Protein 3R12 (pdb70)

InterPro domains:
  IPR002915 DeoC/FbaB/LacD aldolase [PF01791] (46-240)
  IPR002915 DeoC/FbaB/LacD aldolase [SM01133] (30-241)
  IPR011343 Deoxyribose-phosphate aldolase [PIRSF001357] (29-240)
  IPR011343 Deoxyribose-phosphate aldolase [PTHR10889] (12-244)
  IPR011343 Deoxyribose-phosphate aldolase [TIGR00126] (32-240)
  IPR011343 Deoxyribose-phosphate aldolase [cd00959] (33-233)
  IPR013785 Aldolase-type TIM barrel [G3DSA:3.20.20.70] (1-248)
  IPR028581 Deoxyribose-phosphate aldolase type I [MF_00114] (29-243)

Nearest PDB structures (foldseek):
  3r12-assembly1_B  TM=9.999E-01  e=9.087E-45  Thermotoga maritima
  8qps-assembly1_B  TM=9.658E-01  e=1.852E-25  Geobacillus sp.
  3ng3-assembly1_C  TM=9.647E-01  e=1.108E-21  Mycobacterium avium 104
  1mzh-assembly1_B  TM=9.488E-01  e=9.886E-21  Aquifex aeolicus
  1n7k-assembly1_A  TM=9.400E-01  e=1.869E-17  Aeropyrum pernix

GO terms:
  GO:0004139 deoxyribose-phosphate aldolase activity (F, EXP)

Foldseek 3Di:
DVLVVVLCLVVLLVVLVVCCVVPNDQDAPDDFDALVLLQAQEAAEDADPPQDLVNLLVSLVVCVVSVHQAYEYEQVCLLVSCVSQPPHNHAYEYEFCPDQQQDDLVRRLVSLLSSVVSPHQAYEEFNQVCVVSSLSRRLVSLLSNCVSPPVGAYEYADQQVSDDPSSLLSNLSSNVVSPHQEYEHRRLPDPFFFDLRSQLSCVNNPDSAYEGEHPQAELVSSRNVNGHRHYYDNNSPRRSVRSVVPPD/DVQVVVLCLVVLLVVLVVCCVPPDDQDAPDDWDALVLLQAQEAAEDAPPPQDLVNLLVSLVLCVVSVHQAYEYEQVCLLSSCVSQPPHNHFYEYEFCPDQQQDDLVRRLVSLLSSVVSPHQEYEEFNQVLVVSSLSRRLCSLLSNCVSPPPGAYEYEDAQVSDDPSSLLSNLSSNLVSPHQEYEHRRLPDDFFFDLRSQLSCVSNDDSAYEGEHPQAELVSSTNVNGHSHYYDNNVVRNSVRRVVPPD

B-factor: mean 22.07, std 10.89, range [4.71, 80.14]

Structure (mmCIF, N/CA/C/O backbone):
data_3R12
#
_entry.id   3R12
#
_cell.length_a   53.812
_cell.length_b   51.818
_cell.length_c   84.735
_cell.angle_alpha   90.000
_cell.angle_beta   95.230
_cell.angle_gamma   90.000
#
_symmetry.space_group_name_H-M   'P 1 21 1'
#
loop_
_entity.id
_entity.type
_entity.pdbx_description
1 polymer 'Deoxyribose-phosphate aldolase'
2 non-polymer 'CITRIC ACID'
3 non-polymer S-1,2-PROPANEDIOL
4 non-polymer GLYCEROL
5 water water
#
loop_
_atom_site.group_PDB
_atom_site.id
_atom_site.type_symbol
_atom_site.label_atom_id
_atom_site.label_alt_id
_atom_site.label_comp_id
_atom_site.label_asym_id
_atom_site.label_entity_id
_atom_site.label_seq_id
_atom_site.pdbx_PDB_ins_code
_atom_site.Cartn_x
_atom_site.Cartn_y
_atom_site.Cartn_z
_atom_site.occupancy
_atom_site.B_iso_or_equiv
_atom_site.auth_seq_id
_atom_site.auth_comp_id
_atom_site.auth_asym_id
_atom_site.auth_atom_id
_atom_site.pdbx_PDB_model_num
ATOM 1 N N . LYS A 1 5 ? -20.498 42.096 48.380 1.00 71.29 -7 LYS A N 1
ATOM 2 C CA . LYS A 1 5 ? -21.413 41.126 47.700 1.00 71.94 -7 LYS A CA 1
ATOM 3 C C . LYS A 1 5 ? -20.629 40.128 46.823 1.00 71.06 -7 LYS A C 1
ATOM 4 O O . LYS A 1 5 ? -21.020 38.964 46.702 1.00 70.07 -7 LYS A O 1
ATOM 6 N N . ILE A 1 6 ? -19.527 40.588 46.220 1.00 70.22 -6 ILE A N 1
ATOM 7 C CA . ILE A 1 6 ? -18.609 39.715 45.463 1.00 68.57 -6 ILE A CA 1
ATOM 8 C C . ILE A 1 6 ? -17.887 38.731 46.399 1.00 66.09 -6 ILE A C 1
ATOM 9 O O . ILE A 1 6 ? -17.707 37.547 46.056 1.00 63.33 -6 ILE A O 1
ATOM 14 N N . HIS A 1 7 ? -17.482 39.234 47.572 1.00 64.13 -5 HIS A N 1
ATOM 15 C CA . HIS A 1 7 ? -16.734 38.443 48.555 1.00 61.40 -5 HIS A CA 1
ATOM 16 C C . HIS A 1 7 ? -17.642 37.489 49.318 1.00 57.31 -5 HIS A C 1
ATOM 17 O O . HIS A 1 7 ? -17.220 36.392 49.662 1.00 54.41 -5 HIS A O 1
ATOM 24 N N . HIS A 1 8 ? -18.877 37.899 49.597 1.00 55.37 -4 HIS A N 1
ATOM 25 C CA . HIS A 1 8 ? -19.845 36.950 50.153 1.00 54.86 -4 HIS A CA 1
ATOM 26 C C . HIS A 1 8 ? -20.274 35.897 49.100 1.00 49.10 -4 HIS A C 1
ATOM 27 O O . HIS A 1 8 ? -20.523 34.740 49.455 1.00 45.33 -4 HIS A O 1
ATOM 34 N N . HIS A 1 9 ? -20.364 36.289 47.825 1.00 45.62 -3 HIS A N 1
ATOM 35 C CA . HIS A 1 9 ? -20.622 35.307 46.773 1.00 43.78 -3 HIS A CA 1
ATOM 36 C C . HIS A 1 9 ? -19.448 34.332 46.694 1.00 38.68 -3 HIS A C 1
ATOM 37 O O . HIS A 1 9 ? -19.654 33.128 46.616 1.00 34.39 -3 HIS A O 1
ATOM 44 N N . HIS A 1 10 ? -18.221 34.848 46.735 1.00 37.18 -2 HIS A N 1
ATOM 45 C CA . HIS A 1 10 ? -17.052 33.965 46.699 1.00 34.05 -2 HIS A CA 1
ATOM 46 C C . HIS A 1 10 ? -16.950 33.097 47.966 1.00 30.45 -2 HIS A C 1
ATOM 47 O O . HIS A 1 10 ? -16.575 31.922 47.880 1.00 29.36 -2 HIS A O 1
ATOM 54 N N . HIS A 1 11 ? -17.308 33.653 49.124 1.00 26.36 -1 HIS A N 1
ATOM 55 C CA . HIS A 1 11 ? -17.399 32.873 50.364 1.00 25.93 -1 HIS A CA 1
ATOM 56 C C . HIS A 1 11 ? -18.337 31.672 50.146 1.00 24.88 -1 HIS A C 1
ATOM 57 O O . HIS A 1 11 ? -18.012 30.535 50.484 1.00 21.36 -1 HIS A O 1
ATOM 64 N N . HIS A 1 12 ? -19.498 31.952 49.565 1.00 25.53 0 HIS A N 1
ATOM 65 C CA . HIS A 1 12 ? -20.489 30.905 49.253 1.00 26.69 0 HIS A CA 1
ATOM 66 C C . HIS A 1 12 ? -19.955 29.813 48.318 1.00 24.67 0 HIS A C 1
ATOM 67 O O . HIS A 1 12 ? -20.189 28.618 48.536 1.00 22.51 0 HIS A O 1
ATOM 82 N N . ILE A 1 14 ? -16.798 29.060 47.900 1.00 22.18 2 ILE A N 1
ATOM 83 C CA . ILE A 1 14 ? -15.807 28.309 48.666 1.00 21.66 2 ILE A CA 1
ATOM 84 C C . ILE A 1 14 ? -16.491 27.267 49.548 1.00 20.93 2 ILE A C 1
ATOM 85 O O . ILE A 1 14 ? -16.084 26.101 49.571 1.00 17.60 2 ILE A O 1
ATOM 90 N N . GLU A 1 15 ? -17.555 27.670 50.239 1.00 19.43 3 GLU A N 1
ATOM 91 C CA . GLU A 1 15 ? -18.287 26.750 51.096 1.00 20.74 3 GLU A CA 1
ATOM 92 C C . GLU A 1 15 ? -18.804 25.547 50.310 1.00 20.51 3 GLU A C 1
ATOM 93 O O . GLU A 1 15 ? -18.735 24.410 50.792 1.00 19.28 3 GLU A O 1
ATOM 99 N N . TYR A 1 16 ? -19.364 25.798 49.126 1.00 17.25 4 TYR A N 1
ATOM 100 C CA . TYR A 1 16 ? -19.804 24.706 48.275 1.00 19.26 4 TYR A CA 1
ATOM 101 C C . TYR A 1 16 ? -18.682 23.760 47.861 1.00 19.75 4 TYR A C 1
ATOM 102 O O . TYR A 1 16 ? -18.884 22.540 47.894 1.00 16.80 4 TYR A O 1
ATOM 111 N N . ARG A 1 17 ? -17.512 24.304 47.493 1.00 20.26 5 ARG A N 1
ATOM 112 C CA . ARG A 1 17 ? -16.357 23.467 47.138 1.00 19.39 5 ARG A CA 1
ATOM 113 C C . ARG A 1 17 ? -15.882 22.615 48.334 1.00 17.16 5 ARG A C 1
ATOM 114 O O . ARG A 1 17 ? -15.604 21.422 48.189 1.00 18.10 5 ARG A O 1
ATOM 118 N N . ILE A 1 18 ? -15.852 23.204 49.522 1.00 16.41 6 ILE A N 1
ATOM 119 C CA . ILE A 1 18 ? -15.544 22.448 50.749 1.00 16.57 6 ILE A CA 1
ATOM 120 C C . ILE A 1 18 ? -16.568 21.302 50.956 1.00 17.07 6 ILE A C 1
ATOM 121 O O . ILE A 1 18 ? -16.202 20.144 51.181 1.00 19.13 6 ILE A O 1
ATOM 126 N N . GLU A 1 19 ? -17.856 21.617 50.852 1.00 18.29 7 GLU A N 1
ATOM 127 C CA . GLU A 1 19 ? -18.924 20.610 51.014 1.00 18.36 7 GLU A CA 1
ATOM 128 C C . GLU A 1 19 ? -18.801 19.483 50.036 1.00 19.02 7 GLU A C 1
ATOM 129 O O . GLU A 1 19 ? -19.018 18.344 50.402 1.00 19.98 7 GLU A O 1
ATOM 135 N N . GLU A 1 20 ? -18.476 19.803 48.788 1.00 19.47 8 GLU A N 1
ATOM 136 C CA . GLU A 1 20 ? -18.286 18.770 47.773 1.00 20.77 8 GLU A CA 1
ATOM 137 C C . GLU A 1 20 ? -17.120 17.822 48.123 1.00 18.36 8 GLU A C 1
ATOM 138 O O . GLU A 1 20 ? -17.238 16.613 47.930 1.00 16.78 8 GLU A O 1
ATOM 144 N N . ALA A 1 21 ? -16.028 18.364 48.668 1.00 18.29 9 ALA A N 1
ATOM 145 C CA . ALA A 1 21 ? -14.856 17.570 49.081 1.00 18.70 9 ALA A CA 1
ATOM 146 C C . ALA A 1 21 ? -15.162 16.738 50.318 1.00 19.00 9 ALA A C 1
ATOM 147 O O . ALA A 1 21 ? -14.754 15.567 50.437 1.00 16.32 9 ALA A O 1
ATOM 149 N N . VAL A 1 22 ? -15.899 17.344 51.253 1.00 17.25 10 VAL A N 1
ATOM 150 C CA . VAL A 1 22 ? -16.354 16.607 52.430 1.00 20.18 10 VAL A CA 1
ATOM 151 C C . VAL A 1 22 ? -17.297 15.453 52.054 1.00 18.67 10 VAL A C 1
ATOM 152 O O . VAL A 1 22 ? -17.101 14.332 52.522 1.00 19.69 10 VAL A O 1
ATOM 156 N N . ALA A 1 23 ? -18.272 15.701 51.175 1.00 20.26 11 ALA A N 1
ATOM 157 C CA . ALA A 1 23 ? -19.150 14.640 50.659 1.00 21.25 11 ALA A CA 1
ATOM 158 C C . ALA A 1 23 ? -18.373 13.494 49.992 1.00 21.05 11 ALA A C 1
ATOM 159 O O . ALA A 1 23 ? -18.673 12.338 50.205 1.00 18.89 11 ALA A O 1
ATOM 161 N N . LYS A 1 24 ? -17.406 13.838 49.143 1.00 22.28 12 LYS A N 1
ATOM 162 C CA . LYS A 1 24 ? -16.594 12.827 48.443 1.00 23.34 12 LYS A CA 1
ATOM 163 C C . LYS A 1 24 ? -15.744 12.023 49.420 1.00 21.54 12 LYS A C 1
ATOM 164 O O . LYS A 1 24 ? -15.610 10.814 49.265 1.00 20.42 12 LYS A O 1
ATOM 170 N N . TYR A 1 25 ? -15.176 12.709 50.419 1.00 20.04 13 TYR A N 1
ATOM 171 C CA . TYR A 1 25 ? -14.380 12.072 51.465 1.00 19.96 13 TYR A CA 1
ATOM 172 C C . TYR A 1 25 ? -15.246 11.079 52.218 1.00 19.96 13 TYR A C 1
ATOM 173 O O . TYR A 1 25 ? -14.830 9.964 52.453 1.00 18.75 13 TYR A O 1
ATOM 182 N N . ARG A 1 26 ? -16.445 11.510 52.596 1.00 19.16 14 ARG A N 1
ATOM 183 C CA . ARG A 1 26 ? -17.378 10.652 53.337 1.00 23.12 14 ARG A CA 1
ATOM 184 C C . ARG A 1 26 ? -17.808 9.425 52.529 1.00 23.85 14 ARG A C 1
ATOM 185 O O . ARG A 1 26 ? -17.925 8.327 53.087 1.00 26.84 14 ARG A O 1
ATOM 193 N N A GLU A 1 27 ? -18.050 9.583 51.231 0.50 22.90 15 GLU A N 1
ATOM 194 N N B GLU A 1 27 ? -18.033 9.628 51.229 0.50 22.76 15 GLU A N 1
ATOM 195 C CA A GLU A 1 27 ? -18.532 8.447 50.446 0.50 23.75 15 GLU A CA 1
ATOM 196 C CA B GLU A 1 27 ? -18.549 8.583 50.344 0.50 23.48 15 GLU A CA 1
ATOM 197 C C A GLU A 1 27 ? -17.393 7.544 49.984 0.50 24.32 15 GLU A C 1
ATOM 198 C C B GLU A 1 27 ? -17.449 7.610 49.900 0.50 24.40 15 GLU A C 1
ATOM 199 O O A GLU A 1 27 ? -17.556 6.333 49.946 0.50 25.54 15 GLU A O 1
ATOM 200 O O B GLU A 1 27 ? -17.701 6.420 49.780 0.50 25.37 15 GLU A O 1
ATOM 211 N N . PHE A 1 28 ? -16.247 8.131 49.655 1.00 23.05 16 PHE A N 1
ATOM 212 C CA . PHE A 1 28 ? -15.193 7.401 48.924 1.00 24.73 16 PHE A CA 1
ATOM 213 C C . PHE A 1 28 ? -13.836 7.219 49.635 1.00 24.73 16 PHE A C 1
ATOM 214 O O . PHE A 1 28 ? -13.057 6.349 49.248 1.00 22.73 16 PHE A O 1
ATOM 222 N N . TYR A 1 29 ? -13.538 8.013 50.661 1.00 24.15 17 TYR A N 1
ATOM 223 C CA . TYR A 1 29 ? -12.192 8.002 51.216 1.00 23.33 17 TYR A CA 1
ATOM 224 C C . TYR A 1 29 ? -11.821 6.636 51.822 1.00 23.17 17 TYR A C 1
ATOM 225 O O . TYR A 1 29 ? -12.635 6.007 52.477 1.00 26.58 17 TYR A O 1
ATOM 234 N N . GLU A 1 30 ? -10.594 6.186 51.557 1.00 22.50 18 GLU A N 1
ATOM 235 C CA . GLU A 1 30 ? -9.990 5.031 52.213 1.00 23.07 18 GLU A CA 1
ATOM 236 C C . GLU A 1 30 ? -8.516 5.375 52.528 1.00 22.62 18 GLU A C 1
ATOM 237 O O . GLU A 1 30 ? -7.786 5.898 51.665 1.00 22.18 18 GLU A O 1
ATOM 239 N N . PHE A 1 31 ? -8.096 5.092 53.759 1.00 22.14 19 PHE A N 1
ATOM 240 C CA . PHE A 1 31 ? -6.722 5.276 54.211 1.00 24.28 19 PHE A CA 1
ATOM 241 C C . PHE A 1 31 ? -5.865 4.102 53.751 1.00 28.41 19 PHE A C 1
ATOM 242 O O . PHE A 1 31 ? -6.069 2.985 54.184 1.00 31.35 19 PHE A O 1
ATOM 250 N N . LYS A 1 32 ? -4.935 4.348 52.835 1.00 29.77 20 LYS A N 1
ATOM 251 C CA . LYS A 1 32 ? -4.027 3.305 52.371 1.00 30.89 20 LYS A CA 1
ATOM 252 C C . LYS A 1 32 ? -2.766 3.952 51.808 1.00 30.43 20 LYS A C 1
ATOM 253 O O . LYS A 1 32 ? -2.792 5.125 51.472 1.00 30.07 20 LYS A O 1
ATOM 259 N N . PRO A 1 33 ? -1.661 3.190 51.686 1.00 31.33 21 PRO A N 1
ATOM 260 C CA . PRO A 1 33 ? -0.458 3.823 51.190 1.00 31.74 21 PRO A CA 1
ATOM 261 C C . PRO A 1 33 ? -0.519 4.154 49.710 1.00 32.45 21 PRO A C 1
ATOM 262 O O . PRO A 1 33 ? -1.227 3.513 48.939 1.00 31.72 21 PRO A O 1
ATOM 266 N N . VAL A 1 34 ? 0.228 5.187 49.363 1.00 32.01 22 VAL A N 1
ATOM 267 C CA . VAL A 1 34 ? 0.315 5.732 48.028 1.00 32.84 22 VAL A CA 1
ATOM 268 C C . VAL A 1 34 ? 1.413 4.997 47.247 1.00 33.35 22 VAL A C 1
ATOM 269 O O . VAL A 1 34 ? 1.295 4.815 46.035 1.00 31.10 22 VAL A O 1
ATOM 273 N N A ARG A 1 35 ? 2.487 4.606 47.939 0.50 31.68 23 ARG A N 1
ATOM 274 N N B ARG A 1 35 ? 2.461 4.553 47.933 0.50 32.03 23 ARG A N 1
ATOM 275 C CA A ARG A 1 35 ? 3.585 3.871 47.315 0.50 33.14 23 ARG A CA 1
ATOM 276 C CA B ARG A 1 35 ? 3.475 3.744 47.280 0.50 33.82 23 ARG A CA 1
ATOM 277 C C A ARG A 1 35 ? 4.189 2.858 48.280 0.50 33.39 23 ARG A C 1
ATOM 278 C C B ARG A 1 35 ? 4.169 2.835 48.273 0.50 33.70 23 ARG A C 1
ATOM 279 O O A ARG A 1 35 ? 3.902 2.883 49.479 0.50 30.08 23 ARG A O 1
ATOM 280 O O B ARG A 1 35 ? 3.928 2.909 49.480 0.50 30.37 23 ARG A O 1
ATOM 295 N N . GLU A 1 36 ? 5.013 1.956 47.744 1.00 35.00 24 GLU A N 1
ATOM 296 C CA . GLU A 1 36 ? 5.807 1.047 48.573 1.00 38.55 24 GLU A CA 1
ATOM 297 C C . GLU A 1 36 ? 6.956 1.870 49.195 1.00 40.19 24 GLU A C 1
ATOM 298 O O . GLU A 1 36 ? 7.110 3.066 48.903 1.00 43.28 24 GLU A O 1
ATOM 301 N N . SER A 1 37 ? 7.737 1.252 50.069 1.00 40.12 25 SER A N 1
ATOM 302 C CA . SER A 1 37 ? 8.722 1.991 50.858 1.00 40.29 25 SER A CA 1
ATOM 303 C C . SER A 1 37 ? 9.717 2.718 49.969 1.00 39.24 25 SER A C 1
ATOM 304 O O . SER A 1 37 ? 10.050 2.234 48.900 1.00 46.13 25 SER A O 1
ATOM 307 N N . ALA A 1 38 ? 10.168 3.879 50.431 1.00 34.38 26 ALA A N 1
ATOM 308 C CA . ALA A 1 38 ? 11.122 4.728 49.724 1.00 31.34 26 ALA A CA 1
ATOM 309 C C . ALA A 1 38 ? 12.542 4.365 50.130 1.00 29.87 26 ALA A C 1
ATOM 310 O O . ALA A 1 38 ? 12.771 3.959 51.261 1.00 29.43 26 ALA A O 1
ATOM 312 N N . GLY A 1 39 ? 13.490 4.535 49.214 1.00 27.77 27 GLY A N 1
ATOM 313 C CA . GLY A 1 39 ? 14.906 4.324 49.512 1.00 26.96 27 GLY A CA 1
ATOM 314 C C . GLY A 1 39 ? 15.621 5.554 50.068 1.00 26.93 27 GLY A C 1
ATOM 315 O O . GLY A 1 39 ? 15.042 6.655 50.175 1.00 22.97 27 GLY A O 1
ATOM 316 N N . ILE A 1 40 ? 16.897 5.374 50.418 1.00 24.33 28 ILE A N 1
ATOM 317 C CA . ILE A 1 40 ? 17.702 6.473 50.963 1.00 26.00 28 ILE A CA 1
ATOM 318 C C . ILE A 1 40 ? 17.761 7.722 50.047 1.00 23.57 28 ILE A C 1
ATOM 319 O O . ILE A 1 40 ? 17.664 8.855 50.534 1.00 15.27 28 ILE A O 1
ATOM 324 N N . GLU A 1 41 ? 17.954 7.513 48.739 1.00 24.13 29 GLU A N 1
ATOM 325 C CA . GLU A 1 41 ? 18.059 8.632 47.810 1.00 25.60 29 GLU A CA 1
ATOM 326 C C . GLU A 1 41 ? 16.732 9.358 47.655 1.00 22.93 29 GLU A C 1
ATOM 327 O O . GLU A 1 41 ? 16.693 10.597 47.549 1.00 23.67 29 GLU A O 1
ATOM 333 N N . ASP A 1 42 ? 15.641 8.604 47.683 1.00 21.93 30 ASP A N 1
ATOM 334 C CA . ASP A 1 42 ? 14.302 9.201 47.677 1.00 21.84 30 ASP A CA 1
ATOM 335 C C . ASP A 1 42 ? 14.122 10.076 48.914 1.00 20.13 30 ASP A C 1
ATOM 336 O O . ASP A 1 42 ? 13.640 11.196 48.819 1.00 21.42 30 ASP A O 1
ATOM 341 N N . VAL A 1 43 ? 14.505 9.549 50.082 1.00 18.74 31 VAL A N 1
ATOM 342 C CA . VAL A 1 43 ? 14.398 10.309 51.322 1.00 18.92 31 VAL A CA 1
ATOM 343 C C . VAL A 1 43 ? 15.256 11.602 51.274 1.00 17.94 31 VAL A C 1
ATOM 344 O O . VAL A 1 43 ? 14.766 12.703 51.554 1.00 17.50 31 VAL A O 1
ATOM 348 N N . LYS A 1 44 ? 16.506 11.494 50.842 1.00 18.94 32 LYS A N 1
ATOM 349 C CA . LYS A 1 44 ? 17.346 12.677 50.730 1.00 19.47 32 LYS A CA 1
ATOM 350 C C . LYS A 1 44 ? 16.716 13.732 49.823 1.00 18.38 32 LYS A C 1
ATOM 351 O O . LYS A 1 44 ? 16.779 14.918 50.133 1.00 17.78 32 LYS A O 1
ATOM 357 N N . SER A 1 45 ? 16.167 13.299 48.682 1.00 19.04 33 SER A N 1
ATOM 358 C CA . SER A 1 45 ? 15.578 14.209 47.688 1.00 20.47 33 SER A CA 1
ATOM 359 C C . SER A 1 45 ? 14.350 14.901 48.218 1.00 17.74 33 SER A C 1
ATOM 360 O O . SER A 1 45 ? 13.973 15.949 47.711 1.00 17.97 33 SER A O 1
ATOM 363 N N . ALA A 1 46 ? 13.727 14.309 49.242 1.00 18.84 34 ALA A N 1
ATOM 364 C CA . ALA A 1 46 ? 12.508 14.852 49.847 1.00 17.70 34 ALA A CA 1
ATOM 365 C C . ALA A 1 46 ? 12.817 15.860 50.924 1.00 16.49 34 ALA A C 1
ATOM 366 O O . ALA A 1 46 ? 11.973 16.664 51.258 1.00 16.00 34 ALA A O 1
ATOM 368 N N . ILE A 1 47 ? 14.000 15.776 51.507 1.00 14.92 35 ILE A N 1
ATOM 369 C CA . ILE A 1 47 ? 14.283 16.498 52.739 1.00 15.67 35 ILE A CA 1
ATOM 370 C C . ILE A 1 47 ? 14.582 17.971 52.502 1.00 16.85 35 ILE A C 1
ATOM 371 O O . ILE A 1 47 ? 15.398 18.327 51.647 1.00 15.36 35 ILE A O 1
ATOM 376 N N . GLU A 1 48 ? 13.886 18.796 53.275 1.00 14.04 36 GLU A N 1
ATOM 377 C CA . GLU A 1 48 ? 14.172 20.210 53.400 1.00 15.31 36 GLU A CA 1
ATOM 378 C C . GLU A 1 48 ? 14.722 20.322 54.825 1.00 14.19 36 GLU A C 1
ATOM 379 O O . GLU A 1 48 ? 13.993 20.214 55.802 1.00 11.15 36 GLU A O 1
ATOM 385 N N . HIS A 1 49 ? 16.027 20.460 54.901 1.00 14.80 37 HIS A N 1
ATOM 386 C CA . HIS A 1 49 ? 16.809 20.338 56.142 1.00 13.99 37 HIS A CA 1
ATOM 387 C C . HIS A 1 49 ? 16.702 21.676 56.875 1.00 14.23 37 HIS A C 1
ATOM 388 O O . HIS A 1 49 ? 17.119 22.712 56.340 1.00 11.82 37 HIS A O 1
ATOM 395 N N . THR A 1 50 ? 16.139 21.636 58.092 1.00 11.98 38 THR A N 1
ATOM 396 C CA . THR A 1 50 ? 15.586 22.801 58.764 1.00 13.45 38 THR A CA 1
ATOM 397 C C . THR A 1 50 ? 16.242 23.192 60.085 1.00 12.75 38 THR A C 1
ATOM 398 O O . THR A 1 50 ? 16.641 22.357 60.901 1.00 11.89 38 THR A O 1
ATOM 402 N N . ASN A 1 51 ? 16.390 24.487 60.258 1.00 12.72 39 ASN A N 1
ATOM 403 C CA . ASN A 1 51 ? 16.618 25.066 61.584 1.00 12.74 39 ASN A CA 1
ATOM 404 C C . ASN A 1 51 ? 15.827 26.368 61.661 1.00 13.45 39 ASN A C 1
ATOM 405 O O . ASN A 1 51 ? 16.216 27.378 61.057 1.00 15.37 39 ASN A O 1
ATOM 410 N N . LEU A 1 52 ? 14.737 26.312 62.427 1.00 12.34 40 LEU A N 1
ATOM 411 C CA . LEU A 1 52 ? 13.807 27.427 62.655 1.00 12.75 40 LEU A CA 1
ATOM 412 C C . LEU A 1 52 ? 13.824 27.857 64.140 1.00 12.16 40 LEU A C 1
ATOM 413 O O . LEU A 1 52 ? 12.954 28.587 64.608 1.00 14.25 40 LEU A O 1
ATOM 418 N N . LYS A 1 53 ? 14.837 27.391 64.882 1.00 11.09 41 LYS A N 1
ATOM 419 C CA . LYS A 1 53 ? 14.929 27.698 66.325 1.00 13.93 41 LYS A CA 1
ATOM 420 C C . LYS A 1 53 ? 15.213 29.186 66.476 1.00 11.75 41 LYS A C 1
ATOM 421 O O . LYS A 1 53 ? 16.032 29.758 65.736 1.00 13.05 41 LYS A O 1
ATOM 427 N N . PRO A 1 54 ? 14.532 29.838 67.428 1.00 13.56 42 PRO A N 1
ATOM 428 C CA . PRO A 1 54 ? 14.734 31.273 67.598 1.00 14.01 42 PRO A CA 1
ATOM 429 C C . PRO A 1 54 ? 16.146 31.638 68.070 1.00 18.11 42 PRO A C 1
ATOM 430 O O . PRO A 1 54 ? 16.610 32.762 67.821 1.00 18.73 42 PRO A O 1
ATOM 434 N N . PHE A 1 55 ? 16.838 30.661 68.665 1.00 15.35 43 PHE A N 1
ATOM 435 C CA . PHE A 1 55 ? 18.209 30.836 69.161 1.00 12.65 43 PHE A CA 1
ATOM 436 C C . PHE A 1 55 ? 19.278 30.390 68.155 1.00 14.47 43 PHE A C 1
ATOM 437 O O . PHE A 1 55 ? 20.453 30.377 68.515 1.00 15.12 43 PHE A O 1
ATOM 445 N N . ALA A 1 56 ? 18.895 30.043 66.906 1.00 12.61 44 ALA A N 1
ATOM 446 C CA . ALA A 1 56 ? 19.869 29.668 65.889 1.00 13.57 44 ALA A CA 1
ATOM 447 C C . ALA A 1 56 ? 20.758 30.871 65.570 1.00 13.58 44 ALA A C 1
ATOM 448 O O . ALA A 1 56 ? 20.263 31.987 65.453 1.00 13.06 44 ALA A O 1
ATOM 450 N N . THR A 1 57 ? 22.059 30.601 65.456 1.00 14.25 45 THR A N 1
ATOM 451 C CA . THR A 1 57 ? 23.086 31.593 65.188 1.00 15.15 45 THR A CA 1
ATOM 452 C C . THR A 1 57 ? 23.517 31.507 63.729 1.00 13.35 45 THR A C 1
ATOM 453 O O . THR A 1 57 ? 23.181 30.537 63.044 1.00 14.28 45 THR A O 1
ATOM 457 N N . PRO A 1 58 ? 24.277 32.496 63.244 1.00 14.32 46 PRO A N 1
ATOM 458 C CA . PRO A 1 58 ? 24.819 32.337 61.904 1.00 15.64 46 PRO A CA 1
ATOM 459 C C . PRO A 1 58 ? 25.649 31.070 61.700 1.00 17.55 46 PRO A C 1
ATOM 460 O O . PRO A 1 58 ? 25.529 30.427 60.654 1.00 15.11 46 PRO A O 1
ATOM 464 N N . ASP A 1 59 ? 26.453 30.692 62.686 1.00 16.60 47 ASP A N 1
ATOM 465 C CA . ASP A 1 59 ? 27.265 29.471 62.589 1.00 16.92 47 ASP A CA 1
ATOM 466 C C . ASP A 1 59 ? 26.381 28.219 62.493 1.00 16.00 47 ASP A C 1
ATOM 467 O O . ASP A 1 59 ? 26.719 27.290 61.747 1.00 16.34 47 ASP A O 1
ATOM 472 N N . ASP A 1 60 ? 25.252 28.199 63.208 1.00 14.53 48 ASP A N 1
ATOM 473 C CA . ASP A 1 60 ? 24.252 27.117 63.054 1.00 13.71 48 ASP A CA 1
ATOM 474 C C . ASP A 1 60 ? 23.737 27.013 61.604 1.00 13.70 48 ASP A C 1
ATOM 475 O O . ASP A 1 60 ? 23.613 25.901 61.054 1.00 13.59 48 ASP A O 1
ATOM 480 N N . ILE A 1 61 ? 23.436 28.150 60.985 1.00 11.74 49 ILE A N 1
ATOM 481 C CA . ILE A 1 61 ? 22.962 28.138 59.599 1.00 12.18 49 ILE A CA 1
ATOM 482 C C . ILE A 1 61 ? 24.059 27.709 58.653 1.00 13.69 49 ILE A C 1
ATOM 483 O O . ILE A 1 61 ? 23.796 26.945 57.748 1.00 16.94 49 ILE A O 1
ATOM 488 N N . LYS A 1 62 ? 25.284 28.179 58.869 1.00 12.92 50 LYS A N 1
ATOM 489 C CA . LYS A 1 62 ? 26.430 27.651 58.091 1.00 12.58 50 LYS A CA 1
ATOM 490 C C . LYS A 1 62 ? 26.566 26.122 58.179 1.00 12.14 50 LYS A C 1
ATOM 491 O O . LYS A 1 62 ? 26.745 25.451 57.166 1.00 14.15 50 LYS A O 1
ATOM 497 N N . LYS A 1 63 ? 26.408 25.575 59.370 1.00 15.45 51 LYS A N 1
ATOM 498 C CA . LYS A 1 63 ? 26.449 24.118 59.615 1.00 16.19 51 LYS A CA 1
ATOM 499 C C . LYS A 1 63 ? 25.265 23.412 58.904 1.00 15.79 51 LYS A C 1
ATOM 500 O O . LYS A 1 63 ? 25.438 22.375 58.279 1.00 14.76 51 LYS A O 1
ATOM 503 N N . LEU A 1 64 ? 24.078 24.012 58.936 1.00 14.99 52 LEU A N 1
ATOM 504 C CA . LEU A 1 64 ? 22.895 23.435 58.283 1.00 12.33 52 LEU A CA 1
ATOM 505 C C . LEU A 1 64 ? 23.150 23.339 56.790 1.00 13.65 52 LEU A C 1
ATOM 506 O O . LEU A 1 64 ? 22.889 22.311 56.127 1.00 11.28 52 LEU A O 1
ATOM 511 N N . CYS A 1 65 ? 23.660 24.426 56.235 1.00 13.83 53 CYS A N 1
ATOM 512 C CA . CYS A 1 65 ? 23.905 24.452 54.769 1.00 12.97 53 CYS A CA 1
ATOM 513 C C . CYS A 1 65 ? 24.978 23.452 54.329 1.00 16.21 53 CYS A C 1
ATOM 514 O O . CYS A 1 65 ? 24.834 22.785 53.301 1.00 17.28 53 CYS A O 1
ATOM 517 N N . LEU A 1 66 ? 26.053 23.361 55.109 1.00 15.72 54 LEU A N 1
ATOM 518 C CA . LEU A 1 66 ? 27.102 22.362 54.891 1.00 17.08 54 LEU A CA 1
ATOM 519 C C . LEU A 1 66 ? 26.486 20.971 54.899 1.00 15.33 54 LEU A C 1
ATOM 520 O O . LEU A 1 66 ? 26.690 20.194 53.950 1.00 16.83 54 LEU A O 1
ATOM 525 N N . GLU A 1 67 ? 25.703 20.671 55.932 1.00 13.86 55 GLU A N 1
ATOM 526 C CA . GLU A 1 67 ? 25.011 19.370 56.007 1.00 17.78 55 GLU A CA 1
ATOM 527 C C . GLU A 1 67 ? 24.134 19.075 54.786 1.00 16.53 55 GLU A C 1
ATOM 528 O O . GLU A 1 67 ? 24.075 17.920 54.329 1.00 16.82 55 GLU A O 1
ATOM 534 N N . ALA A 1 68 ? 23.438 20.094 54.280 1.00 16.31 56 ALA A N 1
ATOM 535 C CA . ALA A 1 68 ? 22.582 19.925 53.095 1.00 15.73 56 ALA A CA 1
ATOM 536 C C . ALA A 1 68 ? 23.428 19.609 51.895 1.00 15.62 56 ALA A C 1
ATOM 537 O O . ALA A 1 68 ? 23.050 18.783 51.086 1.00 20.37 56 ALA A O 1
ATOM 539 N N . ARG A 1 69 ? 24.567 20.275 51.767 1.00 17.86 57 ARG A N 1
ATOM 540 C CA . ARG A 1 69 ? 25.511 19.989 50.669 1.00 19.35 57 ARG A CA 1
ATOM 541 C C . ARG A 1 69 ? 26.075 18.551 50.774 1.00 21.57 57 ARG A C 1
ATOM 542 O O . ARG A 1 69 ? 26.079 17.789 49.787 1.00 22.44 57 ARG A O 1
ATOM 550 N N . GLU A 1 70 ? 26.574 18.208 51.963 1.00 21.32 58 GLU A N 1
ATOM 551 C CA . GLU A 1 70 ? 27.170 16.895 52.224 1.00 23.94 58 GLU A CA 1
ATOM 552 C C . GLU A 1 70 ? 26.204 15.734 51.937 1.00 25.26 58 GLU A C 1
ATOM 553 O O . GLU A 1 70 ? 26.598 14.725 51.369 1.00 25.21 58 GLU A O 1
ATOM 559 N N . ASN A 1 71 ? 24.932 15.890 52.304 1.00 22.53 59 ASN A N 1
ATOM 560 C CA . ASN A 1 71 ? 23.939 14.816 52.204 1.00 22.88 59 ASN A CA 1
ATOM 561 C C . ASN A 1 71 ? 23.029 14.933 50.976 1.00 24.04 59 ASN A C 1
ATOM 562 O O . ASN A 1 71 ? 22.057 14.189 50.858 1.00 23.25 59 ASN A O 1
ATOM 567 N N . ARG A 1 72 ? 23.329 15.896 50.102 1.00 23.86 60 ARG A N 1
ATOM 568 C CA . ARG A 1 72 ? 22.505 16.239 48.932 1.00 24.21 60 ARG A CA 1
ATOM 569 C C . ARG A 1 72 ? 20.995 16.351 49.215 1.00 23.05 60 ARG A C 1
ATOM 570 O O . ARG A 1 72 ? 20.173 15.795 48.486 1.00 24.22 60 ARG A O 1
ATOM 578 N N . PHE A 1 73 ? 20.624 17.098 50.258 1.00 21.89 61 PHE A N 1
ATOM 579 C CA . PHE A 1 73 ? 19.204 17.351 50.529 1.00 17.50 61 PHE A CA 1
ATOM 580 C C . PHE A 1 73 ? 18.604 18.292 49.505 1.00 16.46 61 PHE A C 1
ATOM 581 O O . PHE A 1 73 ? 19.325 19.098 48.894 1.00 19.71 61 PHE A O 1
ATOM 589 N N . HIS A 1 74 ? 17.288 18.200 49.329 1.00 17.52 62 HIS A N 1
ATOM 590 C CA . HIS A 1 74 ? 16.577 19.074 48.379 1.00 19.19 62 HIS A CA 1
ATOM 591 C C . HIS A 1 74 ? 16.795 20.570 48.676 1.00 17.65 62 HIS A C 1
ATOM 592 O O . HIS A 1 74 ? 16.988 21.386 47.778 1.00 15.43 62 HIS A O 1
ATOM 599 N N . GLY A 1 75 ? 16.766 20.921 49.948 1.00 14.90 63 GLY A N 1
ATOM 600 C CA . GLY A 1 75 ? 16.842 22.301 50.325 1.00 15.21 63 GLY A CA 1
ATOM 601 C C . GLY A 1 75 ? 17.145 22.448 51.794 1.00 14.40 63 GLY A C 1
ATOM 602 O O . GLY A 1 75 ? 17.242 21.468 52.514 1.00 16.42 63 GLY A O 1
ATOM 603 N N . VAL A 1 76 ? 17.383 23.690 52.182 1.00 13.33 64 VAL A N 1
ATOM 604 C CA . VAL A 1 76 ? 17.343 24.107 53.578 1.00 12.81 64 VAL A CA 1
ATOM 605 C C . VAL A 1 76 ? 16.129 24.987 53.863 1.00 10.49 64 VAL A C 1
ATOM 606 O O . VAL A 1 76 ? 15.593 25.664 52.970 1.00 11.53 64 VAL A O 1
ATOM 610 N N . CYS A 1 77 ? 15.748 25.055 55.142 1.00 11.58 65 CYS A N 1
ATOM 611 C CA . CYS A 1 77 ? 14.637 25.888 55.566 1.00 12.38 65 CYS A CA 1
ATOM 612 C C . CYS A 1 77 ? 15.084 26.612 56.824 1.00 10.68 65 CYS A C 1
ATOM 613 O O . CYS A 1 77 ? 15.449 25.974 57.812 1.00 12.56 65 CYS A O 1
ATOM 616 N N . VAL A 1 78 ? 15.093 27.945 56.715 1.00 11.14 66 VAL A N 1
ATOM 617 C CA . VAL A 1 78 ? 15.581 28.864 57.725 1.00 11.48 66 VAL A CA 1
ATOM 618 C C . VAL A 1 78 ? 14.602 29.997 57.934 1.00 9.96 66 VAL A C 1
ATOM 619 O O . VAL A 1 78 ? 13.734 30.249 57.076 1.00 13.13 66 VAL A O 1
ATOM 623 N N . ASN A 1 79 ? 14.728 30.681 59.070 1.00 11.55 67 ASN A N 1
ATOM 624 C CA . ASN A 1 79 ? 13.933 31.862 59.324 1.00 11.11 67 ASN A CA 1
ATOM 625 C C . ASN A 1 79 ? 14.335 33.010 58.392 1.00 12.57 67 ASN A C 1
ATOM 626 O O . ASN A 1 79 ? 15.417 33.004 57.761 1.00 13.15 67 ASN A O 1
ATOM 631 N N . PRO A 1 80 ? 13.394 33.957 58.186 1.00 12.65 68 PRO A N 1
ATOM 632 C CA . PRO A 1 80 ? 13.695 34.959 57.153 1.00 13.88 68 PRO A CA 1
ATOM 633 C C . PRO A 1 80 ? 14.978 35.763 57.337 1.00 13.67 68 PRO A C 1
ATOM 634 O O . PRO A 1 80 ? 15.614 36.130 56.333 1.00 14.82 68 PRO A O 1
ATOM 638 N N . CYS A 1 81 ? 15.360 36.043 58.584 1.00 14.68 69 CYS A N 1
ATOM 639 C CA . CYS A 1 81 ? 16.564 36.832 58.814 1.00 14.96 69 CYS A CA 1
ATOM 640 C C . CYS A 1 81 ? 17.833 36.147 58.256 1.00 14.70 69 CYS A C 1
ATOM 641 O O . CYS A 1 81 ? 18.846 36.818 58.035 1.00 17.33 69 CYS A O 1
ATOM 644 N N . TYR A 1 82 ? 17.779 34.825 58.051 1.00 9.34 70 TYR A N 1
ATOM 645 C CA . TYR A 1 82 ? 18.919 34.080 57.585 1.00 11.07 70 TYR A CA 1
ATOM 646 C C . TYR A 1 82 ? 18.906 33.639 56.136 1.00 12.28 70 TYR A C 1
ATOM 647 O O . TYR A 1 82 ? 19.772 32.856 55.730 1.00 12.43 70 TYR A O 1
ATOM 656 N N . VAL A 1 83 ? 17.964 34.163 55.362 1.00 13.10 71 VAL A N 1
ATOM 657 C CA . VAL A 1 83 ? 17.800 33.805 53.964 1.00 14.50 71 VAL A CA 1
ATOM 658 C C . VAL A 1 83 ? 19.015 34.242 53.111 1.00 13.83 71 VAL A C 1
ATOM 659 O O . VAL A 1 83 ? 19.531 33.463 52.333 1.00 17.22 71 VAL A O 1
ATOM 663 N N A LYS A 1 84 ? 19.477 35.481 53.255 0.50 15.38 72 LYS A N 1
ATOM 664 N N B LYS A 1 84 ? 19.444 35.495 53.276 0.50 15.50 72 LYS A N 1
ATOM 665 C CA A LYS A 1 84 ? 20.634 35.939 52.458 0.50 15.65 72 LYS A CA 1
ATOM 666 C CA B LYS A 1 84 ? 20.630 36.032 52.575 0.50 15.94 72 LYS A CA 1
ATOM 667 C C A LYS A 1 84 ? 21.891 35.133 52.790 0.50 13.83 72 LYS A C 1
ATOM 668 C C B LYS A 1 84 ? 21.856 35.154 52.805 0.50 13.94 72 LYS A C 1
ATOM 669 O O A LYS A 1 84 ? 22.689 34.796 51.897 0.50 13.73 72 LYS A O 1
ATOM 670 O O B LYS A 1 84 ? 22.595 34.800 51.871 0.50 14.25 72 LYS A O 1
ATOM 675 N N . LEU A 1 85 ? 22.060 34.812 54.065 1.00 12.69 73 LEU A N 1
ATOM 676 C CA . LEU A 1 85 ? 23.187 33.991 54.522 1.00 13.91 73 LEU A CA 1
ATOM 677 C C . LEU A 1 85 ? 23.129 32.587 53.932 1.00 13.83 73 LEU A C 1
ATOM 678 O O . LEU A 1 85 ? 24.149 32.102 53.433 1.00 14.48 73 LEU A O 1
ATOM 683 N N . ALA A 1 86 ? 21.961 31.945 53.993 1.00 15.64 74 ALA A N 1
ATOM 684 C CA . ALA A 1 86 ? 21.825 30.592 53.385 1.00 17.20 74 ALA A CA 1
ATOM 685 C C . ALA A 1 86 ? 22.055 30.624 51.863 1.00 15.82 74 ALA A C 1
ATOM 686 O O . ALA A 1 86 ? 22.713 29.760 51.324 1.00 16.94 74 ALA A O 1
ATOM 688 N N . ARG A 1 87 ? 21.528 31.645 51.182 1.00 17.57 75 ARG A N 1
ATOM 689 C CA . ARG A 1 87 ? 21.800 31.854 49.763 1.00 19.96 75 ARG A CA 1
ATOM 690 C C . ARG A 1 87 ? 23.302 31.982 49.474 1.00 20.97 75 ARG A C 1
ATOM 691 O O . ARG A 1 87 ? 23.811 31.363 48.521 1.00 21.33 75 ARG A O 1
ATOM 699 N N . GLU A 1 88 ? 23.993 32.799 50.277 1.00 19.80 76 GLU A N 1
ATOM 700 C CA A GLU A 1 88 ? 25.451 32.958 50.154 0.50 18.76 76 GLU A CA 1
ATOM 701 C CA B GLU A 1 88 ? 25.443 32.978 50.182 0.50 19.39 76 GLU A CA 1
ATOM 702 C C . GLU A 1 88 ? 26.168 31.633 50.383 1.00 18.23 76 GLU A C 1
ATOM 703 O O . GLU A 1 88 ? 27.017 31.236 49.594 1.00 18.95 76 GLU A O 1
ATOM 714 N N . GLU A 1 89 ? 25.801 30.927 51.451 1.00 17.38 77 GLU A N 1
ATOM 715 C CA . GLU A 1 89 ? 26.437 29.657 51.805 1.00 16.86 77 GLU A CA 1
ATOM 716 C C . GLU A 1 89 ? 26.236 28.598 50.703 1.00 18.96 77 GLU A C 1
ATOM 717 O O . GLU A 1 89 ? 27.090 27.740 50.509 1.00 19.55 77 GLU A O 1
ATOM 723 N N . LEU A 1 90 ? 25.122 28.689 49.986 1.00 16.56 78 LEU A N 1
ATOM 724 C CA . LEU A 1 90 ? 24.684 27.665 49.014 1.00 18.27 78 LEU A CA 1
ATOM 725 C C . LEU A 1 90 ? 24.908 28.070 47.544 1.00 21.13 78 LEU A C 1
ATOM 726 O O . LEU A 1 90 ? 24.628 27.286 46.632 1.00 23.61 78 LEU A O 1
ATOM 731 N N . GLU A 1 91 ? 25.461 29.265 47.328 1.00 20.83 79 GLU A N 1
ATOM 732 C CA . GLU A 1 91 ? 25.738 29.803 45.983 1.00 24.68 79 GLU A CA 1
ATOM 733 C C . GLU A 1 91 ? 26.473 28.749 45.156 1.00 25.68 79 GLU A C 1
ATOM 734 O O . GLU A 1 91 ? 27.443 28.144 45.628 1.00 26.70 79 GLU A O 1
ATOM 738 N N . GLY A 1 92 ? 25.970 28.500 43.953 1.00 28.07 80 GLY A N 1
ATOM 739 C CA . GLY A 1 92 ? 26.576 27.538 43.045 1.00 29.73 80 GLY A CA 1
ATOM 740 C C . GLY A 1 92 ? 26.109 26.115 43.235 1.00 29.25 80 GLY A C 1
ATOM 741 O O . GLY A 1 92 ? 26.559 25.227 42.520 1.00 31.37 80 GLY A O 1
ATOM 742 N N . THR A 1 93 ? 25.231 25.868 44.209 1.00 28.08 81 THR A N 1
ATOM 743 C CA . THR A 1 93 ? 24.642 24.538 44.370 1.00 26.22 81 THR A CA 1
ATOM 744 C C . THR A 1 93 ? 23.179 24.599 43.923 1.00 25.01 81 THR A C 1
ATOM 745 O O . THR A 1 93 ? 22.625 25.674 43.740 1.00 24.72 81 THR A O 1
ATOM 749 N N . ASP A 1 94 ? 22.552 23.435 43.792 1.00 26.00 82 ASP A N 1
ATOM 750 C CA . ASP A 1 94 ? 21.110 23.363 43.485 1.00 26.52 82 ASP A CA 1
ATOM 751 C C . ASP A 1 94 ? 20.271 23.192 44.724 1.00 23.56 82 ASP A C 1
ATOM 752 O O . ASP A 1 94 ? 19.073 22.945 44.613 1.00 23.57 82 ASP A O 1
ATOM 757 N N . VAL A 1 95 ? 20.899 23.301 45.897 1.00 20.20 83 VAL A N 1
ATOM 758 C CA . VAL A 1 95 ? 20.173 23.253 47.169 1.00 18.43 83 VAL A CA 1
ATOM 759 C C . VAL A 1 95 ? 19.260 24.486 47.297 1.00 18.10 83 VAL A C 1
ATOM 760 O O . VAL A 1 95 ? 19.718 25.609 47.249 1.00 18.39 83 VAL A O 1
ATOM 764 N N . LYS A 1 96 ? 17.972 24.240 47.475 1.00 18.29 84 LYS A N 1
ATOM 765 C CA . LYS A 1 96 ? 16.980 25.308 47.549 1.00 18.58 84 LYS A CA 1
ATOM 766 C C . LYS A 1 96 ? 16.995 25.995 48.919 1.00 17.81 84 LYS A C 1
ATOM 767 O O . LYS A 1 96 ? 17.282 25.367 49.941 1.00 16.03 84 LYS A O 1
ATOM 773 N N . VAL A 1 97 ? 16.654 27.284 48.919 1.00 13.69 85 VAL A N 1
ATOM 774 C CA . VAL A 1 97 ? 16.506 28.032 50.138 1.00 14.85 85 VAL A CA 1
ATOM 775 C C . VAL A 1 97 ? 15.031 28.300 50.350 1.00 14.26 85 VAL A C 1
ATOM 776 O O . VAL A 1 97 ? 14.410 29.034 49.568 1.00 16.27 85 VAL A O 1
ATOM 780 N N . VAL A 1 98 ? 14.477 27.690 51.401 1.00 12.61 86 VAL A N 1
ATOM 781 C CA . VAL A 1 98 ? 13.089 27.817 51.780 1.00 14.81 86 VAL A CA 1
ATOM 782 C C . VAL A 1 98 ? 13.034 28.626 53.055 1.00 12.65 86 VAL A C 1
ATOM 783 O O . VAL A 1 98 ? 13.869 28.449 53.958 1.00 13.07 86 VAL A O 1
ATOM 787 N N . THR A 1 99 ? 12.091 29.555 53.129 1.00 11.70 87 THR A N 1
ATOM 788 C CA . THR A 1 99 ? 11.841 30.243 54.397 1.00 12.82 87 THR A CA 1
ATOM 789 C C . THR A 1 99 ? 10.375 30.206 54.730 1.00 12.86 87 THR A C 1
ATOM 790 O O . THR A 1 99 ? 9.573 29.611 54.005 1.00 12.29 87 THR A O 1
ATOM 794 N N . VAL A 1 100 ? 10.060 30.773 55.900 1.00 12.60 88 VAL A N 1
ATOM 795 C CA . VAL A 1 100 ? 8.730 30.706 56.458 1.00 11.70 88 VAL A CA 1
ATOM 796 C C . VAL A 1 100 ? 8.119 32.110 56.546 1.00 12.63 88 VAL A C 1
ATOM 797 O O . VAL A 1 100 ? 8.822 33.116 56.785 1.00 13.55 88 VAL A O 1
ATOM 801 N N . VAL A 1 101 ? 6.806 32.184 56.353 1.00 12.64 89 VAL A N 1
ATOM 802 C CA . VAL A 1 101 ? 6.072 33.462 56.282 1.00 13.29 89 VAL A CA 1
ATOM 803 C C . VAL A 1 101 ? 4.916 33.374 57.246 1.00 13.99 89 VAL A C 1
ATOM 804 O O . VAL A 1 101 ? 4.137 32.393 57.239 1.00 13.54 89 VAL A O 1
ATOM 808 N N . GLY A 1 102 ? 4.802 34.394 58.084 1.00 13.91 90 GLY A N 1
ATOM 809 C CA . GLY A 1 102 ? 3.766 34.441 59.120 1.00 14.06 90 GLY A CA 1
ATOM 810 C C . GLY A 1 102 ? 3.799 33.268 60.100 1.00 13.82 90 GLY A C 1
ATOM 811 O O . GLY A 1 102 ? 2.746 32.767 60.568 1.00 13.99 90 GLY A O 1
ATOM 812 N N . PHE A 1 103 ? 5.015 32.890 60.469 1.00 14.41 91 PHE A N 1
ATOM 813 C CA . PHE A 1 103 ? 5.320 31.621 61.112 1.00 14.40 91 PHE A CA 1
ATOM 814 C C . PHE A 1 103 ? 5.821 31.857 62.539 1.00 13.01 91 PHE A C 1
ATOM 815 O O . PHE A 1 103 ? 6.636 32.783 62.775 1.00 12.05 91 PHE A O 1
ATOM 823 N N . PRO A 1 104 ? 5.440 30.981 63.478 1.00 14.41 92 PRO A N 1
ATOM 824 C CA . PRO A 1 104 ? 4.599 29.782 63.328 1.00 13.28 92 PRO A CA 1
ATOM 825 C C . PRO A 1 104 ? 3.116 29.997 63.600 1.00 13.14 92 PRO A C 1
ATOM 826 O O . PRO A 1 104 ? 2.352 29.038 63.478 1.00 14.17 92 PRO A O 1
ATOM 830 N N . LEU A 1 105 ? 2.680 31.206 63.975 1.00 13.02 93 LEU A N 1
ATOM 831 C CA . LEU A 1 105 ? 1.284 31.340 64.448 1.00 12.56 93 LEU A CA 1
ATOM 832 C C . LEU A 1 105 ? 0.244 31.648 63.367 1.00 15.26 93 LEU A C 1
ATOM 833 O O . LEU A 1 105 ? -0.971 31.415 63.591 1.00 12.38 93 LEU A O 1
ATOM 838 N N . GLY A 1 106 ? 0.678 32.175 62.212 1.00 10.81 94 GLY A N 1
ATOM 839 C CA . GLY A 1 106 ? -0.237 32.487 61.120 1.00 11.26 94 GLY A CA 1
ATOM 840 C C . GLY A 1 106 ? -1.225 33.609 61.326 1.00 10.97 94 GLY A C 1
ATOM 841 O O . GLY A 1 106 ? -2.164 33.748 60.526 1.00 13.09 94 GLY A O 1
ATOM 842 N N . ALA A 1 107 ? -1.008 34.409 62.387 1.00 11.55 95 ALA A N 1
ATOM 843 C CA . ALA A 1 107 ? -1.981 35.367 62.904 1.00 13.21 95 ALA A CA 1
ATOM 844 C C . ALA A 1 107 ? -1.611 36.822 62.631 1.00 13.25 95 ALA A C 1
ATOM 845 O O . ALA A 1 107 ? -2.149 37.720 63.255 1.00 13.68 95 ALA A O 1
ATOM 847 N N . ASN A 1 108 ? -0.695 37.048 61.687 1.00 13.10 96 ASN A N 1
ATOM 848 C CA . ASN A 1 108 ? -0.308 38.372 61.227 1.00 13.93 96 ASN A CA 1
ATOM 849 C C . ASN A 1 108 ? -1.372 38.947 60.285 1.00 15.64 96 ASN A C 1
ATOM 850 O O . ASN A 1 108 ? -2.194 38.213 59.729 1.00 13.12 96 ASN A O 1
ATOM 855 N N . GLU A 1 109 ? -1.324 40.258 60.080 1.00 13.98 97 GLU A N 1
ATOM 856 C CA . GLU A 1 109 ? -2.158 40.873 59.063 1.00 14.23 97 GLU A CA 1
ATOM 857 C C . GLU A 1 109 ? -1.722 40.253 57.734 1.00 14.84 97 GLU A C 1
ATOM 858 O O . GLU A 1 109 ? -0.539 39.956 57.55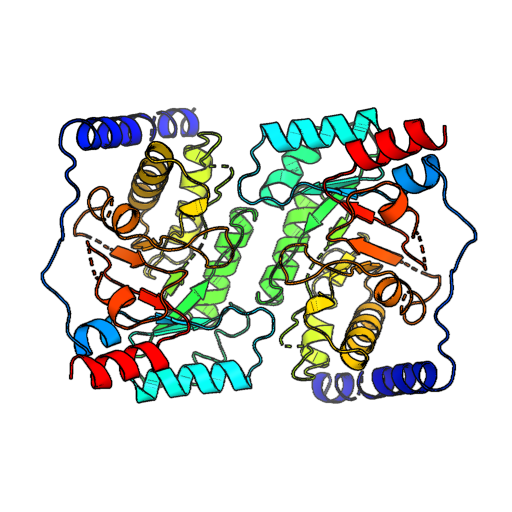6 1.00 13.95 97 GLU A O 1
ATOM 864 N N . THR A 1 110 ? -2.678 40.042 56.836 1.00 16.63 98 THR A N 1
ATOM 865 C CA . THR A 1 110 ? -2.379 39.527 55.497 1.00 16.00 98 THR A CA 1
ATOM 866 C C . THR A 1 110 ? -1.260 40.324 54.815 1.00 15.85 98 THR A C 1
ATOM 867 O O . THR A 1 110 ? -0.334 39.732 54.198 1.00 18.69 98 THR A O 1
ATOM 871 N N . ARG A 1 111 ? -1.344 41.650 54.888 1.00 16.85 99 ARG A N 1
ATOM 872 C CA . ARG A 1 111 ? -0.343 42.495 54.188 1.00 18.06 99 ARG A CA 1
ATOM 873 C C . ARG A 1 111 ? 1.083 42.303 54.738 1.00 15.57 99 ARG A C 1
ATOM 874 O O . ARG A 1 111 ? 2.057 42.399 53.977 1.00 13.83 99 ARG A O 1
ATOM 882 N N . THR A 1 112 ? 1.194 41.981 56.028 1.00 13.50 100 THR A N 1
ATOM 883 C CA . THR A 1 112 ? 2.467 41.595 56.614 1.00 14.28 100 THR A CA 1
ATOM 884 C C . THR A 1 112 ? 2.984 40.317 56.014 1.00 14.54 100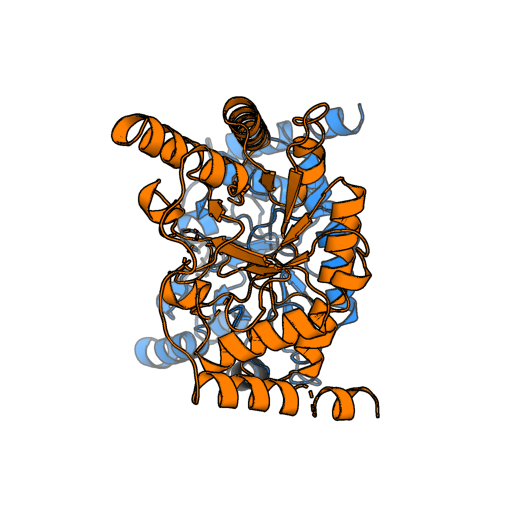 THR A C 1
ATOM 885 O O . THR A 1 112 ? 4.174 40.232 55.698 1.00 14.96 100 THR A O 1
ATOM 889 N N . LYS A 1 113 ? 2.120 39.308 55.872 1.00 13.29 101 LYS A N 1
ATOM 890 C CA . LYS A 1 113 ? 2.545 38.049 55.267 1.00 12.14 101 LYS A CA 1
ATOM 891 C C . LYS A 1 113 ? 3.020 38.295 53.820 1.00 14.48 101 LYS A C 1
ATOM 892 O O . LYS A 1 113 ? 4.058 37.771 53.373 1.00 14.36 101 LYS A O 1
ATOM 898 N N . ALA A 1 114 ? 2.268 39.096 53.079 1.00 15.22 102 ALA A N 1
ATOM 899 C CA . ALA A 1 114 ? 2.597 39.368 51.679 1.00 14.08 102 ALA A CA 1
ATOM 900 C C . ALA A 1 114 ? 3.941 40.112 51.547 1.00 16.99 102 ALA A C 1
ATOM 901 O O . ALA A 1 114 ? 4.806 39.727 50.720 1.00 15.16 102 ALA A O 1
ATOM 903 N N . HIS A 1 115 ? 4.117 41.145 52.368 1.00 15.89 103 HIS A N 1
ATOM 904 C CA . HIS A 1 115 ? 5.384 41.871 52.457 1.00 16.59 103 HIS A CA 1
ATOM 905 C C . HIS A 1 115 ? 6.534 40.949 52.837 1.00 15.92 103 HIS A C 1
ATOM 906 O O . HIS A 1 115 ? 7.587 41.016 52.218 1.00 14.12 103 HIS A O 1
ATOM 913 N N . GLU A 1 116 ? 6.335 40.094 53.855 1.00 16.38 104 GLU A N 1
ATOM 914 C CA . GLU A 1 116 ? 7.409 39.171 54.268 1.00 15.47 104 GLU A CA 1
ATOM 915 C C . GLU A 1 116 ? 7.850 38.236 53.125 1.00 14.24 104 GLU A C 1
ATOM 916 O O . GLU A 1 116 ? 9.054 37.990 52.938 1.00 15.34 104 GLU A O 1
ATOM 922 N N . ALA A 1 117 ? 6.873 37.731 52.364 1.00 15.90 105 ALA A N 1
ATOM 923 C CA . ALA A 1 117 ? 7.123 36.884 51.208 1.00 15.68 105 ALA A CA 1
ATOM 924 C C . ALA A 1 117 ? 7.927 37.613 50.148 1.00 16.99 105 ALA A C 1
ATOM 925 O O . ALA A 1 117 ? 8.888 37.064 49.630 1.00 15.65 105 ALA A O 1
ATOM 927 N N . ILE A 1 118 ? 7.534 38.852 49.834 1.00 15.99 106 ILE A N 1
ATOM 928 C CA . ILE A 1 118 ? 8.239 39.666 48.861 1.00 16.80 106 ILE A CA 1
ATOM 929 C C . ILE A 1 118 ? 9.679 39.910 49.326 1.00 15.80 106 ILE A C 1
ATOM 930 O O . ILE A 1 118 ? 10.619 39.732 48.584 1.00 16.85 106 ILE A O 1
ATOM 935 N N . PHE A 1 119 ? 9.831 40.338 50.563 1.00 14.78 107 PHE A N 1
ATOM 936 C CA . PHE A 1 119 ? 11.170 40.526 51.151 1.00 16.45 107 PHE A CA 1
ATOM 937 C C . PHE A 1 119 ? 12.016 39.238 51.086 1.00 16.89 107 PHE A C 1
ATOM 938 O O . PHE A 1 119 ? 13.201 39.297 50.777 1.00 16.06 107 PHE A O 1
ATOM 946 N N . ALA A 1 120 ? 11.396 38.088 51.347 1.00 15.70 108 ALA A N 1
ATOM 947 C CA . ALA A 1 120 ? 12.114 36.812 51.397 1.00 16.00 108 ALA A CA 1
ATOM 948 C C . ALA A 1 120 ? 12.687 36.501 50.011 1.00 15.41 108 ALA A C 1
ATOM 949 O O . ALA A 1 120 ? 13.846 36.114 49.879 1.00 15.87 108 ALA A O 1
ATOM 951 N N . VAL A 1 121 ? 11.866 36.697 48.986 1.00 15.54 109 VAL A N 1
ATOM 952 C CA . VAL A 1 121 ? 12.268 36.372 47.616 1.00 16.13 109 VAL A CA 1
ATOM 953 C C . VAL A 1 121 ? 13.334 37.377 47.187 1.00 16.44 109 VAL A C 1
ATOM 954 O O . VAL A 1 121 ? 14.318 37.003 46.560 1.00 18.30 109 VAL A O 1
ATOM 958 N N . GLU A 1 122 ? 13.176 38.646 47.553 1.00 16.87 110 GLU A N 1
ATOM 959 C CA . GLU A 1 122 ? 14.245 39.620 47.301 1.00 18.25 110 GLU A CA 1
ATOM 960 C C . GLU A 1 122 ? 15.569 39.214 47.946 1.00 18.48 110 GLU A C 1
ATOM 961 O O . GLU A 1 122 ? 16.644 39.474 47.392 1.00 19.64 110 GLU A O 1
ATOM 967 N N . SER A 1 123 ? 15.496 38.619 49.131 1.00 17.23 111 SER A N 1
ATOM 968 C CA . SER A 1 123 ? 16.692 38.206 49.859 1.00 19.69 111 SER A CA 1
ATOM 969 C C . SER A 1 123 ? 17.310 36.911 49.342 1.00 19.18 111 SER A C 1
ATOM 970 O O . SER A 1 123 ? 18.421 36.571 49.709 1.00 19.71 111 SER A O 1
ATOM 973 N N . GLY A 1 124 ? 16.591 36.208 48.479 1.00 19.92 112 GLY A N 1
ATOM 974 C CA . GLY A 1 124 ? 17.109 35.022 47.819 1.00 19.02 112 GLY A CA 1
ATOM 975 C C . GLY A 1 124 ? 16.353 33.736 48.120 1.00 18.80 112 GLY A C 1
ATOM 976 O O . GLY A 1 124 ? 16.832 32.666 47.760 1.00 20.98 112 GLY A O 1
ATOM 977 N N . ALA A 1 125 ? 15.185 33.819 48.762 1.00 15.55 113 ALA A N 1
ATOM 978 C CA . ALA A 1 125 ? 14.358 32.618 48.967 1.00 12.52 113 ALA A CA 1
ATOM 979 C C . ALA A 1 125 ? 13.845 32.056 47.630 1.00 13.99 113 ALA A C 1
ATOM 980 O O . ALA A 1 125 ? 13.400 32.804 46.756 1.00 16.07 113 ALA A O 1
ATOM 982 N N . ASP A 1 126 ? 13.915 30.732 47.489 1.00 16.58 114 ASP A N 1
ATOM 983 C CA . ASP A 1 126 ? 13.364 29.994 46.329 1.00 18.17 114 ASP A CA 1
ATOM 984 C C . ASP A 1 126 ? 11.917 29.616 46.597 1.00 17.14 114 ASP A C 1
ATOM 985 O O . ASP A 1 126 ? 11.098 29.616 45.683 1.00 16.35 114 ASP A O 1
ATOM 990 N N . GLU A 1 127 ? 11.605 29.263 47.845 1.00 16.56 115 GLU A N 1
ATOM 991 C CA . GLU A 1 127 ? 10.236 28.839 48.197 1.00 14.02 115 GLU A CA 1
ATOM 992 C C . GLU A 1 127 ? 9.831 29.418 49.525 1.00 15.18 115 GLU A C 1
ATOM 993 O O . GLU A 1 127 ? 10.684 29.683 50.374 1.00 14.29 115 GLU A O 1
ATOM 999 N N . ILE A 1 128 ? 8.516 29.563 49.693 1.00 13.96 116 ILE A N 1
ATOM 1000 C CA . ILE A 1 128 ? 7.890 30.115 50.901 1.00 14.61 116 ILE A CA 1
ATOM 1001 C C . ILE A 1 128 ? 6.965 29.085 51.529 1.00 11.00 116 ILE A C 1
ATOM 1002 O O . ILE A 1 128 ? 6.041 28.613 50.862 1.00 12.02 116 ILE A O 1
ATOM 1007 N N . ASP A 1 129 ? 7.130 28.800 52.817 1.00 14.12 117 ASP A N 1
ATOM 1008 C CA . ASP A 1 129 ? 6.181 27.991 53.575 1.00 11.77 117 ASP A CA 1
ATOM 1009 C C . ASP A 1 129 ? 5.432 28.944 54.506 1.00 13.50 117 ASP A C 1
ATOM 1010 O O . ASP A 1 129 ? 6.008 29.441 55.509 1.00 15.56 117 ASP A O 1
ATOM 1023 N N . VAL A 1 131 ? 2.091 30.117 57.036 1.00 12.61 119 VAL A N 1
ATOM 1024 C CA . VAL A 1 131 ? 1.100 29.539 57.944 1.00 9.75 119 VAL A CA 1
ATOM 1025 C C . VAL A 1 131 ? -0.276 30.133 57.681 1.00 11.67 119 VAL A C 1
ATOM 1026 O O . VAL A 1 131 ? -0.439 31.372 57.623 1.00 11.41 119 VAL A O 1
ATOM 1030 N N . ILE A 1 132 ? -1.274 29.248 57.558 1.00 13.20 120 ILE A N 1
ATOM 1031 C CA . ILE A 1 132 ? -2.664 29.632 57.502 1.00 13.43 120 ILE A CA 1
ATOM 1032 C C . ILE A 1 132 ? -3.118 30.367 58.796 1.00 12.48 120 ILE A C 1
ATOM 1033 O O . ILE A 1 132 ? -2.581 30.168 59.900 1.00 14.95 120 ILE A O 1
ATOM 1038 N N . ASN A 1 133 ? -4.137 31.191 58.656 1.00 14.34 121 ASN A N 1
ATOM 1039 C CA . ASN A 1 133 ? -4.787 31.764 59.810 1.00 15.86 121 ASN A CA 1
ATOM 1040 C C . ASN A 1 133 ? -5.750 30.734 60.360 1.00 13.32 121 ASN A C 1
ATOM 1041 O O . ASN A 1 133 ? -6.907 30.614 59.898 1.00 9.72 121 ASN A O 1
ATOM 1046 N N . VAL A 1 134 ? -5.261 29.987 61.350 1.00 14.44 122 VAL A N 1
ATOM 1047 C CA . VAL A 1 134 ? -5.988 28.851 61.901 1.00 16.57 122 VAL A CA 1
ATOM 1048 C C . VAL A 1 134 ? -7.313 29.268 62.567 1.00 15.88 122 VAL A C 1
ATOM 1049 O O . VAL A 1 134 ? -8.333 28.618 62.383 1.00 14.31 122 VAL A O 1
ATOM 1053 N N . GLY A 1 135 ? -7.263 30.332 63.364 1.00 15.00 123 GLY A N 1
ATOM 1054 C CA . GLY A 1 135 ? -8.428 30.867 64.051 1.00 13.74 123 GLY A CA 1
ATOM 1055 C C . GLY A 1 135 ? -9.553 31.271 63.109 1.00 16.67 123 GLY A C 1
ATOM 1056 O O . GLY A 1 135 ? -10.727 30.952 63.346 1.00 15.80 123 GLY A O 1
ATOM 1065 N N . LEU A 1 137 ? -9.895 30.147 59.953 1.00 16.92 125 LEU A N 1
ATOM 1066 C CA . LEU A 1 137 ? -10.371 28.890 59.367 1.00 17.42 125 LEU A CA 1
ATOM 1067 C C . LEU A 1 137 ? -11.400 28.179 60.275 1.00 16.96 125 LEU A C 1
ATOM 1068 O O . LEU A 1 137 ? -12.471 27.767 59.805 1.00 15.88 125 LEU A O 1
ATOM 1073 N N . LYS A 1 138 ? -11.076 28.065 61.565 1.00 17.82 126 LYS A N 1
ATOM 1074 C CA . LYS A 1 138 ? -11.975 27.484 62.558 1.00 19.44 126 LYS A CA 1
ATOM 1075 C C . LYS A 1 138 ? -13.282 28.263 62.724 1.00 19.07 126 LYS A C 1
ATOM 1076 O O . LYS A 1 138 ? -14.322 27.672 63.018 1.00 19.59 126 LYS A O 1
ATOM 1082 N N . ALA A 1 139 ? -13.222 29.578 62.520 1.00 19.13 127 ALA A N 1
ATOM 1083 C CA . ALA A 1 139 ? -14.409 30.450 62.500 1.00 16.29 127 ALA A CA 1
ATOM 1084 C C . ALA A 1 139 ? -15.202 30.375 61.169 1.00 17.20 127 ALA A C 1
ATOM 1085 O O . ALA A 1 139 ? -16.198 31.060 61.010 1.00 16.24 127 ALA A O 1
ATOM 1087 N N . LYS A 1 140 ? -14.748 29.555 60.228 1.00 17.53 128 LYS A N 1
ATOM 1088 C CA . LYS A 1 140 ? -15.365 29.376 58.897 1.00 16.44 128 LYS A CA 1
ATOM 1089 C C . LYS A 1 140 ? -15.374 30.652 58.070 1.00 18.73 128 LYS A C 1
ATOM 1090 O O . LYS A 1 140 ? -16.286 30.885 57.282 1.00 18.71 128 LYS A O 1
ATOM 1096 N N . GLU A 1 141 ? -14.350 31.470 58.250 1.00 17.98 129 GLU A N 1
ATOM 1097 C CA . GLU A 1 141 ? -14.183 32.718 57.512 1.00 19.48 129 GLU A CA 1
ATOM 1098 C C . GLU A 1 141 ? -13.368 32.432 56.248 1.00 18.30 129 GLU A C 1
ATOM 1099 O O . GLU A 1 141 ? -12.198 32.876 56.077 1.00 17.30 129 GLU A O 1
ATOM 1105 N N . TRP A 1 142 ? -14.017 31.670 55.359 1.00 18.46 130 TRP A N 1
ATOM 1106 C CA . TRP A 1 142 ? -13.364 31.081 54.223 1.00 17.56 130 TRP A CA 1
ATOM 1107 C C . TRP A 1 142 ? -12.750 32.160 53.325 1.00 17.36 130 TRP A C 1
ATOM 1108 O O . TRP A 1 142 ? -11.662 31.970 52.795 1.00 19.98 130 TRP A O 1
ATOM 1119 N N . GLU A 1 143 ? -13.448 33.279 53.148 1.00 17.70 131 GLU A N 1
ATOM 1120 C CA . GLU A 1 143 ? -12.963 34.318 52.227 1.00 19.08 131 GLU A CA 1
ATOM 1121 C C . GLU A 1 143 ? -11.722 35.005 52.800 1.00 17.98 131 GLU A C 1
ATOM 1122 O O . GLU A 1 143 ? -10.753 35.221 52.094 1.00 19.30 131 GLU A O 1
ATOM 1128 N N . TYR A 1 144 ? -11.737 35.330 54.069 1.00 17.19 132 TYR A N 1
ATOM 1129 C CA . TYR A 1 144 ? -10.529 35.821 54.732 1.00 16.15 132 TYR A CA 1
ATOM 1130 C C . TYR A 1 144 ? -9.349 34.862 54.547 1.00 16.10 132 TYR A C 1
ATOM 1131 O O . TYR A 1 144 ? -8.260 35.297 54.200 1.00 14.41 132 TYR A O 1
ATOM 1140 N N . VAL A 1 145 ? -9.573 33.576 54.809 1.00 16.08 133 VAL A N 1
ATOM 1141 C CA . VAL A 1 145 ? -8.493 32.587 54.756 1.00 15.11 133 VAL A CA 1
ATOM 1142 C C . VAL A 1 145 ? -7.979 32.475 53.318 1.00 15.63 133 VAL A C 1
ATOM 1143 O O . VAL A 1 145 ? -6.766 32.486 53.068 1.00 15.61 133 VAL A O 1
ATOM 1147 N N . TYR A 1 146 ? -8.908 32.450 52.367 1.00 15.11 134 TYR A N 1
ATOM 1148 C CA . TYR A 1 146 ? -8.560 32.458 50.940 1.00 16.78 134 TYR A CA 1
ATOM 1149 C C . TYR A 1 146 ? -7.724 33.689 50.495 1.00 15.34 134 TYR A C 1
ATOM 1150 O O . TYR A 1 146 ? -6.695 33.543 49.821 1.00 15.25 134 TYR A O 1
ATOM 1159 N N . GLU A 1 147 ? -8.184 34.884 50.844 1.00 17.59 135 GLU A N 1
ATOM 1160 C CA . GLU A 1 147 ? -7.479 36.108 50.457 1.00 15.92 135 GLU A CA 1
ATOM 1161 C C . GLU A 1 147 ? -6.101 36.186 51.147 1.00 15.90 135 GLU A C 1
ATOM 1162 O O . GLU A 1 147 ? -5.147 36.690 50.594 1.00 14.35 135 GLU A O 1
ATOM 1168 N N . ASP A 1 148 ? -6.013 35.667 52.362 1.00 16.77 136 ASP A N 1
ATOM 1169 C CA . ASP A 1 148 ? -4.754 35.654 53.119 1.00 15.51 136 ASP A CA 1
ATOM 1170 C C . ASP A 1 148 ? -3.683 34.798 52.382 1.00 19.22 136 ASP A C 1
ATOM 1171 O O . ASP A 1 148 ? -2.526 35.227 52.212 1.00 16.28 136 ASP A O 1
ATOM 1176 N N . ILE A 1 149 ? -4.091 33.618 51.900 1.00 17.89 137 ILE A N 1
ATOM 1177 C CA . ILE A 1 149 ? -3.197 32.748 51.131 1.00 16.83 137 ILE A CA 1
ATOM 1178 C C . ILE A 1 149 ? -2.962 33.376 49.777 1.00 16.51 137 ILE A C 1
ATOM 1179 O O . ILE A 1 149 ? -1.837 33.514 49.335 1.00 15.60 137 ILE A O 1
ATOM 1184 N N . ARG A 1 150 ? -4.047 33.790 49.134 1.00 16.74 138 ARG A N 1
ATOM 1185 C CA . ARG A 1 150 ? -3.982 34.376 47.817 1.00 15.71 138 ARG A CA 1
ATOM 1186 C C . ARG A 1 150 ? -3.004 35.565 47.727 1.00 16.42 138 ARG A C 1
ATOM 1187 O O . ARG A 1 150 ? -2.243 35.668 46.784 1.00 16.23 138 ARG A O 1
ATOM 1195 N N . SER A 1 151 ? -3.025 36.444 48.711 1.00 16.98 139 SER A N 1
ATOM 1196 C CA . SER A 1 151 ? -2.144 37.602 48.713 1.00 18.00 139 SER A CA 1
ATOM 1197 C C . SER A 1 151 ? -0.664 37.202 48.690 1.00 17.31 139 SER A C 1
ATOM 1198 O O . SER A 1 151 ? 0.144 37.819 48.005 1.00 15.97 139 SER A O 1
ATOM 1201 N N . VAL A 1 152 ? -0.301 36.175 49.452 1.00 16.19 140 VAL A N 1
ATOM 1202 C CA . VAL A 1 152 ? 1.099 35.684 49.459 1.00 14.95 140 VAL A CA 1
ATOM 1203 C C . VAL A 1 152 ? 1.443 35.074 48.100 1.00 14.62 140 VAL A C 1
ATOM 1204 O O . VAL A 1 152 ? 2.465 35.418 47.490 1.00 15.83 140 VAL A O 1
ATOM 1208 N N . VAL A 1 153 ? 0.583 34.155 47.645 1.00 16.05 141 VAL A N 1
ATOM 1209 C CA . VAL A 1 153 ? 0.778 33.436 46.399 1.00 16.07 141 VAL A CA 1
ATOM 1210 C C . VAL A 1 153 ? 1.001 34.422 45.232 1.00 17.20 141 VAL A C 1
ATOM 1211 O O . VAL A 1 153 ? 1.934 34.268 44.435 1.00 19.95 141 VAL A O 1
ATOM 1215 N N . GLU A 1 154 ? 0.135 35.437 45.158 1.00 17.74 142 GLU A N 1
ATOM 1216 C CA . GLU A 1 154 ? 0.194 36.475 44.149 1.00 20.38 142 GLU A CA 1
ATOM 1217 C C . GLU A 1 154 ? 1.452 37.309 44.278 1.00 19.30 142 GLU A C 1
ATOM 1218 O O . GLU A 1 154 ? 2.002 37.742 43.282 1.00 21.95 142 GLU A O 1
ATOM 1224 N N . SER A 1 155 ? 1.833 37.612 45.513 1.00 19.70 143 SER A N 1
ATOM 1225 C CA . SER A 1 155 ? 2.970 38.506 45.763 1.00 21.04 143 SER A CA 1
ATOM 1226 C C . SER A 1 155 ? 4.315 37.933 45.309 1.00 19.03 143 SER A C 1
ATOM 1227 O O . SER A 1 155 ? 5.260 38.692 45.070 1.00 18.92 143 SER A O 1
ATOM 1230 N N . VAL A 1 156 ? 4.410 36.602 45.248 1.00 17.97 144 VAL A N 1
ATOM 1231 C CA . VAL A 1 156 ? 5.611 35.902 44.804 1.00 18.37 144 VAL A CA 1
ATOM 1232 C C . VAL A 1 156 ? 5.244 34.950 43.664 1.00 18.69 144 VAL A C 1
ATOM 1233 O O . VAL A 1 156 ? 5.728 33.831 43.606 1.00 19.00 144 VAL A O 1
ATOM 1237 N N A LYS A 1 157 ? 4.376 35.419 42.762 0.50 20.22 145 LYS A N 1
ATOM 1238 N N B LYS A 1 157 ? 4.350 35.389 42.778 0.50 19.84 145 LYS A N 1
ATOM 1239 C CA A LYS A 1 157 ? 3.901 34.604 41.636 0.50 21.80 145 LYS A CA 1
ATOM 1240 C CA B LYS A 1 157 ? 3.831 34.501 41.736 0.50 20.99 145 LYS A CA 1
ATOM 1241 C C A LYS A 1 157 ? 5.112 34.055 40.898 0.50 22.03 145 LYS A C 1
ATOM 1242 C C B LYS A 1 157 ? 5.019 34.061 40.872 0.50 21.73 145 LYS A C 1
ATOM 1243 O O A LYS A 1 157 ? 6.082 34.779 40.643 0.50 22.32 145 LYS A O 1
ATOM 1244 O O B LYS A 1 157 ? 5.883 34.870 40.520 0.50 22.19 145 LYS A O 1
ATOM 1255 N N . GLY A 1 158 ? 5.084 32.753 40.617 1.00 21.24 146 GLY A N 1
ATOM 1256 C CA . GLY A 1 158 ? 6.209 32.112 39.969 1.00 20.20 146 GLY A CA 1
ATOM 1257 C C . GLY A 1 158 ? 7.098 31.344 40.944 1.00 20.14 146 GLY A C 1
ATOM 1258 O O . GLY A 1 158 ? 7.867 30.479 40.514 1.00 20.56 146 GLY A O 1
ATOM 1259 N N . LYS A 1 159 ? 7.010 31.673 42.232 1.00 20.03 147 LYS A N 1
ATOM 1260 C CA . LYS A 1 159 ? 7.693 30.937 43.305 1.00 18.93 147 LYS A CA 1
ATOM 1261 C C . LYS A 1 159 ? 6.748 29.989 44.072 1.00 17.93 147 LYS A C 1
ATOM 1262 O O . LYS A 1 159 ? 5.576 30.297 44.300 1.00 16.07 147 LYS A O 1
ATOM 1268 N N . VAL A 1 160 ? 7.298 28.865 44.521 1.00 14.29 148 VAL A N 1
ATOM 1269 C CA . VAL A 1 160 ? 6.558 27.855 45.270 1.00 18.08 148 VAL A CA 1
ATOM 1270 C C . VAL A 1 160 ? 6.112 28.406 46.610 1.00 14.45 148 VAL A C 1
ATOM 1271 O O . VAL A 1 160 ? 6.943 28.867 47.382 1.00 16.62 148 VAL A O 1
ATOM 1275 N N . VAL A 1 161 ? 4.791 28.396 46.845 1.00 12.61 149 VAL A N 1
ATOM 1276 C CA . VAL A 1 161 ? 4.211 28.643 48.167 1.00 12.98 149 VAL A CA 1
ATOM 1277 C C . VAL A 1 161 ? 3.647 27.331 48.711 1.00 14.91 149 VAL A C 1
ATOM 1278 O O . VAL A 1 161 ? 2.882 26.619 48.019 1.00 14.66 149 VAL A O 1
ATOM 1282 N N . LYS A 1 162 ? 4.026 27.027 49.947 1.00 12.51 150 LYS A N 1
ATOM 1283 C CA . LYS A 1 162 ? 3.462 25.919 50.714 1.00 11.58 150 LYS A CA 1
ATOM 1284 C C . LYS A 1 162 ? 2.601 26.506 51.844 1.00 10.02 150 LYS A C 1
ATOM 1285 O O . LYS A 1 162 ? 3.015 27.438 52.512 1.00 11.16 150 LYS A O 1
ATOM 1291 N N . VAL A 1 163 ? 1.394 25.988 52.022 1.00 12.78 151 VAL A N 1
ATOM 1292 C CA . VAL A 1 163 ? 0.512 26.396 53.117 1.00 13.49 151 VAL A CA 1
ATOM 1293 C C . VAL A 1 163 ? 0.507 25.387 54.295 1.00 14.05 151 VAL A C 1
ATOM 1294 O O . VAL A 1 163 ? 0.027 24.256 54.181 1.00 14.18 151 VAL A O 1
ATOM 1298 N N . ILE A 1 164 ? 1.066 25.815 55.426 1.00 11.43 152 ILE A N 1
ATOM 1299 C CA . ILE A 1 164 ? 1.057 25.036 56.650 1.00 12.47 152 ILE A CA 1
ATOM 1300 C C . ILE A 1 164 ? -0.336 25.216 57.230 1.00 12.48 152 ILE A C 1
ATOM 1301 O O . ILE A 1 164 ? -0.727 26.321 57.561 1.00 13.00 152 ILE A O 1
ATOM 1306 N N . ILE A 1 165 ? -1.068 24.107 57.342 1.00 11.40 153 ILE A N 1
ATOM 1307 C CA . ILE A 1 165 ? -2.438 24.127 57.854 1.00 11.56 153 ILE A CA 1
ATOM 1308 C C . ILE A 1 165 ? -2.510 23.912 59.366 1.00 12.41 153 ILE A C 1
ATOM 1309 O O . ILE A 1 165 ? -3.537 24.209 59.989 1.00 13.64 153 ILE A O 1
ATOM 1314 N N . GLU A 1 166 ? -1.407 23.425 59.941 1.00 14.06 154 GLU A N 1
ATOM 1315 C CA . GLU A 1 166 ? -1.261 23.173 61.380 1.00 12.80 154 GLU A CA 1
ATOM 1316 C C . GLU A 1 166 ? -2.334 22.181 61.862 1.00 15.03 154 GLU A C 1
ATOM 1317 O O . GLU A 1 166 ? -3.255 22.509 62.615 1.00 12.04 154 GLU A O 1
ATOM 1323 N N . THR A 1 167 ? -2.186 20.944 61.400 1.00 13.55 155 THR A N 1
ATOM 1324 C CA . THR A 1 167 ? -3.151 19.887 61.623 1.00 13.78 155 THR A CA 1
ATOM 1325 C C . THR A 1 167 ? -3.501 19.644 63.118 1.00 12.48 155 THR A C 1
ATOM 1326 O O . THR A 1 167 ? -4.614 19.208 63.424 1.00 15.08 155 THR A O 1
ATOM 1330 N N . CYS A 1 168 ? -2.557 19.916 64.030 1.00 12.48 156 CYS A N 1
ATOM 1331 C CA . CYS A 1 168 ? -2.747 19.609 65.424 1.00 13.16 156 CYS A CA 1
ATOM 1332 C C . CYS A 1 168 ? -3.927 20.378 66.035 1.00 14.85 156 CYS A C 1
ATOM 1333 O O . CYS A 1 168 ? -4.438 19.979 67.084 1.00 17.05 156 CYS A O 1
ATOM 1336 N N . TYR A 1 169 ? -4.312 21.495 65.412 1.00 14.90 157 TYR A N 1
ATOM 1337 C CA . TYR A 1 169 ? -5.423 22.322 65.936 1.00 17.14 157 TYR A CA 1
ATOM 1338 C C . TYR A 1 169 ? -6.720 22.127 65.133 1.00 18.33 157 TYR A C 1
ATOM 1339 O O . TYR A 1 169 ? -7.730 22.787 65.416 1.00 20.36 157 TYR A O 1
ATOM 1348 N N . LEU A 1 170 ? -6.696 21.232 64.143 1.00 16.72 158 LEU A N 1
ATOM 1349 C CA . LEU A 1 170 ? -7.826 21.089 63.214 1.00 16.06 158 LEU A CA 1
ATOM 1350 C C . LEU A 1 170 ? -8.589 19.768 63.368 1.00 16.53 158 LEU A C 1
ATOM 1351 O O . LEU A 1 170 ? -7.984 18.724 63.629 1.00 14.33 158 LEU A O 1
ATOM 1356 N N . ASP A 1 171 ? -9.916 19.814 63.195 1.00 16.37 159 ASP A N 1
ATOM 1357 C CA . ASP A 1 171 ? -10.673 18.580 62.990 1.00 19.22 159 ASP A CA 1
ATOM 1358 C C . ASP A 1 171 ? -10.654 18.198 61.507 1.00 16.60 159 ASP A C 1
ATOM 1359 O O . ASP A 1 171 ? -10.049 18.878 60.681 1.00 18.45 159 ASP A O 1
ATOM 1364 N N . THR A 1 172 ? -11.278 17.078 61.177 1.00 17.36 160 THR A N 1
ATOM 1365 C CA . THR A 1 172 ? -11.188 16.542 59.816 1.00 18.73 160 THR A CA 1
ATOM 1366 C C . THR A 1 172 ? -11.752 17.489 58.748 1.00 16.31 160 THR A C 1
ATOM 1367 O O . THR A 1 172 ? -11.110 17.737 57.718 1.00 16.54 160 THR A O 1
ATOM 1371 N N . GLU A 1 173 ? -12.961 17.979 58.976 1.00 17.54 161 GLU A N 1
ATOM 1372 C CA . GLU A 1 173 ? -13.579 18.936 58.059 1.00 20.01 161 GLU A CA 1
ATOM 1373 C C . GLU A 1 173 ? -12.692 20.164 57.854 1.00 17.24 161 GLU A C 1
ATOM 1374 O O . GLU A 1 173 ? -12.588 20.682 56.745 1.00 17.23 161 GLU A O 1
ATOM 1380 N N . GLU A 1 174 ? -12.083 20.652 58.923 1.00 17.13 162 GLU A N 1
ATOM 1381 C CA . GLU A 1 174 ? -11.214 21.825 58.801 1.00 17.58 162 GLU A CA 1
ATOM 1382 C C . GLU A 1 174 ? -9.938 21.514 58.061 1.00 15.03 162 GLU A C 1
ATOM 1383 O O . GLU A 1 174 ? -9.446 22.344 57.309 1.00 14.21 162 GLU A O 1
ATOM 1389 N N . LYS A 1 175 ? -9.375 20.328 58.284 1.00 12.52 163 LYS A N 1
ATOM 1390 C CA . LYS A 1 175 ? -8.265 19.898 57.444 1.00 12.98 163 LYS A CA 1
ATOM 1391 C C . LYS A 1 175 ? -8.606 19.931 55.946 1.00 13.22 163 LYS A C 1
ATOM 1392 O O . LYS A 1 175 ? -7.819 20.421 55.098 1.00 13.25 163 LYS A O 1
ATOM 1398 N N . ILE A 1 176 ? -9.772 19.397 55.614 1.00 14.74 164 ILE A N 1
ATOM 1399 C CA . ILE A 1 176 ? -10.250 19.334 54.236 1.00 15.62 164 ILE A CA 1
ATOM 1400 C C . ILE A 1 176 ? -10.467 20.762 53.736 1.00 15.29 164 ILE A C 1
ATOM 1401 O O . ILE A 1 176 ? -10.014 21.120 52.661 1.00 16.59 164 ILE A O 1
ATOM 1406 N N . ALA A 1 177 ? -11.124 21.586 54.549 1.00 12.45 165 ALA A N 1
ATOM 1407 C CA . ALA A 1 177 ? -11.376 23.003 54.201 1.00 13.93 165 ALA A CA 1
ATOM 1408 C C . ALA A 1 177 ? -10.050 23.748 53.892 1.00 13.91 165 ALA A C 1
ATOM 1409 O O . ALA A 1 177 ? -9.917 24.406 52.838 1.00 14.47 165 ALA A O 1
ATOM 1411 N N . ALA A 1 178 ? -9.054 23.583 54.769 1.00 13.83 166 ALA A N 1
ATOM 1412 C CA . ALA A 1 178 ? -7.733 24.229 54.564 1.00 14.46 166 ALA A CA 1
ATOM 1413 C C . ALA A 1 178 ? -7.100 23.803 53.241 1.00 13.36 166 ALA A C 1
ATOM 1414 O O . ALA A 1 178 ? -6.483 24.607 52.562 1.00 13.46 166 ALA A O 1
ATOM 1416 N N . CYS A 1 179 ? -7.244 22.529 52.887 1.00 14.29 167 CYS A N 1
ATOM 1417 C CA . CYS A 1 179 ? -6.620 22.006 51.670 1.00 12.61 167 CYS A CA 1
ATOM 1418 C C . CYS A 1 179 ? -7.304 22.540 50.401 1.00 13.27 167 CYS A C 1
ATOM 1419 O O . CYS A 1 179 ? -6.633 22.916 49.454 1.00 13.93 167 CYS A O 1
ATOM 1422 N N . VAL A 1 180 ? -8.636 22.543 50.415 1.00 13.71 168 VAL A N 1
ATOM 1423 C CA . VAL A 1 180 ? -9.463 23.025 49.317 1.00 13.94 168 VAL A CA 1
ATOM 1424 C C . VAL A 1 180 ? -9.155 24.530 49.091 1.00 13.74 168 VAL A C 1
ATOM 1425 O O . VAL A 1 180 ? -8.930 24.940 47.980 1.00 15.30 168 VAL A O 1
ATOM 1429 N N . ILE A 1 181 ? -9.120 25.317 50.162 1.00 15.51 169 ILE A N 1
ATOM 1430 C CA . ILE A 1 181 ? -8.904 26.771 50.065 1.00 13.94 169 ILE A CA 1
ATOM 1431 C C . ILE A 1 181 ? -7.488 27.007 49.545 1.00 13.44 169 ILE A C 1
ATOM 1432 O O . ILE A 1 181 ? -7.282 27.810 48.639 1.00 12.93 169 ILE A O 1
ATOM 1437 N N . SER A 1 182 ? -6.509 26.279 50.103 1.00 14.64 170 SER A N 1
ATOM 1438 C CA . SER A 1 182 ? -5.099 26.417 49.645 1.00 13.10 170 SER A CA 1
ATOM 1439 C C . SER A 1 182 ? -4.996 26.129 48.153 1.00 15.73 170 SER A C 1
ATOM 1440 O O . SER A 1 182 ? -4.324 26.859 47.387 1.00 13.00 170 SER A O 1
ATOM 1443 N N . LYS A 1 183 ? -5.694 25.087 47.716 1.00 13.38 171 LYS A N 1
ATOM 1444 C CA . LYS A 1 183 ? -5.659 24.755 46.282 1.00 13.47 171 LYS A CA 1
ATOM 1445 C C . LYS A 1 183 ? -6.314 25.820 45.426 1.00 17.51 171 LYS A C 1
ATOM 1446 O O . LYS A 1 183 ? -5.807 26.168 44.342 1.00 18.00 171 LYS A O 1
ATOM 1452 N N . LEU A 1 184 ? -7.458 26.321 45.883 1.00 17.50 172 LEU A N 1
ATOM 1453 C CA . LEU A 1 184 ? -8.145 27.363 45.161 1.00 17.49 172 LEU A CA 1
ATOM 1454 C C . LEU A 1 184 ? -7.340 28.679 45.082 1.00 14.95 172 LEU A C 1
ATOM 1455 O O . LEU A 1 184 ? -7.485 29.417 44.132 1.00 15.10 172 LEU A O 1
ATOM 1460 N N . ALA A 1 185 ? -6.539 28.984 46.099 1.00 16.31 173 ALA A N 1
ATOM 1461 C CA . ALA A 1 185 ? -5.745 30.218 46.107 1.00 16.27 173 ALA A CA 1
ATOM 1462 C C . ALA A 1 185 ? -4.481 30.118 45.216 1.00 17.85 173 ALA A C 1
ATOM 1463 O O . ALA A 1 185 ? -3.772 31.094 45.034 1.00 17.86 173 ALA A O 1
ATOM 1465 N N . GLY A 1 186 ? -4.190 28.933 44.700 1.00 16.76 174 GLY A N 1
ATOM 1466 C CA . GLY A 1 186 ? -3.066 28.766 43.790 1.00 17.38 174 GLY A CA 1
ATOM 1467 C C . GLY A 1 186 ? -1.743 28.437 44.454 1.00 14.97 174 GLY A C 1
ATOM 1468 O O . GLY A 1 186 ? -0.680 28.526 43.814 1.00 15.91 174 GLY A O 1
ATOM 1469 N N . ALA A 1 187 ? -1.766 28.085 45.739 1.00 14.59 175 ALA A N 1
ATOM 1470 C CA . ALA A 1 187 ? -0.618 27.466 46.391 1.00 15.62 175 ALA A CA 1
ATOM 1471 C C . ALA A 1 187 ? -0.209 26.152 45.696 1.00 16.45 175 ALA A C 1
ATOM 1472 O O . ALA A 1 187 ? -1.043 25.473 45.089 1.00 18.69 175 ALA A O 1
ATOM 1474 N N A HIS A 1 188 ? 1.077 25.837 45.802 0.50 16.72 176 HIS A N 1
ATOM 1475 N N B HIS A 1 188 ? 1.080 25.814 45.726 0.50 16.39 176 HIS A N 1
ATOM 1476 C CA A HIS A 1 188 ? 1.678 24.683 45.148 0.50 17.34 176 HIS A CA 1
ATOM 1477 C CA B HIS A 1 188 ? 1.552 24.566 45.096 0.50 16.73 176 HIS A CA 1
ATOM 1478 C C A HIS A 1 188 ? 1.769 23.454 46.072 0.50 15.01 176 HIS A C 1
ATOM 1479 C C B HIS A 1 188 ? 1.717 23.403 46.082 0.50 14.72 176 HIS A C 1
ATOM 1480 O O A HIS A 1 188 ? 1.858 22.322 45.592 0.50 13.69 176 HIS A O 1
ATOM 1481 O O B HIS A 1 188 ? 1.823 22.253 45.650 0.50 13.67 176 HIS A O 1
ATOM 1494 N N . PHE A 1 189 ? 1.742 23.689 47.392 1.00 13.68 177 PHE A N 1
ATOM 1495 C CA . PHE A 1 189 ? 1.839 22.648 48.413 1.00 12.46 177 PHE A CA 1
ATOM 1496 C C . PHE A 1 189 ? 0.945 22.980 49.598 1.00 11.51 177 PHE A C 1
ATOM 1497 O O . PHE A 1 189 ? 0.671 24.145 49.895 1.00 14.82 177 PHE A O 1
ATOM 1505 N N . VAL A 1 190 ? 0.531 21.942 50.296 1.00 12.73 178 VAL A N 1
ATOM 1506 C CA . VAL A 1 190 ? 0.072 22.059 51.672 1.00 11.07 178 VAL A CA 1
ATOM 1507 C C . VAL A 1 190 ? 1.107 21.361 52.584 1.00 11.08 178 VAL A C 1
ATOM 1508 O O . VAL A 1 190 ? 1.838 20.476 52.140 1.00 11.79 178 VAL A O 1
ATOM 1512 N N . LYS A 1 191 ? 1.152 21.776 53.852 1.00 13.96 179 LYS A N 1
ATOM 1513 C CA . LYS A 1 191 ? 2.149 21.277 54.799 1.00 12.63 179 LYS A CA 1
ATOM 1514 C C . LYS A 1 191 ? 1.446 21.016 56.106 1.00 13.74 179 LYS A C 1
ATOM 1515 O O . LYS A 1 191 ? 0.546 21.759 56.477 1.00 11.66 179 LYS A O 1
ATOM 1521 N N . THR A 1 192 ? 1.813 19.927 56.770 1.00 11.29 180 THR A N 1
ATOM 1522 C CA . THR A 1 192 ? 1.097 19.524 57.976 1.00 13.58 180 THR A CA 1
ATOM 1523 C C . THR A 1 192 ? 1.214 20.538 59.141 1.00 11.08 180 THR A C 1
ATOM 1524 O O . THR A 1 192 ? 0.203 20.896 59.807 1.00 15.35 180 THR A O 1
ATOM 1528 N N . SER A 1 193 ? 2.441 20.964 59.436 1.00 11.81 181 SER A N 1
ATOM 1529 C CA . SER A 1 193 ? 2.746 21.453 60.770 1.00 15.15 181 SER A CA 1
ATOM 1530 C C . SER A 1 193 ? 3.898 22.474 60.825 1.00 11.99 181 SER A C 1
ATOM 1531 O O . SER A 1 193 ? 4.720 22.567 59.901 1.00 16.25 181 SER A O 1
ATOM 1534 N N . THR A 1 194 ? 3.929 23.258 61.895 1.00 11.30 182 THR A N 1
ATOM 1535 C CA . THR A 1 194 ? 5.041 24.169 62.125 1.00 11.64 182 THR A CA 1
ATOM 1536 C C . THR A 1 194 ? 6.183 23.535 62.945 1.00 14.06 182 THR A C 1
ATOM 1537 O O . THR A 1 194 ? 7.342 23.978 62.819 1.00 16.26 182 THR A O 1
ATOM 1541 N N . GLY A 1 195 ? 5.853 22.515 63.753 1.00 15.43 183 GLY A N 1
ATOM 1542 C CA . GLY A 1 195 ? 6.734 22.037 64.846 1.00 15.94 183 GLY A CA 1
ATOM 1543 C C . GLY A 1 195 ? 6.697 22.856 66.120 1.00 17.74 183 GLY A C 1
ATOM 1544 O O . GLY A 1 195 ? 7.399 22.553 67.090 1.00 17.48 183 GLY A O 1
ATOM 1545 N N . PHE A 1 196 ? 5.895 23.913 66.131 1.00 15.48 184 PHE A N 1
ATOM 1546 C CA . PHE A 1 196 ? 5.714 24.751 67.292 1.00 17.29 184 PHE A CA 1
ATOM 1547 C C . PHE A 1 196 ? 4.279 24.648 67.840 1.00 18.32 184 PHE A C 1
ATOM 1548 O O . PHE A 1 196 ? 3.836 25.460 68.669 1.00 18.69 184 PHE A O 1
ATOM 1556 N N . GLY A 1 197 ? 3.531 23.654 67.374 1.00 17.44 185 GLY A N 1
ATOM 1557 C CA . GLY A 1 197 ? 2.216 23.392 67.911 1.00 17.75 185 GLY A CA 1
ATOM 1558 C C . GLY A 1 197 ? 2.194 22.235 68.887 1.00 20.36 185 GLY A C 1
ATOM 1559 O O . GLY A 1 197 ? 3.214 21.880 69.462 1.00 24.13 185 GLY A O 1
ATOM 1560 N N . THR A 1 198 ? 1.014 21.663 69.086 1.00 18.54 186 THR A N 1
ATOM 1561 C CA . THR A 1 198 ? 0.828 20.544 70.019 1.00 18.71 186 THR A CA 1
ATOM 1562 C C . THR A 1 198 ? 1.025 19.178 69.366 1.00 19.26 186 THR A C 1
ATOM 1563 O O . THR A 1 198 ? 0.994 18.170 70.053 1.00 23.34 186 THR A O 1
ATOM 1567 N N . GLY A 1 199 ? 1.262 19.142 68.064 1.00 16.55 187 GLY A N 1
ATOM 1568 C CA . GLY A 1 199 ? 1.419 17.878 67.335 1.00 17.58 187 GLY A CA 1
ATOM 1569 C C . GLY A 1 199 ? 2.036 18.115 65.963 1.00 17.43 187 GLY A C 1
ATOM 1570 O O . GLY A 1 199 ? 1.991 19.243 65.423 1.00 17.27 187 GLY A O 1
ATOM 1571 N N . GLY A 1 200 ? 2.558 17.035 65.376 1.00 13.87 188 GLY A N 1
ATOM 1572 C CA . GLY A 1 200 ? 3.219 17.091 64.062 1.00 16.27 188 GLY A CA 1
ATOM 1573 C C . GLY A 1 200 ? 2.548 16.207 63.034 1.00 15.58 188 GLY A C 1
ATOM 1574 O O . GLY A 1 200 ? 1.347 15.902 63.133 1.00 14.65 188 GLY A O 1
ATOM 1575 N N . ALA A 1 201 ? 3.330 15.779 62.049 1.00 14.24 189 ALA A N 1
ATOM 1576 C CA . ALA A 1 201 ? 2.835 14.950 60.947 1.00 13.41 189 ALA A CA 1
ATOM 1577 C C . ALA A 1 201 ? 2.329 13.585 61.407 1.00 12.49 189 ALA A C 1
ATOM 1578 O O . ALA A 1 201 ? 2.965 12.921 62.229 1.00 14.53 189 ALA A O 1
ATOM 1580 N N . THR A 1 202 ? 1.184 13.176 60.860 1.00 12.53 190 THR A N 1
ATOM 1581 C CA . THR A 1 202 ? 0.732 11.792 60.969 1.00 14.74 190 THR A CA 1
ATOM 1582 C C . THR A 1 202 ? 0.472 11.231 59.576 1.00 17.24 190 THR A C 1
ATOM 1583 O O . THR A 1 202 ? 0.114 11.969 58.630 1.00 17.18 190 THR A O 1
ATOM 1587 N N . ALA A 1 203 ? 0.623 9.918 59.454 1.00 18.24 191 ALA A N 1
ATOM 1588 C CA . ALA A 1 203 ? 0.360 9.255 58.188 1.00 18.28 191 ALA A CA 1
ATOM 1589 C C . ALA A 1 203 ? -1.065 9.558 57.717 1.00 17.95 191 ALA A C 1
ATOM 1590 O O . ALA A 1 203 ? -1.292 9.789 56.535 1.00 16.90 191 ALA A O 1
ATOM 1592 N N . GLU A 1 204 ? -1.997 9.566 58.659 1.00 17.14 192 GLU A N 1
ATOM 1593 C CA . GLU A 1 204 ? -3.423 9.772 58.380 1.00 18.15 192 GLU A CA 1
ATOM 1594 C C . GLU A 1 204 ? -3.658 11.155 57.782 1.00 17.53 192 GLU A C 1
ATOM 1595 O O . GLU A 1 204 ? -4.382 11.289 56.786 1.00 14.96 192 GLU A O 1
ATOM 1601 N N . ASP A 1 205 ? -3.043 12.180 58.382 1.00 14.19 193 ASP A N 1
ATOM 1602 C CA . ASP A 1 205 ? -3.274 13.544 57.961 1.00 14.65 193 ASP A CA 1
ATOM 1603 C C . ASP A 1 205 ? -2.625 13.737 56.569 1.00 16.44 193 ASP A C 1
ATOM 1604 O O . ASP A 1 205 ? -3.233 14.342 55.684 1.00 14.40 193 ASP A O 1
ATOM 1609 N N . VAL A 1 206 ? -1.418 13.201 56.384 1.00 14.90 194 VAL A N 1
ATOM 1610 C CA . VAL A 1 206 ? -0.676 13.303 55.103 1.00 16.03 194 VAL A CA 1
ATOM 1611 C C . VAL A 1 206 ? -1.465 12.669 53.960 1.00 15.14 194 VAL A C 1
ATOM 1612 O O . VAL A 1 206 ? -1.608 13.244 52.853 1.00 16.56 194 VAL A O 1
ATOM 1616 N N . HIS A 1 207 ? -2.010 11.492 54.238 1.00 16.14 195 HIS A N 1
ATOM 1617 C CA . HIS A 1 207 ? -2.773 10.797 53.233 1.00 14.93 195 HIS A CA 1
ATOM 1618 C C . HIS A 1 207 ? -4.069 11.518 52.890 1.00 17.02 195 HIS A C 1
ATOM 1619 O O . HIS A 1 207 ? -4.399 11.675 51.715 1.00 14.59 195 HIS A O 1
ATOM 1626 N N . LEU A 1 208 ? -4.809 11.954 53.906 1.00 13.42 196 LEU A N 1
ATOM 1627 C CA . LEU A 1 208 ? -6.022 12.722 53.649 1.00 14.77 196 LEU A CA 1
ATOM 1628 C C . LEU A 1 208 ? -5.706 13.940 52.801 1.00 14.16 196 LEU A C 1
ATOM 1629 O O . LEU A 1 208 ? -6.401 14.214 51.830 1.00 17.06 196 LEU A O 1
ATOM 1642 N N . LYS A 1 210 ? -3.208 14.535 50.810 1.00 13.97 198 LYS A N 1
ATOM 1643 C CA . LYS A 1 210 ? -2.816 14.176 49.415 1.00 12.46 198 LYS A CA 1
ATOM 1644 C C . LYS A 1 210 ? -4.034 13.741 48.585 1.00 16.04 198 LYS A C 1
ATOM 1645 O O . LYS A 1 210 ? -4.138 14.052 47.381 1.00 12.94 198 LYS A O 1
ATOM 1651 N N . TRP A 1 211 ? -4.958 13.043 49.240 1.00 16.87 199 TRP A N 1
ATOM 1652 C CA . TRP A 1 211 ? -6.193 12.553 48.602 1.00 17.22 199 TRP A CA 1
ATOM 1653 C C . TRP A 1 211 ? -7.097 13.705 48.176 1.00 16.92 199 TRP A C 1
ATOM 1654 O O . TRP A 1 211 ? -7.690 13.655 47.119 1.00 17.34 199 TRP A O 1
ATOM 1665 N N . ILE A 1 212 ? -7.237 14.712 49.033 1.00 18.61 200 ILE A N 1
ATOM 1666 C CA . ILE A 1 212 ? -7.991 15.927 48.712 1.00 17.46 200 ILE A CA 1
ATOM 1667 C C . ILE A 1 212 ? -7.324 16.762 47.591 1.00 19.67 200 ILE A C 1
ATOM 1668 O O . ILE A 1 212 ? -7.991 17.156 46.635 1.00 18.33 200 ILE A O 1
ATOM 1673 N N . VAL A 1 213 ? -6.029 17.042 47.707 1.00 17.84 201 VAL A N 1
ATOM 1674 C CA . VAL A 1 213 ? -5.374 17.980 46.794 1.00 18.50 201 VAL A CA 1
ATOM 1675 C C . VAL A 1 213 ? -4.933 17.374 45.458 1.00 20.16 201 VAL A C 1
ATOM 1676 O O . VAL A 1 213 ? -4.818 18.081 44.461 1.00 21.20 201 VAL A O 1
ATOM 1680 N N . GLY A 1 214 ? -4.680 16.069 45.440 1.00 19.17 202 GLY A N 1
ATOM 1681 C CA . GLY A 1 214 ? -4.362 15.376 44.196 1.00 18.01 202 GLY A CA 1
ATOM 1682 C C . GLY A 1 214 ? -2.884 15.373 43.837 1.00 19.74 202 GLY A C 1
ATOM 1683 O O . GLY A 1 214 ? -2.020 15.901 44.568 1.00 18.98 202 GLY A O 1
ATOM 1684 N N . ASP A 1 215 ? -2.599 14.799 42.675 1.00 22.15 203 ASP A N 1
ATOM 1685 C CA . ASP A 1 215 ? -1.241 14.543 42.230 1.00 23.21 203 ASP A CA 1
ATOM 1686 C C . ASP A 1 215 ? -0.537 15.819 41.829 1.00 22.46 203 ASP A C 1
ATOM 1687 O O . ASP A 1 215 ? 0.689 15.884 41.892 1.00 24.92 203 ASP A O 1
ATOM 1692 N N . GLU A 1 216 ? -1.301 16.838 41.463 1.00 21.91 204 GLU A N 1
ATOM 1693 C CA . GLU A 1 216 ? -0.730 18.066 40.911 1.00 27.53 204 GLU A CA 1
ATOM 1694 C C . GLU A 1 216 ? -0.205 18.990 42.008 1.00 26.28 204 GLU A C 1
ATOM 1695 O O . GLU A 1 216 ? 0.656 19.815 41.729 1.00 35.59 204 GLU A O 1
ATOM 1714 N N . GLY A 1 218 ? 1.591 19.407 45.920 1.00 17.46 206 GLY A N 1
ATOM 1715 C CA . GLY A 1 218 ? 2.433 18.679 46.855 1.00 14.70 206 GLY A CA 1
ATOM 1716 C C . GLY A 1 218 ? 1.922 18.720 48.277 1.00 16.39 206 GLY A C 1
ATOM 1717 O O . GLY A 1 218 ? 1.150 19.618 48.655 1.00 15.12 206 GLY A O 1
ATOM 1718 N N . VAL A 1 219 ? 2.362 17.713 49.049 1.00 14.20 207 VAL A N 1
ATOM 1719 C CA . VAL A 1 219 ? 2.183 17.642 50.480 1.00 11.10 207 VAL A CA 1
ATOM 1720 C C . VAL A 1 219 ? 3.543 17.540 51.136 1.00 13.83 207 VAL A C 1
ATOM 1721 O O . VAL A 1 219 ? 4.362 16.665 50.805 1.00 15.88 207 VAL A O 1
ATOM 1725 N N . LYS A 1 220 ? 3.781 18.436 52.079 1.00 15.10 208 LYS A N 1
ATOM 1726 C CA . LYS A 1 220 ? 5.010 18.421 52.882 1.00 14.93 208 LYS A CA 1
ATOM 1727 C C . LYS A 1 220 ? 4.687 17.988 54.307 1.00 11.80 208 LYS A C 1
ATOM 1728 O O . LYS A 1 220 ? 3.925 18.629 55.033 1.00 12.52 208 LYS A O 1
ATOM 1734 N N . ALA A 1 221 ? 5.271 16.874 54.710 1.00 13.06 209 ALA A N 1
ATOM 1735 C CA . ALA A 1 221 ? 5.076 16.356 56.068 1.00 11.74 209 ALA A CA 1
ATOM 1736 C C . ALA A 1 221 ? 6.182 16.926 56.941 1.00 13.02 209 ALA A C 1
ATOM 1737 O O . ALA A 1 221 ? 7.364 16.894 56.562 1.00 13.73 209 ALA A O 1
ATOM 1739 N N . SER A 1 222 ? 5.807 17.472 58.087 1.00 11.84 210 SER A N 1
ATOM 1740 C CA . SER A 1 222 ? 6.781 17.999 58.989 1.00 13.34 210 SER A CA 1
ATOM 1741 C C . SER A 1 222 ? 6.261 17.950 60.426 1.00 14.24 210 SER A C 1
ATOM 1742 O O . SER A 1 222 ? 5.053 17.840 60.655 1.00 13.13 210 SER A O 1
ATOM 1745 N N . GLY 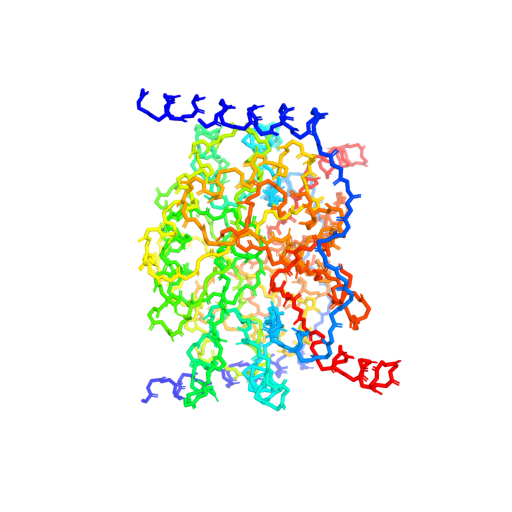A 1 223 ? 7.188 18.109 61.363 1.00 12.21 211 GLY A N 1
ATOM 1746 C CA . GLY A 1 223 ? 6.888 18.138 62.792 1.00 14.38 211 GLY A CA 1
ATOM 1747 C C . GLY A 1 223 ? 6.997 16.713 63.285 1.00 14.08 211 GLY A C 1
ATOM 1748 O O . GLY A 1 223 ? 6.223 15.845 62.863 1.00 15.40 211 GLY A O 1
ATOM 1749 N N . GLY A 1 224 ? 7.963 16.463 64.169 1.00 14.43 212 GLY A N 1
ATOM 1750 C CA . GLY A 1 224 ? 8.170 15.144 64.768 1.00 14.23 212 GLY A CA 1
ATOM 1751 C C . GLY A 1 224 ? 8.903 14.130 63.905 1.00 15.00 212 GLY A C 1
ATOM 1752 O O . GLY A 1 224 ? 8.982 12.964 64.267 1.00 14.83 212 GLY A O 1
ATOM 1753 N N . ILE A 1 225 ? 9.399 14.537 62.733 1.00 11.39 213 ILE A N 1
ATOM 1754 C CA . ILE A 1 225 ? 10.027 13.572 61.849 1.00 13.68 213 ILE A CA 1
ATOM 1755 C C . ILE A 1 225 ? 11.490 13.433 62.228 1.00 15.87 213 ILE A C 1
ATOM 1756 O O . ILE A 1 225 ? 12.324 14.252 61.848 1.00 15.86 213 ILE A O 1
ATOM 1761 N N . ARG A 1 226 ? 11.774 12.394 62.999 1.00 15.20 214 ARG A N 1
ATOM 1762 C CA . ARG A 1 226 ? 13.054 12.237 63.697 1.00 16.67 214 ARG A CA 1
ATOM 1763 C C . ARG A 1 226 ? 13.948 11.170 63.061 1.00 16.77 214 ARG A C 1
ATOM 1764 O O . ARG A 1 226 ? 15.197 11.273 63.104 1.00 20.25 214 ARG A O 1
ATOM 1772 N N . THR A 1 227 ? 13.318 10.156 62.454 1.00 15.57 215 THR A N 1
ATOM 1773 C CA . THR A 1 227 ? 14.031 8.993 61.954 1.00 17.34 215 THR A CA 1
ATOM 1774 C C . THR A 1 227 ? 13.749 8.642 60.504 1.00 14.66 215 THR A C 1
ATOM 1775 O O . THR A 1 227 ? 12.806 9.140 59.856 1.00 14.60 215 THR A O 1
ATOM 1779 N N . PHE A 1 228 ? 14.570 7.737 59.998 1.00 16.99 216 PHE A N 1
ATOM 1780 C CA . PHE A 1 228 ? 14.398 7.212 58.657 1.00 15.59 216 PHE A CA 1
ATOM 1781 C C . PHE A 1 228 ? 13.034 6.542 58.509 1.00 16.16 216 PHE A C 1
ATOM 1782 O O . PHE A 1 228 ? 12.364 6.731 57.483 1.00 14.70 216 PHE A O 1
ATOM 1790 N N . GLU A 1 229 ? 12.610 5.805 59.541 1.00 18.25 217 GLU A N 1
ATOM 1791 C CA . GLU A 1 229 ? 11.289 5.143 59.536 1.00 17.89 217 GLU A CA 1
ATOM 1792 C C . GLU A 1 229 ? 10.143 6.180 59.432 1.00 17.51 217 GLU A C 1
ATOM 1793 O O . GLU A 1 229 ? 9.176 5.963 58.724 1.00 18.97 217 GLU A O 1
ATOM 1799 N N . ASP A 1 230 ? 10.259 7.296 60.148 1.00 14.43 218 ASP A N 1
ATOM 1800 C CA . ASP A 1 230 ? 9.244 8.355 60.101 1.00 15.08 218 ASP A CA 1
ATOM 1801 C C . ASP A 1 230 ? 9.149 8.921 58.697 1.00 16.07 218 ASP A C 1
ATOM 1802 O O . ASP A 1 230 ? 8.057 9.105 58.161 1.00 17.93 218 ASP A O 1
ATOM 1807 N N . ALA A 1 231 ? 10.311 9.197 58.111 1.00 16.38 219 ALA A N 1
ATOM 1808 C CA . ALA A 1 231 ? 10.412 9.769 56.766 1.00 16.61 219 ALA A CA 1
ATOM 1809 C C . ALA A 1 231 ? 9.781 8.875 55.721 1.00 15.62 219 ALA A C 1
ATOM 1810 O O . ALA A 1 231 ? 8.956 9.334 54.920 1.00 17.65 219 ALA A O 1
ATOM 1812 N N . VAL A 1 232 ? 10.153 7.591 55.744 1.00 16.47 220 VAL A N 1
ATOM 1813 C CA . VAL A 1 232 ? 9.614 6.581 54.813 1.00 17.49 220 VAL A CA 1
ATOM 1814 C C . VAL A 1 232 ? 8.099 6.408 54.939 1.00 16.56 220 VAL A C 1
ATOM 1815 O O . VAL A 1 232 ? 7.381 6.346 53.925 1.00 18.39 220 VAL A O 1
ATOM 1819 N N . LYS A 1 233 ? 7.599 6.375 56.175 1.00 16.03 221 LYS A N 1
ATOM 1820 C CA . LYS A 1 233 ? 6.163 6.288 56.411 1.00 17.72 221 LYS A CA 1
ATOM 1821 C C . LYS A 1 233 ? 5.395 7.474 55.785 1.00 17.66 221 LYS A C 1
ATOM 1822 O O . LYS A 1 233 ? 4.358 7.272 55.128 1.00 16.00 221 LYS A O 1
ATOM 1836 N N . ILE A 1 235 ? 6.366 9.497 53.361 1.00 16.27 223 ILE A N 1
ATOM 1837 C CA . ILE A 1 235 ? 6.459 9.360 51.894 1.00 16.53 223 ILE A CA 1
ATOM 1838 C C . ILE A 1 235 ? 5.528 8.258 51.346 1.00 18.16 223 ILE A C 1
ATOM 1839 O O . ILE A 1 235 ? 4.880 8.451 50.305 1.00 16.81 223 ILE A O 1
ATOM 1860 N N . TYR A 1 237 ? 2.718 7.354 52.437 1.00 17.93 225 TYR A N 1
ATOM 1861 C CA . TYR A 1 237 ? 1.323 7.805 52.496 1.00 17.15 225 TYR A CA 1
ATOM 1862 C C . TYR A 1 237 ? 1.034 9.121 51.745 1.00 18.24 225 TYR A C 1
ATOM 1863 O O . TYR A 1 237 ? -0.050 9.695 51.873 1.00 18.82 225 TYR A O 1
ATOM 1872 N N . GLY A 1 238 ? 1.992 9.589 50.964 1.00 17.32 226 GLY A N 1
ATOM 1873 C CA . GLY A 1 238 ? 1.716 10.670 50.018 1.00 17.75 226 GLY A CA 1
ATOM 1874 C C . GLY A 1 238 ? 2.532 11.918 50.115 1.00 17.79 226 GLY A C 1
ATOM 1875 O O . GLY A 1 238 ? 2.306 12.846 49.327 1.00 18.44 226 GLY A O 1
ATOM 1876 N N . ALA A 1 239 ? 3.487 11.972 51.051 1.00 13.45 227 ALA A N 1
ATOM 1877 C CA . ALA A 1 239 ? 4.314 13.156 51.190 1.00 13.90 227 ALA A CA 1
ATOM 1878 C C . ALA A 1 239 ? 5.291 13.228 50.024 1.00 15.17 227 ALA A C 1
ATOM 1879 O O . ALA A 1 239 ? 5.883 12.216 49.665 1.00 16.64 227 ALA A O 1
ATOM 1881 N N . ASP A 1 240 ? 5.425 14.425 49.446 1.00 15.42 228 ASP A N 1
ATOM 1882 C CA . ASP A 1 240 ? 6.381 14.728 48.398 1.00 17.75 228 ASP A CA 1
ATOM 1883 C C . ASP A 1 240 ? 7.659 15.396 48.963 1.00 17.99 228 ASP A C 1
ATOM 1884 O O . ASP A 1 240 ? 8.710 15.366 48.331 1.00 17.03 228 ASP A O 1
ATOM 1889 N N A ARG A 1 241 ? 7.536 16.005 50.141 0.50 16.77 229 ARG A N 1
ATOM 1890 N N B ARG A 1 241 ? 7.545 16.000 50.141 0.50 17.02 229 ARG A N 1
ATOM 1891 C CA A ARG A 1 241 ? 8.642 16.663 50.832 0.50 16.15 229 ARG A CA 1
ATOM 1892 C CA B ARG A 1 241 ? 8.678 16.602 50.829 0.50 16.64 229 ARG A CA 1
ATOM 1893 C C A ARG A 1 241 ? 8.543 16.334 52.313 0.50 15.52 229 ARG A C 1
ATOM 1894 C C B ARG A 1 241 ? 8.548 16.327 52.311 0.50 15.82 229 ARG A C 1
ATOM 1895 O O A ARG A 1 241 ? 7.455 16.033 52.829 0.50 16.55 229 ARG A O 1
ATOM 1896 O O B ARG A 1 241 ? 7.451 16.059 52.825 0.50 16.89 229 ARG A O 1
ATOM 1911 N N . ILE A 1 242 ? 9.688 16.391 52.983 1.00 15.62 230 ILE A N 1
ATOM 1912 C CA . ILE A 1 242 ? 9.786 16.161 54.413 1.00 14.35 230 ILE A CA 1
ATOM 1913 C C . ILE A 1 242 ? 10.463 17.385 55.037 1.00 15.53 230 ILE A C 1
ATOM 1914 O O . ILE A 1 242 ? 11.566 17.745 54.640 1.00 19.54 230 ILE A O 1
ATOM 1919 N N . GLY A 1 243 ? 9.811 18.031 56.004 1.00 17.05 231 GLY A N 1
ATOM 1920 C CA . GLY A 1 243 ? 10.438 19.107 56.771 1.00 14.87 231 GLY A CA 1
ATOM 1921 C C . GLY A 1 243 ? 10.960 18.523 58.057 1.00 16.09 231 GLY A C 1
ATOM 1922 O O . GLY A 1 243 ? 10.205 17.918 58.811 1.00 11.24 231 GLY A O 1
ATOM 1923 N N . THR A 1 244 ? 12.261 18.675 58.297 1.00 14.05 232 THR A N 1
ATOM 1924 C CA . THR A 1 244 ? 12.866 18.137 59.494 1.00 14.50 232 THR A CA 1
ATOM 1925 C C . THR A 1 244 ? 14.208 18.801 59.767 1.00 13.80 232 THR A C 1
ATOM 1926 O O . THR A 1 244 ? 14.962 19.133 58.842 1.00 15.33 232 THR A O 1
ATOM 1930 N N . SER A 1 245 ? 14.528 18.893 61.043 1.00 13.95 233 SER A N 1
ATOM 1931 C CA . SER A 1 245 ? 15.845 19.321 61.470 1.00 16.28 233 SER A CA 1
ATOM 1932 C C . SER A 1 245 ? 16.771 18.127 61.719 1.00 14.29 233 SER A C 1
ATOM 1933 O O . SER A 1 245 ? 17.924 18.329 62.064 1.00 15.85 233 SER A O 1
ATOM 1936 N N . SER A 1 246 ? 16.259 16.900 61.532 1.00 12.84 234 SER A N 1
ATOM 1937 C CA . SER A 1 246 ? 16.982 15.636 61.836 1.00 14.13 234 SER A CA 1
ATOM 1938 C C . SER A 1 246 ? 17.508 14.913 60.585 1.00 16.27 234 SER A C 1
ATOM 1939 O O . SER A 1 246 ? 17.777 13.697 60.627 1.00 17.96 234 SER A O 1
ATOM 1942 N N . GLY A 1 247 ? 17.695 15.657 59.500 1.00 15.62 235 GLY A N 1
ATOM 1943 C CA . GLY A 1 247 ? 18.205 15.112 58.223 1.00 17.88 235 GLY A CA 1
ATOM 1944 C C . GLY A 1 247 ? 19.423 14.219 58.412 1.00 18.00 235 GLY A C 1
ATOM 1945 O O . GLY A 1 247 ? 19.520 13.151 57.809 1.00 18.35 235 GLY A O 1
ATOM 1946 N N . VAL A 1 248 ? 20.366 14.651 59.242 1.00 14.30 236 VAL A N 1
ATOM 1947 C CA . VAL A 1 248 ? 21.589 13.902 59.401 1.00 17.28 236 VAL A CA 1
ATOM 1948 C C . VAL A 1 248 ? 21.307 12.529 60.032 1.00 17.96 236 VAL A C 1
ATOM 1949 O O . VAL A 1 248 ? 21.751 11.510 59.489 1.00 20.34 236 VAL A O 1
ATOM 1953 N N . LYS A 1 249 ? 20.603 12.482 61.163 1.00 18.11 237 LYS A N 1
ATOM 1954 C CA . LYS A 1 249 ? 20.295 11.187 61.801 1.00 18.33 237 LYS A CA 1
ATOM 1955 C C . LYS A 1 249 ? 19.349 10.338 60.937 1.00 16.33 237 LYS A C 1
ATOM 1956 O O . LYS A 1 249 ? 19.403 9.110 60.994 1.00 17.72 237 LYS A O 1
ATOM 1959 N N . ILE A 1 250 ? 18.503 10.982 60.149 1.00 15.98 238 ILE A N 1
ATOM 1960 C CA . ILE A 1 250 ? 17.622 10.254 59.209 1.00 15.62 238 ILE A CA 1
ATOM 1961 C C . ILE A 1 250 ? 18.464 9.479 58.176 1.00 16.67 238 ILE A C 1
ATOM 1962 O O . ILE A 1 250 ? 18.273 8.249 57.970 1.00 15.23 238 ILE A O 1
ATOM 1967 N N . VAL A 1 251 ? 19.442 10.169 57.595 1.00 17.89 239 VAL A N 1
ATOM 1968 C CA . VAL A 1 251 ? 20.341 9.531 56.629 1.00 19.02 239 VAL A CA 1
ATOM 1969 C C . VAL A 1 251 ? 21.176 8.432 57.308 1.00 21.19 239 VAL A C 1
ATOM 1970 O O . VAL A 1 251 ? 21.368 7.346 56.740 1.00 22.02 239 VAL A O 1
ATOM 1974 N N . GLN A 1 252 ? 21.676 8.695 58.514 1.00 21.10 240 GLN A N 1
ATOM 1975 C CA . GLN A 1 252 ? 22.469 7.684 59.215 1.00 23.52 240 GLN A CA 1
ATOM 1976 C C . GLN A 1 252 ? 21.683 6.415 59.570 1.00 23.86 240 GLN A C 1
ATOM 1977 O O . GLN A 1 252 ? 22.195 5.291 59.400 1.00 22.56 240 GLN A O 1
ATOM 1983 N N . GLY A 1 253 ? 20.456 6.589 60.072 1.00 21.82 241 GLY A N 1
ATOM 1984 C CA . GLY A 1 253 ? 19.563 5.450 60.337 1.00 22.86 241 GLY A CA 1
ATOM 1985 C C . GLY A 1 253 ? 19.228 4.630 59.091 1.00 23.21 241 GLY A C 1
ATOM 1986 O O . GLY A 1 253 ? 19.224 3.389 59.113 1.00 23.48 241 GLY A O 1
ATOM 1987 N N . GLY A 1 254 ? 18.936 5.322 58.000 1.00 23.48 242 GLY A N 1
ATOM 1988 C CA . GLY A 1 254 ? 18.732 4.664 56.709 1.00 25.22 242 GLY A CA 1
ATOM 1989 C C . GLY A 1 254 ? 19.924 3.816 56.299 1.00 26.79 242 GLY A C 1
ATOM 1990 O O . GLY A 1 254 ? 19.759 2.657 55.905 1.00 26.30 242 GLY A O 1
ATOM 1991 N N . GLU A 1 255 ? 21.126 4.392 56.391 1.00 25.75 243 GLU A N 1
ATOM 1992 C CA . GLU A 1 255 ? 22.362 3.665 56.037 1.00 29.15 243 GLU A CA 1
ATOM 1993 C C . GLU A 1 255 ? 22.631 2.468 56.955 1.00 29.30 243 GLU A C 1
ATOM 1994 O O . GLU A 1 255 ? 23.038 1.408 56.497 1.00 29.13 243 GLU A O 1
ATOM 2000 N N . GLU A 1 256 ? 22.404 2.656 58.249 1.00 28.65 244 GLU A N 1
ATOM 2001 C CA . GLU A 1 256 ? 22.598 1.617 59.249 1.00 29.77 244 GLU A CA 1
ATOM 2002 C C . GLU A 1 256 ? 21.602 0.476 59.151 1.00 30.47 244 GLU A C 1
ATOM 2003 O O . GLU A 1 256 ? 21.979 -0.695 59.213 1.00 29.80 244 GLU A O 1
ATOM 2009 N N . ARG A 1 257 ? 20.321 0.807 59.097 1.00 27.52 245 ARG A N 1
ATOM 2010 C CA . ARG A 1 257 ? 19.282 -0.234 59.206 1.00 30.11 245 ARG A CA 1
ATOM 2011 C C . ARG A 1 257 ? 18.739 -0.717 57.874 1.00 31.60 245 ARG A C 1
ATOM 2012 O O . ARG A 1 257 ? 18.164 -1.811 57.806 1.00 32.00 245 ARG A O 1
ATOM 2020 N N . TYR A 1 258 ? 18.892 0.080 56.818 1.00 31.14 246 TYR A N 1
ATOM 2021 C CA . TYR A 1 258 ? 18.260 -0.257 55.536 1.00 35.10 246 TYR A CA 1
ATOM 2022 C C . TYR A 1 258 ? 19.212 -0.211 54.332 1.00 36.84 246 TYR A C 1
ATOM 2023 O O . TYR A 1 258 ? 18.767 -0.351 53.193 1.00 40.38 246 TYR A O 1
ATOM 2032 N N . GLY A 1 259 ? 20.511 -0.057 54.581 1.00 37.50 247 GLY A N 1
ATOM 2033 C CA . GLY A 1 259 ? 21.454 0.270 53.521 1.00 39.07 247 GLY A CA 1
ATOM 2034 C C . GLY A 1 259 ? 21.830 -0.941 52.706 1.00 42.29 247 GLY A C 1
ATOM 2035 O O . GLY A 1 259 ? 22.412 -1.878 53.238 1.00 45.90 247 GLY A O 1
ATOM 2036 N N . LYS B 1 5 ? 31.790 52.695 58.702 1.00 62.80 -7 LYS B N 1
ATOM 2037 C CA . LYS B 1 5 ? 32.251 53.293 59.995 1.00 62.38 -7 LYS B CA 1
ATOM 2038 C C . LYS B 1 5 ? 31.197 53.113 61.089 1.00 59.89 -7 LYS B C 1
ATOM 2039 O O . LYS B 1 5 ? 31.492 52.571 62.161 1.00 58.98 -7 LYS B O 1
ATOM 2041 N N . ILE B 1 6 ? 29.972 53.555 60.789 1.00 58.50 -6 ILE B N 1
ATOM 2042 C CA . ILE B 1 6 ? 28.858 53.594 61.749 1.00 56.87 -6 ILE B CA 1
ATOM 2043 C C . ILE B 1 6 ? 28.626 52.282 62.508 1.00 53.87 -6 ILE B C 1
ATOM 2044 O O . ILE B 1 6 ? 28.379 52.290 63.713 1.00 52.94 -6 ILE B O 1
ATOM 2046 N N . HIS B 1 7 ? 28.724 51.161 61.806 1.00 51.61 -5 HIS B N 1
ATOM 2047 C CA . HIS B 1 7 ? 28.288 49.880 62.364 1.00 49.54 -5 HIS B CA 1
ATOM 2048 C C . HIS B 1 7 ? 29.314 49.227 63.291 1.00 47.02 -5 HIS B C 1
ATOM 2049 O O . HIS B 1 7 ? 28.968 48.785 64.387 1.00 43.12 -5 HIS B O 1
ATOM 2056 N N . HIS B 1 8 ? 30.568 49.184 62.847 1.00 48.28 -4 HIS B N 1
ATOM 2057 C CA . HIS B 1 8 ? 31.661 48.640 63.650 1.00 48.21 -4 HIS B CA 1
ATOM 2058 C C . HIS B 1 8 ? 31.824 49.476 64.916 1.00 47.86 -4 HIS B C 1
ATOM 2059 O O . HIS B 1 8 ? 32.091 48.944 66.003 1.00 44.46 -4 HIS B O 1
ATOM 2061 N N . HIS B 1 9 ? 31.642 50.787 64.783 1.00 48.38 -3 HIS B N 1
ATOM 2062 C CA . HIS B 1 9 ? 31.789 51.655 65.932 1.00 48.97 -3 HIS B CA 1
ATOM 2063 C C . HIS B 1 9 ? 30.600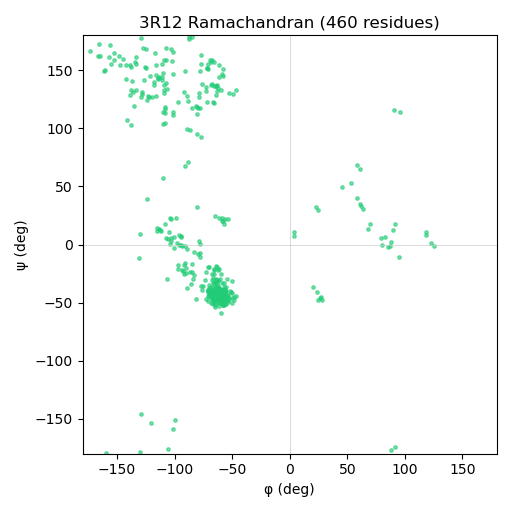 51.571 66.888 1.00 46.15 -3 HIS B C 1
ATOM 2064 O O . HIS B 1 9 ? 30.790 51.651 68.101 1.00 45.21 -3 HIS B O 1
ATOM 2071 N N . HIS B 1 10 ? 29.389 51.392 66.362 1.00 42.81 -2 HIS B N 1
ATOM 2072 C CA . HIS B 1 10 ? 28.246 51.175 67.242 1.00 41.18 -2 HIS B CA 1
ATOM 2073 C C . HIS B 1 10 ? 28.370 49.826 67.963 1.00 36.16 -2 HIS B C 1
ATOM 2074 O O . HIS B 1 10 ? 28.087 49.731 69.156 1.00 33.56 -2 HIS B O 1
ATOM 2081 N N . HIS B 1 11 ? 28.816 48.797 67.242 1.00 33.28 -1 HIS B N 1
ATOM 2082 C CA . HIS B 1 11 ? 29.084 47.490 67.847 1.00 32.00 -1 HIS B CA 1
ATOM 2083 C C . HIS B 1 11 ? 29.947 47.636 69.074 1.00 27.78 -1 HIS B C 1
ATOM 2084 O O . HIS B 1 11 ? 29.655 47.079 70.092 1.00 24.46 -1 HIS B O 1
ATOM 2091 N N . HIS B 1 12 ? 31.046 48.365 68.913 1.00 31.62 0 HIS B N 1
ATOM 2092 C CA . HIS B 1 12 ? 32.018 48.596 69.975 1.00 29.90 0 HIS B CA 1
ATOM 2093 C C . HIS B 1 12 ? 31.459 49.335 71.204 1.00 29.11 0 HIS B C 1
ATOM 2094 O O . HIS B 1 12 ? 31.672 48.905 72.357 1.00 24.92 0 HIS B O 1
ATOM 2109 N N . ILE B 1 14 ? 28.376 49.516 72.131 1.00 23.26 2 ILE B N 1
ATOM 2110 C CA . ILE B 1 14 ? 27.399 48.651 72.826 1.00 18.16 2 ILE B CA 1
ATOM 2111 C C . ILE B 1 14 ? 28.111 47.617 73.735 1.00 17.62 2 ILE B C 1
ATOM 2112 O O . ILE B 1 14 ? 27.767 47.441 74.900 1.00 16.20 2 ILE B O 1
ATOM 2117 N N . GLU B 1 15 ? 29.116 46.936 73.200 1.00 17.51 3 GLU B N 1
ATOM 2118 C CA . GLU B 1 15 ? 29.967 46.028 73.979 1.00 20.08 3 GLU B CA 1
ATOM 2119 C C . GLU B 1 15 ? 30.460 46.689 75.258 1.00 19.63 3 GLU B C 1
ATOM 2120 O O . GLU B 1 15 ? 30.396 46.087 76.321 1.00 17.71 3 GLU B O 1
ATOM 2126 N N . TYR B 1 16 ? 30.963 47.922 75.158 1.00 18.54 4 TYR B N 1
ATOM 2127 C CA . TYR B 1 16 ? 31.431 48.613 76.348 1.00 18.75 4 TYR B CA 1
ATOM 2128 C C . TYR B 1 16 ? 30.284 48.890 77.320 1.00 19.89 4 TYR B C 1
ATOM 2129 O O . TYR B 1 16 ? 30.442 48.688 78.501 1.00 19.73 4 TYR B O 1
ATOM 2138 N N . ARG B 1 17 ? 29.112 49.280 76.823 1.00 20.88 5 ARG B N 1
ATOM 2139 C CA . ARG B 1 17 ? 27.986 49.516 77.731 1.00 20.03 5 ARG B CA 1
ATOM 2140 C C . ARG B 1 17 ? 27.553 48.227 78.432 1.00 18.25 5 ARG B C 1
ATOM 2141 O O . ARG B 1 17 ? 27.192 48.239 79.629 1.00 16.29 5 ARG B O 1
ATOM 2149 N N . ILE B 1 18 ? 27.606 47.116 77.703 1.00 16.81 6 ILE B N 1
ATOM 2150 C CA . ILE B 1 18 ? 27.214 45.829 78.261 1.00 19.09 6 ILE B CA 1
ATOM 2151 C C . ILE B 1 18 ? 28.205 45.460 79.332 1.00 17.22 6 ILE B C 1
ATOM 2152 O O . ILE B 1 18 ? 27.829 45.022 80.424 1.00 17.49 6 ILE B O 1
ATOM 2157 N N . GLU B 1 19 ? 29.484 45.666 79.037 1.00 18.92 7 GLU B N 1
ATOM 2158 C CA . GLU B 1 19 ? 30.531 45.356 80.004 1.00 19.26 7 GLU B CA 1
ATOM 2159 C C . GLU B 1 19 ? 30.369 46.180 81.266 1.00 20.52 7 GLU B C 1
ATOM 2160 O O . GLU B 1 19 ? 30.614 45.686 82.356 1.00 18.95 7 GLU B O 1
ATOM 2166 N N . GLU B 1 20 ? 29.964 47.439 81.123 1.00 19.67 8 GLU B N 1
ATOM 2167 C CA . GLU B 1 20 ? 29.794 48.286 82.291 1.00 21.81 8 GLU B CA 1
ATOM 2168 C C . GLU B 1 20 ? 28.637 47.777 83.146 1.00 19.31 8 GLU B C 1
ATOM 2169 O O . GLU B 1 20 ? 28.736 47.791 84.362 1.00 21.29 8 GLU B O 1
ATOM 2175 N N . ALA B 1 21 ? 27.549 47.323 82.515 1.00 17.38 9 ALA B N 1
ATOM 2176 C CA . ALA B 1 21 ? 26.357 46.846 83.236 1.00 16.25 9 ALA B CA 1
ATOM 2177 C C . ALA B 1 21 ? 26.688 45.565 83.970 1.00 16.44 9 ALA B C 1
ATOM 2178 O O . ALA B 1 21 ? 26.342 45.392 85.140 1.00 16.65 9 ALA B O 1
ATOM 2180 N N . VAL B 1 22 ? 27.391 44.674 83.277 1.00 16.07 10 VAL B N 1
ATOM 2181 C CA . VAL B 1 22 ? 27.833 43.411 83.851 1.00 18.61 10 VAL B CA 1
ATOM 2182 C C . VAL B 1 22 ? 28.751 43.673 85.066 1.00 18.79 10 VAL B C 1
ATOM 2183 O O . VAL B 1 22 ? 28.588 43.025 86.113 1.00 19.45 10 VAL B O 1
ATOM 2187 N N . ALA B 1 23 ? 29.672 44.639 84.950 1.00 19.84 11 ALA B N 1
ATOM 2188 C CA . ALA B 1 23 ? 30.582 44.979 86.059 1.00 21.63 11 ALA B CA 1
ATOM 2189 C C . ALA B 1 23 ? 29.806 45.460 87.274 1.00 21.82 11 ALA B C 1
ATOM 2190 O O . ALA B 1 23 ? 30.080 45.051 88.410 1.00 19.10 11 ALA B O 1
ATOM 2192 N N . LYS B 1 24 ? 28.822 46.320 87.032 1.00 20.24 12 LYS B N 1
ATOM 2193 C CA . LYS B 1 24 ? 27.974 46.839 88.103 1.00 21.47 12 LYS B CA 1
ATOM 2194 C C . LYS B 1 24 ? 27.146 45.714 88.741 1.00 18.69 12 LYS B C 1
ATOM 2195 O O . LYS B 1 24 ? 27.014 45.668 89.966 1.00 18.32 12 LYS B O 1
ATOM 2201 N N . TYR B 1 25 ? 26.575 44.848 87.902 1.00 16.19 13 TYR B N 1
ATOM 2202 C CA . TYR B 1 25 ? 25.842 43.667 88.370 1.00 18.37 13 TYR B CA 1
ATOM 2203 C C . TYR B 1 25 ? 26.772 42.833 89.296 1.00 20.50 13 TYR B C 1
ATOM 2204 O O . TYR B 1 25 ? 26.407 42.539 90.431 1.00 17.41 13 TYR B O 1
ATOM 2213 N N . ARG B 1 26 ? 27.983 42.521 88.850 1.00 18.18 14 ARG B N 1
ATOM 2214 C CA . ARG B 1 26 ? 28.865 41.681 89.689 1.00 22.14 14 ARG B CA 1
ATOM 2215 C C . ARG B 1 26 ? 29.239 42.349 90.996 1.00 21.99 14 ARG B C 1
ATOM 2216 O O . ARG B 1 26 ? 29.351 41.678 92.036 1.00 24.63 14 ARG B O 1
ATOM 2224 N N A GLU B 1 27 ? 29.448 43.665 90.948 0.50 21.73 15 GLU B N 1
ATOM 2225 N N B GLU B 1 27 ? 29.438 43.667 90.967 0.50 20.64 15 GLU B N 1
ATOM 2226 C CA A GLU B 1 27 ? 29.861 44.422 92.117 0.50 22.03 15 GLU B CA 1
ATOM 2227 C CA B GLU B 1 27 ? 29.874 44.372 92.160 0.50 19.88 15 GLU B CA 1
ATOM 2228 C C A GLU B 1 27 ? 28.737 44.680 93.130 0.50 21.39 15 GLU B C 1
ATOM 2229 C C B GLU B 1 27 ? 28.769 44.793 93.130 0.50 20.37 15 GLU B C 1
ATOM 2230 O O A GLU B 1 27 ? 28.953 44.582 94.337 0.50 22.01 15 GLU B O 1
ATOM 2231 O O B GLU B 1 27 ? 29.053 44.974 94.316 0.50 19.94 15 GLU B O 1
ATOM 2242 N N . PHE B 1 28 ? 27.549 45.023 92.642 1.00 20.33 16 PHE B N 1
ATOM 2243 C CA . PHE B 1 28 ? 26.494 45.623 93.500 1.00 19.79 16 PHE B CA 1
ATOM 2244 C C . PHE B 1 28 ? 25.142 44.921 93.531 1.00 19.82 16 PHE B C 1
ATOM 2245 O O . PHE B 1 28 ? 24.307 45.276 94.367 1.00 20.73 16 PHE B O 1
ATOM 2253 N N . TYR B 1 29 ? 24.874 43.986 92.616 1.00 20.21 17 TYR B N 1
ATOM 2254 C CA . TYR B 1 29 ? 23.530 43.421 92.529 1.00 21.52 17 TYR B CA 1
ATOM 2255 C C . TYR B 1 29 ? 23.066 42.668 93.780 1.00 21.79 17 TYR B C 1
ATOM 2256 O O . TYR B 1 29 ? 23.810 41.887 94.331 1.00 22.26 17 TYR B O 1
ATOM 2265 N N . GLU B 1 30 ? 21.837 42.922 94.207 1.00 22.13 18 GLU B N 1
ATOM 2266 C CA . GLU B 1 30 ? 21.164 42.159 95.263 1.00 25.91 18 GLU B CA 1
ATOM 2267 C C . GLU B 1 30 ? 19.744 41.823 94.826 1.00 24.40 18 GLU B C 1
ATOM 2268 O O . GLU B 1 30 ? 18.993 42.704 94.368 1.00 23.57 18 GLU B O 1
ATOM 2274 N N . PHE B 1 31 ? 19.362 40.568 95.005 1.00 23.94 19 PHE B N 1
ATOM 2275 C CA . PHE B 1 31 ? 18.003 40.144 94.704 1.00 23.96 19 PHE B CA 1
ATOM 2276 C C . PHE B 1 31 ? 17.129 40.428 95.911 1.00 24.57 19 PHE B C 1
ATOM 2277 O O . PHE B 1 31 ? 17.348 39.884 96.994 1.00 27.12 19 PHE B O 1
ATOM 2285 N N . LYS B 1 32 ? 16.139 41.296 95.741 1.00 23.12 20 LYS B N 1
ATOM 2286 C CA . LYS B 1 32 ? 15.236 41.621 96.839 1.00 26.45 20 LYS B CA 1
ATOM 2287 C C . LYS B 1 32 ? 14.036 42.358 96.263 1.00 25.51 20 LYS B C 1
ATOM 2288 O O . LYS B 1 32 ? 14.130 42.858 95.159 1.00 27.64 20 LYS B O 1
ATOM 2294 N N . PRO B 1 33 ? 12.913 42.434 97.004 1.00 28.06 21 PRO B N 1
ATOM 2295 C CA . PRO B 1 33 ? 11.731 43.118 96.461 1.00 26.91 21 PRO B CA 1
ATOM 2296 C C . PRO B 1 33 ? 11.915 44.641 96.252 1.00 27.68 21 PRO B C 1
ATOM 2297 O O . PRO B 1 33 ? 12.762 45.270 96.884 1.00 27.31 21 PRO B O 1
ATOM 2301 N N . VAL B 1 34 ? 11.107 45.204 95.363 1.00 28.12 22 VAL B N 1
ATOM 2302 C CA . VAL B 1 34 ? 11.055 46.641 95.109 1.00 29.52 22 VAL B CA 1
ATOM 2303 C C . VAL B 1 34 ? 9.906 47.296 95.904 1.00 32.75 22 VAL B C 1
ATOM 2304 O O . VAL B 1 34 ? 9.885 48.514 96.083 1.00 33.68 22 VAL B O 1
ATOM 2308 N N . ARG B 1 35 ? 8.955 46.490 96.371 1.00 35.04 23 ARG B N 1
ATOM 2309 C CA . ARG B 1 35 ? 7.822 46.985 97.173 1.00 37.81 23 ARG B CA 1
ATOM 2310 C C . ARG B 1 35 ? 7.253 45.886 98.059 1.00 40.05 23 ARG B C 1
ATOM 2311 O O . ARG B 1 35 ? 7.388 44.699 97.743 1.00 41.65 23 ARG B O 1
ATOM 2319 N N . GLU B 1 36 ? 6.608 46.295 99.155 1.00 42.91 24 GLU B N 1
ATOM 2320 C CA . GLU B 1 36 ? 6.116 45.375 100.199 1.00 45.72 24 GLU B CA 1
ATOM 2321 C C . GLU B 1 36 ? 4.951 44.503 99.735 1.00 46.20 24 GLU B C 1
ATOM 2322 O O . GLU B 1 36 ? 4.905 43.307 100.053 1.00 47.00 24 GLU B O 1
ATOM 2324 N N . SER B 1 37 ? 4.009 45.079 98.988 1.00 45.27 25 SER B N 1
ATOM 2325 C CA . SER B 1 37 ? 2.920 44.266 98.430 1.00 44.46 25 SER B CA 1
ATOM 2326 C C . SER B 1 37 ? 2.231 44.924 97.231 1.00 41.30 25 SER B C 1
ATOM 2327 O O . SER B 1 37 ? 2.642 45.992 96.781 1.00 40.57 25 SER B O 1
ATOM 2330 N N . ALA B 1 38 ? 1.224 44.245 96.689 1.00 38.82 26 ALA B N 1
ATOM 2331 C CA . ALA B 1 38 ? 0.353 44.800 95.661 1.00 36.25 26 ALA B CA 1
ATOM 2332 C C . ALA B 1 38 ? -1.056 44.293 95.943 1.00 36.80 26 ALA B C 1
ATOM 2333 O O . ALA B 1 38 ? -1.245 43.163 96.392 1.00 37.37 26 ALA B O 1
ATOM 2335 N N . GLY B 1 39 ? -2.042 45.149 95.719 1.00 36.19 27 GLY B N 1
ATOM 2336 C CA . GLY B 1 39 ? -3.436 44.795 95.929 1.00 36.08 27 GLY B CA 1
ATOM 2337 C C . GLY B 1 39 ? -4.132 44.576 94.609 1.00 34.74 27 GLY B C 1
ATOM 2338 O O . GLY B 1 39 ? -3.511 44.642 93.536 1.00 32.09 27 GLY B O 1
ATOM 2339 N N . ILE B 1 40 ? -5.431 44.325 94.690 1.00 34.05 28 ILE B N 1
ATOM 2340 C CA . ILE B 1 40 ? -6.218 43.927 93.521 1.00 32.62 28 ILE B CA 1
ATOM 2341 C C . ILE B 1 40 ? -6.258 45.038 92.482 1.00 31.67 28 ILE B C 1
ATOM 2342 O O . ILE B 1 40 ? -6.212 44.773 91.281 1.00 27.77 28 ILE B O 1
ATOM 2347 N N . GLU B 1 41 ? -6.313 46.288 92.923 1.00 31.37 29 GLU B N 1
ATOM 2348 C CA . GLU B 1 41 ? -6.386 47.403 91.965 1.00 33.39 29 GLU B CA 1
ATOM 2349 C C . GLU B 1 41 ? -5.078 47.568 91.202 1.00 30.72 29 GLU B C 1
ATOM 2350 O O . GLU B 1 41 ? -5.098 47.780 89.982 1.00 31.95 29 GLU B O 1
ATOM 2356 N N . ASP B 1 42 ? -3.951 47.443 91.906 1.00 30.31 30 ASP B N 1
ATOM 2357 C CA . ASP B 1 42 ? -2.619 47.414 91.285 1.00 28.86 30 ASP B CA 1
ATOM 2358 C C . ASP B 1 42 ? -2.484 46.292 90.253 1.00 27.44 30 ASP B C 1
ATOM 2359 O O . ASP B 1 42 ? -1.894 46.489 89.187 1.00 25.58 30 ASP B O 1
ATOM 2364 N N . VAL B 1 43 ? -2.983 45.107 90.598 1.00 26.16 31 VAL B N 1
ATOM 2365 C CA . VAL B 1 43 ? -2.923 43.958 89.691 1.00 24.71 31 VAL B CA 1
ATOM 2366 C C . VAL B 1 43 ? -3.803 44.203 88.460 1.00 23.81 31 VAL B C 1
ATOM 2367 O O . VAL B 1 43 ? -3.366 43.959 87.330 1.00 25.63 31 VAL B O 1
ATOM 2371 N N . LYS B 1 44 ? -5.033 44.695 88.657 1.00 22.68 32 LYS B N 1
ATOM 2372 C CA . LYS B 1 44 ? -5.896 45.010 87.507 1.00 23.77 32 LYS B CA 1
ATOM 2373 C C . LYS B 1 44 ? -5.178 45.982 86.578 1.00 22.31 32 LYS B C 1
ATOM 2374 O O . LYS B 1 44 ? -5.163 45.773 85.375 1.00 21.76 32 LYS B O 1
ATOM 2380 N N . SER B 1 45 ? -4.558 47.022 87.145 1.00 22.21 33 SER B N 1
ATOM 2381 C CA . SER B 1 45 ? -3.911 48.063 86.345 1.00 24.13 33 SER B CA 1
ATOM 2382 C C . SER B 1 45 ? -2.640 47.609 85.662 1.00 23.18 33 SER B C 1
ATOM 2383 O O . SER B 1 45 ? -2.195 48.285 84.737 1.00 25.64 33 SER B O 1
ATOM 2386 N N . ALA B 1 46 ? -2.036 46.505 86.138 1.00 22.16 34 ALA B N 1
ATOM 2387 C CA . ALA B 1 46 ? -0.858 45.908 85.506 1.00 20.56 34 ALA B CA 1
ATOM 2388 C C . ALA B 1 46 ? -1.187 44.943 84.363 1.00 17.36 34 ALA B C 1
ATOM 2389 O O . ALA B 1 46 ? -0.349 44.710 83.492 1.00 17.45 34 ALA B O 1
ATOM 2391 N N . ILE B 1 47 ? -2.394 44.384 84.386 1.00 17.92 35 ILE B N 1
ATOM 2392 C CA . ILE B 1 47 ? -2.717 43.221 83.564 1.00 18.37 35 ILE B CA 1
ATOM 2393 C C . ILE B 1 47 ? -2.991 43.616 82.104 1.00 19.71 35 ILE B C 1
ATOM 2394 O O . ILE B 1 47 ? -3.815 44.503 81.811 1.00 16.43 35 ILE B O 1
ATOM 2399 N N . GLU B 1 48 ? -2.275 42.946 81.207 1.00 16.51 36 GLU B N 1
ATOM 2400 C CA . GLU B 1 48 ? -2.569 42.997 79.795 1.00 14.68 36 GLU B CA 1
ATOM 2401 C C . GLU B 1 48 ? -3.148 41.619 79.484 1.00 15.69 36 GLU B C 1
ATOM 2402 O O . GLU B 1 48 ? -2.426 40.599 79.470 1.00 15.28 36 GLU B O 1
ATOM 2408 N N . HIS B 1 49 ? -4.472 41.605 79.322 1.00 12.81 37 HIS B N 1
ATOM 2409 C CA . HIS B 1 49 ? -5.266 40.350 79.244 1.00 12.87 37 HIS B CA 1
ATOM 2410 C C . HIS B 1 49 ? -5.132 39.801 77.817 1.00 12.86 37 HIS B C 1
ATOM 2411 O O . HIS B 1 49 ? -5.517 40.465 76.857 1.00 12.66 37 HIS B O 1
ATOM 2418 N N . THR B 1 50 ? -4.570 38.600 77.688 1.00 11.46 38 THR B N 1
ATOM 2419 C CA . THR B 1 50 ? -3.954 38.151 76.466 1.00 14.33 38 THR B CA 1
ATOM 2420 C C . THR B 1 50 ? -4.647 36.922 75.869 1.00 14.68 38 THR B C 1
ATOM 2421 O O . THR B 1 50 ? -5.017 36.008 76.586 1.00 15.16 38 THR B O 1
ATOM 2425 N N . ASN B 1 51 ? -4.820 36.945 74.553 1.00 13.79 39 ASN B N 1
ATOM 2426 C CA . ASN B 1 51 ? -5.072 35.745 73.783 1.00 13.90 39 ASN B CA 1
ATOM 2427 C C . ASN B 1 51 ? -4.257 35.790 72.511 1.00 13.92 39 ASN B C 1
ATOM 2428 O O . ASN B 1 51 ? -4.626 36.455 71.534 1.00 12.87 39 ASN B O 1
ATOM 2433 N N . LEU B 1 52 ? -3.163 35.033 72.520 1.00 14.79 40 LEU B N 1
ATOM 2434 C CA . LEU B 1 52 ? -2.271 34.944 71.345 1.00 13.53 40 LEU B CA 1
ATOM 2435 C C . LEU B 1 52 ? -2.289 33.547 70.717 1.00 12.92 40 LEU B C 1
ATOM 2436 O O . LEU B 1 52 ? -1.443 33.236 69.897 1.00 15.70 40 LEU B O 1
ATOM 2441 N N . LYS B 1 53 ? -3.238 32.709 71.114 1.00 14.09 41 LYS B N 1
ATOM 2442 C CA . LYS B 1 53 ? -3.376 31.346 70.568 1.00 14.33 41 LYS B CA 1
ATOM 2443 C C . LYS B 1 53 ? -3.610 31.445 69.085 1.00 13.36 41 LYS B C 1
ATOM 2444 O O . LYS B 1 53 ? -4.443 32.232 68.664 1.00 15.09 41 LYS B O 1
ATOM 2450 N N . PRO B 1 54 ? -2.883 30.652 68.273 1.00 14.06 42 PRO B N 1
ATOM 2451 C CA . PRO B 1 54 ? -3.127 30.730 66.846 1.00 14.50 42 PRO B CA 1
ATOM 2452 C C . PRO B 1 54 ? -4.519 30.298 66.404 1.00 16.40 42 PRO B C 1
ATOM 2453 O O . PRO B 1 54 ? -4.944 30.655 65.301 1.00 16.26 42 PRO B O 1
ATOM 2457 N N . PHE B 1 55 ? -5.213 29.550 67.259 1.00 14.80 43 PHE B N 1
ATOM 2458 C CA . PHE B 1 55 ? -6.553 29.039 66.972 1.00 14.13 43 PHE B CA 1
ATOM 2459 C C . PHE B 1 55 ? -7.663 29.968 67.529 1.00 15.66 43 PHE B C 1
ATOM 2460 O O . PHE B 1 55 ? -8.843 29.664 67.472 1.00 15.43 43 PHE B O 1
ATOM 2468 N N . ALA B 1 56 ? -7.275 31.119 68.053 1.00 14.36 44 ALA B N 1
ATOM 2469 C CA . ALA B 1 56 ? -8.211 32.097 68.585 1.00 15.34 44 ALA B CA 1
ATOM 2470 C C . ALA B 1 56 ? -9.129 32.616 67.471 1.00 14.86 44 ALA B C 1
ATOM 2471 O O . ALA B 1 56 ? -8.668 33.011 66.398 1.00 14.21 44 ALA B O 1
ATOM 2473 N N . THR B 1 57 ? -10.430 32.640 67.734 1.00 15.13 45 THR B N 1
ATOM 2474 C CA . THR B 1 57 ? -11.427 33.097 66.763 1.00 16.33 45 THR B CA 1
ATOM 2475 C C . THR B 1 57 ? -11.893 34.540 67.066 1.00 15.10 45 THR B C 1
ATOM 2476 O O . THR B 1 57 ? -11.679 35.019 68.173 1.00 14.81 45 THR B O 1
ATOM 2480 N N . PRO B 1 58 ? -12.572 35.209 66.106 1.00 15.32 46 PRO B N 1
ATOM 2481 C CA . PRO B 1 58 ? -13.161 36.513 66.466 1.00 16.74 46 PRO B CA 1
ATOM 2482 C C . PRO B 1 58 ? -14.000 36.456 67.739 1.00 15.22 46 PRO B C 1
ATOM 2483 O O . PRO B 1 58 ? -13.942 37.356 68.550 1.00 14.25 46 PRO B O 1
ATOM 2487 N N . ASP B 1 59 ? -14.779 35.415 67.922 1.00 17.03 47 ASP B N 1
ATOM 2488 C CA . ASP B 1 59 ? -15.580 35.315 69.143 1.00 18.43 47 ASP B CA 1
ATOM 2489 C C . ASP B 1 59 ? -14.739 35.241 70.411 1.00 17.61 47 ASP B C 1
ATOM 2490 O O . ASP B 1 59 ? -15.123 35.819 71.481 1.00 15.59 47 ASP B O 1
ATOM 2495 N N . ASP B 1 60 ? -13.607 34.542 70.325 1.00 16.54 48 ASP B N 1
ATOM 2496 C CA . ASP B 1 60 ? -12.685 34.458 71.475 1.00 16.17 48 ASP B CA 1
ATOM 2497 C C . ASP B 1 60 ? -12.148 35.843 71.830 1.00 14.13 48 ASP B C 1
ATOM 2498 O O . ASP B 1 60 ? -11.968 36.156 73.002 1.00 12.89 48 ASP B O 1
ATOM 2503 N N . ILE B 1 61 ? -11.862 36.646 70.812 1.00 16.67 49 ILE B N 1
ATOM 2504 C CA . ILE B 1 61 ? -11.327 38.005 71.000 1.00 16.10 49 ILE B CA 1
ATOM 2505 C C . ILE B 1 61 ? -12.416 38.934 71.573 1.00 16.55 49 ILE B C 1
ATOM 2506 O O . ILE B 1 61 ? -12.162 39.777 72.441 1.00 16.18 49 ILE B O 1
ATOM 2511 N N . LYS B 1 62 ? -13.653 38.762 71.096 1.00 18.12 50 LYS B N 1
ATOM 2512 C CA . LYS B 1 62 ? -14.796 39.503 71.658 1.00 16.62 50 LYS B CA 1
ATOM 2513 C C . LYS B 1 62 ? -14.931 39.190 73.146 1.00 17.71 50 LYS B C 1
ATOM 2514 O O . LYS B 1 62 ? -15.106 40.104 73.947 1.00 14.79 50 LYS B O 1
ATOM 2520 N N . LYS B 1 63 ? -14.770 37.913 73.515 1.00 19.26 51 LYS B N 1
ATOM 2521 C CA . LYS B 1 63 ? -14.857 37.490 74.921 1.00 17.94 51 LYS B CA 1
ATOM 2522 C C . LYS B 1 63 ? -13.722 38.107 75.772 1.00 16.66 51 LYS B C 1
ATOM 2523 O O . LYS B 1 63 ? -13.938 38.580 76.886 1.00 17.07 51 LYS B O 1
ATOM 2529 N N . LEU B 1 64 ? -12.514 38.076 75.232 1.00 15.95 52 LEU B N 1
ATOM 2530 C CA . LEU B 1 64 ? -11.326 38.695 75.884 1.00 16.42 52 LEU B CA 1
ATOM 2531 C C . LEU B 1 64 ? -11.542 40.175 76.177 1.00 16.44 52 LEU B C 1
ATOM 2532 O O . LEU B 1 64 ? -11.225 40.662 77.266 1.00 15.60 52 LEU B O 1
ATOM 2537 N N . CYS B 1 65 ? -12.063 40.881 75.183 1.00 18.81 53 CYS B N 1
ATOM 2538 C CA . CYS B 1 65 ? -12.350 42.318 75.310 1.00 18.63 53 CYS B CA 1
ATOM 2539 C C . CYS B 1 65 ? -13.430 42.558 76.314 1.00 16.33 53 CYS B C 1
ATOM 2540 O O . CYS B 1 65 ? -13.268 43.433 77.149 1.00 17.37 53 CYS B O 1
ATOM 2543 N N . LEU B 1 66 ? -14.522 41.780 76.270 1.00 16.92 54 LEU B N 1
ATOM 2544 C CA . LEU B 1 66 ? -15.555 41.888 77.324 1.00 19.24 54 LEU B CA 1
ATOM 2545 C C . LEU B 1 66 ? -14.961 41.710 78.709 1.00 18.82 54 LEU B C 1
ATOM 2546 O O . LEU B 1 66 ? -15.235 42.502 79.615 1.00 17.43 54 LEU B O 1
ATOM 2551 N N . GLU B 1 67 ? -14.113 40.690 78.871 1.00 16.77 55 GLU B N 1
ATOM 2552 C CA . GLU B 1 67 ? -13.479 40.414 80.166 1.00 16.83 55 GLU B CA 1
ATOM 2553 C C . GLU B 1 67 ? -12.609 41.590 80.626 1.00 16.12 55 GLU B C 1
ATOM 2554 O O . GLU B 1 67 ? -12.590 41.930 81.812 1.00 19.06 55 GLU B O 1
ATOM 2560 N N . ALA B 1 68 ? -11.934 42.241 79.698 1.00 14.62 56 ALA B N 1
ATOM 2561 C CA . ALA B 1 68 ? -11.096 43.412 80.033 1.00 18.44 56 ALA B CA 1
ATOM 2562 C C . ALA B 1 68 ? -11.945 44.593 80.532 1.00 20.06 56 ALA B C 1
ATOM 2563 O O . ALA B 1 68 ? -11.565 45.271 81.503 1.00 23.31 56 ALA B O 1
ATOM 2565 N N . ARG B 1 69 ? -13.099 44.807 79.891 1.00 23.76 57 ARG B N 1
ATOM 2566 C CA . ARG B 1 69 ? -14.063 45.846 80.328 1.00 24.02 57 ARG B CA 1
ATOM 2567 C C . ARG B 1 69 ? -14.661 45.561 81.692 1.00 26.18 57 ARG B C 1
ATOM 2568 O O . ARG B 1 69 ? -14.656 46.429 82.578 1.00 28.48 57 ARG B O 1
ATOM 2576 N N . GLU B 1 70 ? -15.224 44.371 81.856 1.00 26.36 58 GLU B N 1
ATOM 2577 C CA . GLU B 1 70 ? -15.813 43.969 83.144 1.00 26.34 58 GLU B CA 1
ATOM 2578 C C . GLU B 1 70 ? -14.799 44.086 84.277 1.00 26.78 58 GLU B C 1
ATOM 2579 O O . GLU B 1 70 ? -15.172 44.413 85.388 1.00 25.78 58 GLU B O 1
ATOM 2585 N N . ASN B 1 71 ? -13.524 43.779 84.025 1.00 24.65 59 ASN B N 1
ATOM 2586 C CA . ASN B 1 71 ? -12.536 43.755 85.105 1.00 25.21 59 ASN B CA 1
ATOM 2587 C C . ASN B 1 71 ? -11.674 45.004 85.173 1.00 27.15 59 ASN B C 1
ATOM 2588 O O . ASN B 1 71 ? -10.808 45.110 86.043 1.00 26.35 59 ASN B O 1
ATOM 2593 N N . ARG B 1 72 ? -11.868 45.931 84.239 1.00 26.97 60 ARG B N 1
ATOM 2594 C CA . ARG B 1 72 ? -11.026 47.124 84.153 1.00 28.86 60 ARG B CA 1
ATOM 2595 C C . ARG B 1 72 ? -9.530 46.806 84.097 1.00 29.46 60 ARG B C 1
ATOM 2596 O O . ARG B 1 72 ? -8.717 47.337 84.869 1.00 30.05 60 ARG B O 1
ATOM 2604 N N . PHE B 1 73 ? -9.167 45.949 83.150 1.00 26.93 61 PHE B N 1
ATOM 2605 C CA . PHE B 1 73 ? -7.780 45.653 82.899 1.00 24.43 61 PHE B CA 1
ATOM 2606 C C . PHE B 1 73 ? -7.163 46.798 82.116 1.00 25.27 61 PHE B C 1
ATOM 2607 O O . PHE B 1 73 ? -7.838 47.521 81.380 1.00 25.98 61 PHE B O 1
ATOM 2615 N N . HIS B 1 74 ? -5.856 46.920 82.249 1.00 24.20 62 HIS B N 1
ATOM 2616 C CA . HIS B 1 74 ? -5.097 47.960 81.584 1.00 23.83 62 HIS B CA 1
ATOM 2617 C C . HIS B 1 74 ? -5.210 47.870 80.073 1.00 21.65 62 HIS B C 1
ATOM 2618 O O . HIS B 1 74 ? -5.351 48.900 79.392 1.00 16.97 62 HIS B O 1
ATOM 2625 N N . GLY B 1 75 ? -5.086 46.640 79.583 1.00 18.27 63 GLY B N 1
ATOM 2626 C CA . GLY B 1 75 ? -5.094 46.355 78.165 1.00 16.33 63 GLY B CA 1
ATOM 2627 C C . GLY B 1 75 ? -5.504 44.933 77.801 1.00 15.40 63 GLY B C 1
ATOM 2628 O O . GLY B 1 75 ? -5.684 44.042 78.658 1.00 15.49 63 GLY B O 1
ATOM 2629 N N . VAL B 1 76 ? -5.676 44.721 76.501 1.00 15.21 64 VAL B N 1
ATOM 2630 C CA . VAL B 1 76 ? -5.724 43.378 75.949 1.00 15.55 64 VAL B CA 1
ATOM 2631 C C . VAL B 1 76 ? -4.532 43.261 75.030 1.00 16.62 64 VAL B C 1
ATOM 2632 O O . VAL B 1 76 ? -4.014 44.271 74.551 1.00 16.93 64 VAL B O 1
ATOM 2636 N N . CYS B 1 77 ? -4.088 42.028 74.841 1.00 14.29 65 CYS B N 1
ATOM 2637 C CA . CYS B 1 77 ? -3.024 41.701 73.915 1.00 12.83 65 CYS B CA 1
ATOM 2638 C C . CYS B 1 77 ? -3.473 40.561 72.997 1.00 12.60 65 CYS B C 1
ATOM 2639 O O . CYS B 1 77 ? -3.885 39.494 73.451 1.00 11.95 65 CYS B O 1
ATOM 2642 N N . VAL B 1 78 ? -3.348 40.810 71.695 1.00 11.58 66 VAL B N 1
ATOM 2643 C CA . VAL B 1 78 ? -3.926 39.958 70.666 1.00 14.76 66 VAL B CA 1
ATOM 2644 C C . VAL B 1 78 ? -2.959 39.977 69.513 1.00 13.41 66 VAL B C 1
ATOM 2645 O O . VAL B 1 78 ? -2.123 40.887 69.424 1.00 11.79 66 VAL B O 1
ATOM 2649 N N . ASN B 1 79 ? -3.054 38.971 68.643 1.00 12.21 67 ASN B N 1
ATOM 2650 C CA . ASN B 1 79 ? -2.243 38.954 67.421 1.00 10.75 67 ASN B CA 1
ATOM 2651 C C . ASN B 1 79 ? -2.673 40.049 66.419 1.00 11.80 67 ASN B C 1
ATOM 2652 O O . ASN B 1 79 ? -3.806 40.545 66.475 1.00 13.89 67 ASN B O 1
ATOM 2657 N N . PRO B 1 80 ? -1.781 40.425 65.488 1.00 11.18 68 PRO B N 1
ATOM 2658 C CA . PRO B 1 80 ? -2.044 41.588 64.659 1.00 13.73 68 PRO B CA 1
ATOM 2659 C C . PRO B 1 80 ? -3.289 41.497 63.803 1.00 12.44 68 PRO B C 1
ATOM 2660 O O . PRO B 1 80 ? -3.896 42.519 63.533 1.00 13.81 68 PRO B O 1
ATOM 2664 N N . CYS B 1 81 ? -3.686 40.289 63.391 1.00 11.16 69 CYS B N 1
ATOM 2665 C CA . CYS B 1 81 ? -4.895 40.146 62.581 1.00 13.63 69 CYS B CA 1
ATOM 2666 C C . CYS B 1 81 ? -6.170 40.594 63.313 1.00 12.11 69 CYS B C 1
ATOM 2667 O O . CYS B 1 81 ? -7.181 40.907 62.686 1.00 15.62 69 CYS B O 1
ATOM 2670 N N . TYR B 1 82 ? -6.103 40.653 64.638 1.00 11.92 70 TYR B N 1
ATOM 2671 C CA . TYR B 1 82 ? -7.236 41.034 65.466 1.00 12.86 70 TYR B CA 1
ATOM 2672 C C . TYR B 1 82 ? -7.191 42.406 66.115 1.00 13.87 70 TYR B C 1
ATOM 2673 O O . TYR B 1 82 ? -8.066 42.721 66.900 1.00 11.95 70 TYR B O 1
ATOM 2682 N N . VAL B 1 83 ? -6.194 43.225 65.806 1.00 13.18 71 VAL B N 1
ATOM 2683 C CA . VAL B 1 83 ? -6.084 44.572 66.361 1.00 12.97 71 VAL B CA 1
ATOM 2684 C C . VAL B 1 83 ? -7.294 45.435 66.016 1.00 13.63 71 VAL B C 1
ATOM 2685 O O . VAL B 1 83 ? -7.888 46.096 66.893 1.00 13.29 71 VAL B O 1
ATOM 2689 N N . LYS B 1 84 ? -7.700 45.411 64.753 1.00 13.38 72 LYS B N 1
ATOM 2690 C CA . LYS B 1 84 ? -8.887 46.190 64.335 1.00 17.53 72 LYS B CA 1
ATOM 2691 C C . LYS B 1 84 ? -10.172 45.811 65.121 1.00 15.88 72 LYS B C 1
ATOM 2692 O O . LYS B 1 84 ? -10.903 46.697 65.619 1.00 14.55 72 LYS B O 1
ATOM 2696 N N . LEU B 1 85 ? -10.409 44.498 65.244 1.00 16.35 73 LEU B N 1
ATOM 2697 C CA . LEU B 1 85 ? -11.530 43.929 66.009 1.00 16.78 73 LEU B CA 1
ATOM 2698 C C . LEU B 1 85 ? -11.483 44.362 67.474 1.00 17.80 73 LEU B C 1
ATOM 2699 O O . LEU B 1 85 ? -12.493 44.783 68.046 1.00 17.40 73 LEU B O 1
ATOM 2704 N N . ALA B 1 86 ? -10.301 44.237 68.086 1.00 17.63 74 ALA B N 1
ATOM 2705 C CA . ALA B 1 86 ? -10.148 44.583 69.488 1.00 16.29 74 ALA B CA 1
ATOM 2706 C C . ALA B 1 86 ? -10.445 46.068 69.673 1.00 15.35 74 ALA B C 1
ATOM 2707 O O . ALA B 1 86 ? -11.127 46.437 70.579 1.00 13.31 74 ALA B O 1
ATOM 2709 N N . ARG B 1 87 ? -9.904 46.899 68.804 1.00 17.73 75 ARG B N 1
ATOM 2710 C CA . ARG B 1 87 ? -10.151 48.336 68.835 1.00 19.81 75 ARG B CA 1
ATOM 2711 C C . ARG B 1 87 ? -11.659 48.644 68.731 1.00 17.43 75 ARG B C 1
ATOM 2712 O O . ARG B 1 87 ? -12.200 49.423 69.504 1.00 16.61 75 ARG B O 1
ATOM 2720 N N A GLU B 1 88 ? -12.316 47.999 67.774 0.50 18.09 76 GLU B N 1
ATOM 2721 N N B GLU B 1 88 ? -12.327 48.014 67.770 0.50 18.58 76 GLU B N 1
ATOM 2722 C CA A GLU B 1 88 ? -13.760 48.124 67.571 0.50 18.07 76 GLU B CA 1
ATOM 2723 C CA B GLU B 1 88 ? -13.776 48.156 67.611 0.50 19.01 76 GLU B CA 1
ATOM 2724 C C A GLU B 1 88 ? -14.536 47.694 68.816 0.50 17.91 76 GLU B C 1
ATOM 2725 C C B GLU B 1 88 ? -14.511 47.729 68.871 0.50 18.43 76 GLU B C 1
ATOM 2726 O O A GLU B 1 88 ? -15.485 48.366 69.222 0.50 17.87 76 GLU B O 1
ATOM 2727 O O B GLU B 1 88 ? -15.419 48.422 69.329 0.50 18.73 76 GLU B O 1
ATOM 2738 N N . GLU B 1 89 ? -14.130 46.568 69.409 1.00 17.46 77 GLU B N 1
ATOM 2739 C CA . GLU B 1 89 ? -14.772 46.043 70.599 1.00 15.51 77 GLU B CA 1
ATOM 2740 C C . GLU B 1 89 ? -14.577 46.896 71.857 1.00 17.33 77 GLU B C 1
ATOM 2741 O O . GLU B 1 89 ? -15.413 46.846 72.772 1.00 17.55 77 GLU B O 1
ATOM 2747 N N . LEU B 1 90 ? -13.485 47.658 71.911 1.00 15.12 78 LEU B N 1
ATOM 2748 C CA . LEU B 1 90 ? -13.137 48.423 73.102 1.00 15.70 78 LEU B CA 1
ATOM 2749 C C . LEU B 1 90 ? -13.404 49.928 72.926 1.00 19.04 78 LEU B C 1
ATOM 2750 O O . LEU B 1 90 ? -13.104 50.733 73.806 1.00 18.48 78 LEU B O 1
ATOM 2755 N N . GLU B 1 91 ? -13.985 50.294 71.791 1.00 22.48 79 GLU B N 1
ATOM 2756 C CA . GLU B 1 91 ? -14.300 51.682 71.504 1.00 22.63 79 GLU B CA 1
ATOM 2757 C C . GLU B 1 91 ? -15.101 52.328 72.603 1.00 23.78 79 GLU B C 1
ATOM 2758 O O . GLU B 1 91 ? -16.119 51.809 73.046 1.00 22.16 79 GLU B O 1
ATOM 2764 N N . GLY B 1 92 ? -14.649 53.494 73.039 1.00 24.01 80 GLY B N 1
ATOM 2765 C CA . GLY B 1 92 ? -15.331 54.201 74.129 1.00 23.02 80 GLY B CA 1
ATOM 2766 C C . GLY B 1 92 ? -14.845 53.795 75.511 1.00 22.62 80 GLY B C 1
ATOM 2767 O O . GLY B 1 92 ? -15.364 54.278 76.514 1.00 25.42 80 GLY B O 1
ATOM 2768 N N . THR B 1 93 ? -13.856 52.910 75.571 1.00 19.30 81 THR B N 1
ATOM 2769 C CA . THR B 1 93 ? -13.189 52.592 76.823 1.00 21.33 81 THR B CA 1
ATOM 2770 C C . THR B 1 93 ? -11.726 53.019 76.673 1.00 22.32 81 THR B C 1
ATOM 2771 O O . THR B 1 93 ? -11.227 53.226 75.552 1.00 25.44 81 THR B O 1
ATOM 2775 N N . ASP B 1 94 ? -11.016 53.101 77.783 1.00 23.73 82 ASP B N 1
ATOM 2776 C CA . ASP B 1 94 ? -9.585 53.377 77.707 1.00 25.64 82 ASP B CA 1
ATOM 2777 C C . ASP B 1 94 ? -8.739 52.096 77.823 1.00 21.47 82 ASP B C 1
ATOM 2778 O O . ASP B 1 94 ? -7.566 52.153 78.202 1.00 20.99 82 ASP B O 1
ATOM 2783 N N . VAL B 1 95 ? -9.320 50.944 77.505 1.00 20.94 83 VAL B N 1
ATOM 2784 C CA . VAL B 1 95 ? -8.536 49.700 77.489 1.00 18.54 83 VAL B CA 1
ATOM 2785 C C . VAL B 1 95 ? -7.587 49.711 76.275 1.00 19.74 83 VAL B C 1
ATOM 2786 O O . VAL B 1 95 ? -8.038 49.853 75.124 1.00 21.52 83 VAL B O 1
ATOM 2790 N N . LYS B 1 96 ? -6.282 49.573 76.523 1.00 17.83 84 LYS B N 1
ATOM 2791 C CA . LYS B 1 96 ? -5.275 49.622 75.457 1.00 18.39 84 LYS B CA 1
ATOM 2792 C C . LYS B 1 96 ? -5.340 48.373 74.562 1.00 17.78 84 LYS B C 1
ATOM 2793 O O . LYS B 1 96 ? -5.723 47.275 75.000 1.00 18.20 84 LYS B O 1
ATOM 2799 N N . VAL B 1 97 ? -4.957 48.526 73.303 1.00 16.77 85 VAL B N 1
ATOM 2800 C CA . VAL B 1 97 ? -4.848 47.364 72.415 1.00 16.73 85 VAL B CA 1
ATOM 2801 C C . VAL B 1 97 ? -3.360 47.172 72.173 1.00 15.53 85 VAL B C 1
ATOM 2802 O O . VAL B 1 97 ? -2.703 48.056 71.649 1.00 16.20 85 VAL B O 1
ATOM 2806 N N . VAL B 1 98 ? -2.829 46.065 72.667 1.00 12.97 86 VAL B N 1
ATOM 2807 C CA . VAL B 1 98 ? -1.430 45.744 72.511 1.00 12.61 86 VAL B CA 1
ATOM 2808 C C . VAL B 1 98 ? -1.353 44.612 71.501 1.00 12.78 86 VAL B C 1
ATOM 2809 O O . VAL B 1 98 ? -2.184 43.713 71.506 1.00 15.57 86 VAL B O 1
ATOM 2813 N N . THR B 1 99 ? -0.382 44.668 70.603 1.00 13.10 87 THR B N 1
ATOM 2814 C CA . THR B 1 99 ? -0.127 43.540 69.754 1.00 11.92 87 THR B CA 1
ATOM 2815 C C . THR B 1 99 ? 1.343 43.156 69.754 1.00 13.47 87 THR B C 1
ATOM 2816 O O . THR B 1 99 ? 2.166 43.722 70.505 1.00 13.61 87 THR B O 1
ATOM 2820 N N . VAL B 1 100 ? 1.659 42.140 68.958 1.00 14.66 88 VAL B N 1
ATOM 2821 C CA . VAL B 1 100 ? 2.980 41.540 68.991 1.00 13.27 88 VAL B CA 1
ATOM 2822 C C . VAL B 1 100 ? 3.609 41.638 67.601 1.00 14.38 88 VAL B C 1
ATOM 2823 O O . VAL B 1 100 ? 2.911 41.581 66.581 1.00 14.44 88 VAL B O 1
ATOM 2827 N N . VAL B 1 101 ? 4.920 41.837 67.581 1.00 13.17 89 VAL B N 1
ATOM 2828 C CA . VAL B 1 101 ? 5.667 42.076 66.360 1.00 13.01 89 VAL B CA 1
ATOM 2829 C C . VAL B 1 101 ? 6.844 41.094 66.302 1.00 12.75 89 VAL B C 1
ATOM 2830 O O . VAL B 1 101 ? 7.588 40.918 67.256 1.00 12.27 89 VAL B O 1
ATOM 2834 N N . GLY B 1 102 ? 6.993 40.437 65.163 1.00 14.68 90 GLY B N 1
ATOM 2835 C CA . GLY B 1 102 ? 8.057 39.437 64.983 1.00 16.78 90 GLY B CA 1
ATOM 2836 C C . GLY B 1 102 ? 7.920 38.297 65.956 1.00 16.89 90 GLY B C 1
ATOM 2837 O O . GLY B 1 102 ? 8.910 37.721 66.395 1.00 15.23 90 GLY B O 1
ATOM 2838 N N . PHE B 1 103 ? 6.676 37.942 66.269 1.00 15.32 91 PHE B N 1
ATOM 2839 C CA . PHE B 1 103 ? 6.374 37.113 67.412 1.00 14.47 91 PHE B CA 1
ATOM 2840 C C . PHE B 1 103 ? 5.877 35.724 66.994 1.00 14.82 91 PHE B C 1
ATOM 2841 O O . PHE B 1 103 ? 5.056 35.601 66.067 1.00 13.28 91 PHE B O 1
ATOM 2849 N N . PRO B 1 104 ? 6.281 34.678 67.731 1.00 13.73 92 PRO B N 1
ATOM 2850 C CA . PRO B 1 104 ? 7.119 34.648 68.941 1.00 13.79 92 PRO B CA 1
ATOM 2851 C C . PRO B 1 104 ? 8.632 34.374 68.739 1.00 12.20 92 PRO B C 1
ATOM 2852 O O . PRO B 1 104 ? 9.349 34.392 69.719 1.00 12.74 92 PRO B O 1
ATOM 2856 N N . LEU B 1 105 ? 9.116 34.164 67.502 1.00 12.90 93 LEU B N 1
ATOM 2857 C CA . LEU B 1 105 ? 10.460 33.650 67.267 1.00 12.83 93 LEU B CA 1
ATOM 2858 C C . LEU B 1 105 ? 11.529 34.730 67.060 1.00 13.29 93 LEU B C 1
ATOM 2859 O O . LEU B 1 105 ? 12.711 34.443 67.254 1.00 12.80 93 LEU B O 1
ATOM 2864 N N . GLY B 1 106 ? 11.103 35.942 66.667 1.00 12.88 94 GLY B N 1
ATOM 2865 C CA . GLY B 1 106 ? 11.980 37.116 66.561 1.00 12.78 94 GLY B CA 1
ATOM 2866 C C . GLY B 1 106 ? 12.974 37.049 65.433 1.00 12.06 94 GLY B C 1
ATOM 2867 O O . GLY B 1 106 ? 13.949 37.824 65.388 1.00 11.70 94 GLY B O 1
ATOM 2868 N N . ALA B 1 107 ? 12.715 36.164 64.468 1.00 10.93 95 ALA B N 1
ATOM 2869 C CA . ALA B 1 107 ? 13.739 35.794 63.442 1.00 10.80 95 ALA B CA 1
ATOM 2870 C C . ALA B 1 107 ? 13.377 36.282 62.031 1.00 9.57 95 ALA B C 1
ATOM 2871 O O . ALA B 1 107 ? 13.940 35.824 61.038 1.00 13.30 95 ALA B O 1
ATOM 2873 N N . ASN B 1 108 ? 12.366 37.159 61.963 1.00 11.44 96 ASN B N 1
ATOM 2874 C CA . ASN B 1 108 ? 12.041 37.907 60.735 1.00 11.84 96 ASN B CA 1
ATOM 2875 C C . ASN B 1 108 ? 13.104 38.924 60.353 1.00 11.89 96 ASN B C 1
ATOM 2876 O O . ASN B 1 108 ? 13.876 39.371 61.192 1.00 15.18 96 ASN B O 1
ATOM 2881 N N . GLU B 1 109 ? 13.130 39.324 59.081 1.00 11.06 97 GLU B N 1
ATOM 2882 C CA . GLU B 1 109 ? 13.926 40.463 58.683 1.00 12.31 97 GLU B CA 1
ATOM 2883 C C . GLU B 1 109 ? 13.503 41.697 59.471 1.00 11.88 97 GLU B C 1
ATOM 2884 O O . GLU B 1 109 ? 12.310 41.896 59.748 1.00 11.16 97 GLU B O 1
ATOM 2890 N N . THR B 1 110 ? 14.465 42.557 59.795 1.00 12.48 98 THR B N 1
ATOM 2891 C CA . THR B 1 110 ? 14.158 43.816 60.489 1.00 11.57 98 THR B CA 1
ATOM 2892 C C . THR B 1 110 ? 13.059 44.606 59.749 1.00 12.66 98 THR B C 1
ATOM 2893 O O . THR B 1 110 ? 12.145 45.150 60.373 1.00 13.91 98 THR B O 1
ATOM 2897 N N . ARG B 1 111 ? 13.099 44.627 58.423 1.00 14.76 99 ARG B N 1
ATOM 2898 C CA . ARG B 1 111 ? 12.090 45.396 57.700 1.00 14.45 99 ARG B CA 1
ATOM 2899 C C . ARG B 1 111 ? 10.677 44.835 57.807 1.00 16.52 99 ARG B C 1
ATOM 2900 O O . ARG B 1 111 ? 9.704 45.593 57.806 1.00 15.06 99 ARG B O 1
ATOM 2908 N N . THR B 1 112 ? 10.562 43.520 57.951 1.00 16.97 100 THR B N 1
ATOM 2909 C CA . THR B 1 112 ? 9.277 42.906 58.220 1.00 15.14 100 THR B CA 1
ATOM 2910 C C . THR B 1 112 ? 8.743 43.323 59.606 1.00 13.13 100 THR B C 1
ATOM 2911 O O . THR B 1 112 ? 7.578 43.722 59.747 1.00 15.86 100 THR B O 1
ATOM 2915 N N . LYS B 1 113 ? 9.606 43.280 60.615 1.00 12.77 101 LYS B N 1
ATOM 2916 C CA . LYS B 1 113 ? 9.212 43.765 61.957 1.00 12.95 101 LYS B CA 1
ATOM 2917 C C . LYS B 1 113 ? 8.760 45.232 61.935 1.00 12.67 101 LYS B C 1
ATOM 2918 O O . LYS B 1 113 ? 7.694 45.569 62.481 1.00 12.79 101 LYS B O 1
ATOM 2924 N N . ALA B 1 114 ? 9.561 46.100 61.330 1.00 14.59 102 ALA B N 1
ATOM 2925 C CA . ALA B 1 114 ? 9.227 47.540 61.252 1.00 17.33 102 ALA B CA 1
ATOM 2926 C C . ALA B 1 114 ? 7.900 47.756 60.497 1.00 15.58 102 ALA B C 1
ATOM 2927 O O . ALA B 1 114 ? 7.058 48.519 60.952 1.00 16.32 102 ALA B O 1
ATOM 2929 N N . HIS B 1 115 ? 7.711 47.067 59.370 1.00 16.48 103 HIS B N 1
ATOM 2930 C CA . HIS B 1 115 ? 6.425 47.161 58.615 1.00 16.55 103 HIS B CA 1
ATOM 2931 C C . HIS B 1 115 ? 5.257 46.621 59.441 1.00 14.96 103 HIS B C 1
ATOM 2932 O O . HIS B 1 115 ? 4.197 47.246 59.535 1.00 13.40 103 HIS B O 1
ATOM 2939 N N . GLU B 1 116 ? 5.453 45.478 60.085 1.00 14.68 104 GLU B N 1
ATOM 2940 C CA . GLU B 1 116 ? 4.388 44.920 60.919 1.00 14.21 104 GLU B CA 1
ATOM 2941 C C . GLU B 1 116 ? 3.984 45.903 62.018 1.00 13.11 104 GLU B C 1
ATOM 2942 O O . GLU B 1 116 ? 2.787 46.015 62.389 1.00 13.91 104 GLU B O 1
ATOM 2948 N N . ALA B 1 117 ? 4.978 46.590 62.583 1.00 12.85 105 ALA B N 1
ATOM 2949 C CA . ALA B 1 117 ? 4.689 47.531 63.680 1.00 13.57 105 ALA B CA 1
ATOM 2950 C C . ALA B 1 117 ? 3.863 48.716 63.154 1.00 13.19 105 ALA B C 1
ATOM 2951 O O . ALA B 1 117 ? 2.893 49.129 63.782 1.00 14.38 105 ALA B O 1
ATOM 2953 N N . ILE B 1 118 ? 4.262 49.243 61.988 1.00 14.93 106 ILE B N 1
ATOM 2954 C CA . ILE B 1 118 ? 3.555 50.338 61.327 1.00 15.88 106 ILE B CA 1
ATOM 2955 C C . ILE B 1 118 ? 2.118 49.921 60.993 1.00 14.16 106 ILE B C 1
ATOM 2956 O O . ILE B 1 118 ? 1.168 50.665 61.265 1.00 15.69 106 ILE B O 1
ATOM 2961 N N . PHE B 1 119 ? 1.961 48.712 60.446 1.00 15.82 107 PHE B N 1
ATOM 2962 C CA . PHE B 1 119 ? 0.652 48.212 60.051 1.00 15.00 107 PHE B CA 1
ATOM 2963 C C . PHE B 1 119 ? -0.233 48.063 61.293 1.00 16.08 107 PHE B C 1
ATOM 2964 O O . PHE B 1 119 ? -1.394 48.389 61.224 1.00 16.17 107 PHE B O 1
ATOM 2972 N N . ALA B 1 120 ? 0.331 47.602 62.411 1.00 14.80 108 ALA B N 1
ATOM 2973 C CA . ALA B 1 120 ? -0.428 47.480 63.662 1.00 16.75 108 ALA B CA 1
ATOM 2974 C C . ALA B 1 120 ? -0.949 48.812 64.181 1.00 14.98 108 ALA B C 1
ATOM 2975 O O . ALA B 1 120 ? -2.075 48.899 64.698 1.00 16.33 108 ALA B O 1
ATOM 2977 N N . VAL B 1 121 ? -0.107 49.834 64.119 1.00 16.00 109 VAL B N 1
ATOM 2978 C CA . VAL B 1 121 ? -0.476 51.146 64.631 1.00 16.74 109 VAL B CA 1
ATOM 2979 C C . VAL B 1 121 ? -1.556 51.725 63.732 1.00 17.08 109 VAL B C 1
ATOM 2980 O O . VAL B 1 121 ? -2.566 52.237 64.217 1.00 18.24 109 VAL B O 1
ATOM 2984 N N . GLU B 1 122 ? -1.393 51.562 62.425 1.00 17.74 110 GLU B N 1
ATOM 2985 C CA . GLU B 1 122 ? -2.436 51.963 61.470 1.00 19.94 110 GLU B CA 1
ATOM 2986 C C . GLU B 1 122 ? -3.774 51.268 61.746 1.00 20.80 110 GLU B C 1
ATOM 2987 O O . GLU B 1 122 ? -4.844 51.914 61.657 1.00 16.97 110 GLU B O 1
ATOM 2993 N N . SER B 1 123 ? -3.718 49.990 62.129 1.00 18.62 111 SER B N 1
ATOM 2994 C CA . SER B 1 123 ? -4.914 49.190 62.417 1.00 19.71 111 SER B CA 1
ATOM 2995 C C . SER B 1 123 ? -5.493 49.475 63.807 1.00 18.68 111 SER B C 1
ATOM 2996 O O . SER B 1 123 ? -6.601 49.008 64.145 1.00 18.69 111 SER B O 1
ATOM 2999 N N . GLY B 1 124 ? -4.751 50.247 64.599 1.00 16.09 112 GLY B N 1
ATOM 3000 C CA . GLY B 1 124 ? -5.250 50.757 65.860 1.00 17.05 112 GLY B CA 1
ATOM 3001 C C . GLY B 1 124 ? -4.537 50.344 67.139 1.00 18.45 112 GLY B C 1
ATOM 3002 O O . GLY B 1 124 ? -5.016 50.653 68.244 1.00 19.33 112 GLY B O 1
ATOM 3003 N N . ALA B 1 125 ? -3.400 49.674 67.026 1.00 15.48 113 ALA B N 1
ATOM 3004 C CA . ALA B 1 125 ? -2.680 49.251 68.208 1.00 15.68 113 ALA B CA 1
ATOM 3005 C C . ALA B 1 125 ? -2.123 50.473 68.959 1.00 15.71 113 ALA B C 1
ATOM 3006 O O . ALA B 1 125 ? -1.599 51.410 68.343 1.00 14.39 113 ALA B O 1
ATOM 3008 N N . ASP B 1 126 ? -2.229 50.444 70.291 1.00 12.81 114 ASP B N 1
ATOM 3009 C CA . ASP B 1 126 ? -1.585 51.435 71.158 1.00 15.71 114 ASP B CA 1
ATOM 3010 C C . ASP B 1 126 ? -0.135 51.107 71.523 1.00 14.83 114 ASP B C 1
ATOM 3011 O O . ASP B 1 126 ? 0.682 52.014 71.766 1.00 15.00 114 ASP B O 1
ATOM 3016 N N . GLU B 1 127 ? 0.165 49.818 71.658 1.00 14.49 115 GLU B N 1
ATOM 3017 C CA . GLU B 1 127 ? 1.505 49.367 72.062 1.00 15.06 115 GLU B CA 1
ATOM 3018 C C . GLU B 1 127 ? 1.883 48.126 71.314 1.00 15.46 115 GLU B C 1
ATOM 3019 O O . GLU B 1 127 ? 1.005 47.338 70.885 1.00 14.40 115 GLU B O 1
ATOM 3025 N N . ILE B 1 128 ? 3.199 47.952 71.184 1.00 14.28 116 ILE B N 1
ATOM 3026 C CA . ILE B 1 128 ? 3.798 46.872 70.457 1.00 14.86 116 ILE B CA 1
ATOM 3027 C C . ILE B 1 128 ? 4.751 46.104 71.371 1.00 14.23 116 ILE B C 1
ATOM 3028 O O . ILE B 1 128 ? 5.644 46.707 71.973 1.00 15.44 116 ILE B O 1
ATOM 3033 N N . ASP B 1 129 ? 4.531 44.795 71.485 1.00 10.87 117 ASP B N 1
ATOM 3034 C CA . ASP B 1 129 ? 5.486 43.867 72.104 1.00 11.71 117 ASP B CA 1
ATOM 3035 C C . ASP B 1 129 ? 6.236 43.112 71.004 1.00 12.19 117 ASP B C 1
ATOM 3036 O O . ASP B 1 129 ? 5.693 42.201 70.391 1.00 11.80 117 ASP B O 1
ATOM 3049 N N . VAL B 1 131 ? 9.610 40.823 69.554 1.00 11.25 119 VAL B N 1
ATOM 3050 C CA . VAL B 1 131 ? 10.605 39.827 70.000 1.00 12.19 119 VAL B CA 1
ATOM 3051 C C . VAL B 1 131 ? 11.989 40.131 69.446 1.00 14.04 119 VAL B C 1
ATOM 3052 O O . VAL B 1 131 ? 12.162 40.296 68.225 1.00 15.31 119 VAL B O 1
ATOM 3056 N N . ILE B 1 132 ? 12.978 40.162 70.353 1.00 14.68 120 ILE B N 1
ATOM 3057 C CA . ILE B 1 132 ? 14.403 40.296 70.022 1.00 15.15 120 ILE B CA 1
ATOM 3058 C C . ILE B 1 132 ? 14.823 39.142 69.101 1.00 16.36 120 ILE B C 1
ATOM 3059 O O . ILE B 1 132 ? 14.190 38.068 69.118 1.00 14.26 120 ILE B O 1
ATOM 3064 N N . ASN B 1 133 ? 15.818 39.389 68.250 1.00 14.76 121 ASN B N 1
ATOM 3065 C CA . ASN B 1 133 ? 16.479 38.305 67.538 1.00 13.96 121 ASN B CA 1
ATOM 3066 C C . ASN B 1 133 ? 17.435 37.617 68.517 1.00 14.94 121 ASN B C 1
ATOM 3067 O O . ASN B 1 133 ? 18.597 38.047 68.734 1.00 13.50 121 ASN B O 1
ATOM 3072 N N . VAL B 1 134 ? 16.893 36.582 69.153 1.00 14.22 122 VAL B N 1
ATOM 3073 C CA . VAL B 1 134 ? 17.630 35.803 70.167 1.00 15.22 122 VAL B CA 1
ATOM 3074 C C . VAL B 1 134 ? 18.948 35.211 69.644 1.00 15.94 122 VAL B C 1
ATOM 3075 O O . VAL B 1 134 ? 19.959 35.256 70.338 1.00 16.25 122 VAL B O 1
ATOM 3079 N N . GLY B 1 135 ? 18.924 34.625 68.447 1.00 14.98 123 GLY B N 1
ATOM 3080 C CA . GLY B 1 135 ? 20.110 33.975 67.870 1.00 14.98 123 GLY B CA 1
ATOM 3081 C C . GLY B 1 135 ? 21.223 34.962 67.588 1.00 16.33 123 GLY B C 1
ATOM 3082 O O . GLY B 1 135 ? 22.432 34.681 67.816 1.00 13.07 123 GLY B O 1
ATOM 3091 N N . LEU B 1 137 ? 21.529 37.836 69.169 1.00 15.59 125 LEU B N 1
ATOM 3092 C CA . LEU B 1 137 ? 21.978 38.226 70.505 1.00 14.88 125 LEU B CA 1
ATOM 3093 C C . LEU B 1 137 ? 22.983 37.204 71.069 1.00 17.12 125 LEU B C 1
ATOM 3094 O O . LEU B 1 137 ? 24.053 37.593 71.590 1.00 15.50 125 LEU B O 1
ATOM 3099 N N . LYS B 1 138 ? 22.660 35.913 70.920 1.00 16.32 126 LYS B N 1
ATOM 3100 C CA . LYS B 1 138 ? 23.563 34.862 71.410 1.00 18.73 126 LYS B CA 1
ATOM 3101 C C . LYS B 1 138 ? 24.900 34.860 70.656 1.00 17.65 126 LYS B C 1
ATOM 3102 O O . LYS B 1 138 ? 25.917 34.544 71.252 1.00 18.96 126 LYS B O 1
ATOM 3108 N N . ALA B 1 139 ? 24.890 35.215 69.366 1.00 16.44 127 ALA B N 1
ATOM 3109 C CA . ALA B 1 139 ? 26.106 35.356 68.551 1.00 16.35 127 ALA B CA 1
ATOM 3110 C C . ALA B 1 139 ? 26.839 36.681 68.796 1.00 16.38 127 ALA B C 1
ATOM 3111 O O . ALA B 1 139 ? 27.843 36.963 68.139 1.00 19.12 127 ALA B O 1
ATOM 3113 N N . LYS B 1 140 ? 26.339 37.490 69.743 1.00 16.91 128 LYS B N 1
ATOM 3114 C CA . LYS B 1 140 ? 26.977 38.752 70.147 1.00 17.02 128 LYS B CA 1
ATOM 3115 C C . LYS B 1 140 ? 27.028 39.787 69.033 1.00 16.20 128 LYS B C 1
ATOM 3116 O O . LYS B 1 140 ? 27.962 40.587 68.973 1.00 17.29 128 LYS B O 1
ATOM 3122 N N . GLU B 1 141 ? 26.039 39.746 68.141 1.00 15.25 129 GLU B N 1
ATOM 3123 C CA . GLU B 1 141 ? 25.906 40.683 67.017 1.00 17.27 129 GLU B CA 1
ATOM 3124 C C . GLU B 1 141 ? 25.121 41.872 67.491 1.00 17.57 129 GLU B C 1
ATOM 3125 O O . GLU B 1 141 ? 23.970 42.063 67.104 1.00 16.77 129 GLU B O 1
ATOM 3131 N N . TRP B 1 142 ? 25.773 42.666 68.347 1.00 17.95 130 TRP B N 1
ATOM 3132 C CA . TRP B 1 142 ? 25.116 43.711 69.078 1.00 18.44 130 TRP B CA 1
ATOM 3133 C C . TRP B 1 142 ? 24.514 44.747 68.155 1.00 15.69 130 TRP B C 1
ATOM 3134 O O . TRP B 1 142 ? 23.420 45.216 68.395 1.00 15.81 130 TRP B O 1
ATOM 3145 N N . GLU B 1 143 ? 25.205 45.087 67.073 1.00 16.26 131 GLU B N 1
ATOM 3146 C CA . GLU B 1 143 ? 24.707 46.132 66.174 1.00 18.70 131 GLU B CA 1
ATOM 3147 C C . GLU B 1 143 ? 23.485 45.659 65.401 1.00 18.50 131 GLU B C 1
ATOM 3148 O O . GLU B 1 143 ? 22.565 46.434 65.151 1.00 19.08 131 GLU B O 1
ATOM 3154 N N . TYR B 1 144 ? 23.488 44.402 64.980 1.00 19.97 132 TYR B N 1
ATOM 3155 C CA . TYR B 1 144 ? 22.293 43.845 64.379 1.00 16.23 132 TYR B CA 1
ATOM 3156 C C . TYR B 1 144 ? 21.095 43.932 65.327 1.00 12.30 132 TYR B C 1
ATOM 3157 O O . TYR B 1 144 ? 20.041 44.392 64.922 1.00 12.77 132 TYR B O 1
ATOM 3166 N N . VAL B 1 145 ? 21.253 43.451 66.561 1.00 12.44 133 VAL B N 1
ATOM 3167 C CA . VAL B 1 145 ? 20.148 43.423 67.543 1.00 11.18 133 VAL B CA 1
ATOM 3168 C C . VAL B 1 145 ? 19.642 44.848 67.811 1.00 12.79 133 VAL B C 1
ATOM 3169 O O . VAL B 1 145 ? 18.434 45.095 67.919 1.00 12.80 133 VAL B O 1
ATOM 3173 N N . TYR B 1 146 ? 20.584 45.761 67.997 1.00 15.59 134 TYR B N 1
ATOM 3174 C CA . TYR B 1 146 ? 20.275 47.175 68.233 1.00 13.26 134 TYR B CA 1
ATOM 3175 C C . TYR B 1 146 ? 19.454 47.788 67.111 1.00 13.64 134 TYR B C 1
ATOM 3176 O O . TYR B 1 146 ? 18.390 48.395 67.349 1.00 13.47 134 TYR B O 1
ATOM 3185 N N . GLU B 1 147 ? 19.928 47.632 65.879 1.00 13.92 135 GLU B N 1
ATOM 3186 C CA . GLU B 1 147 ? 19.207 48.181 64.735 1.00 14.93 135 GLU B CA 1
ATOM 3187 C C . GLU B 1 147 ? 17.830 47.546 64.531 1.00 14.40 135 GLU B C 1
ATOM 3188 O O . GLU B 1 147 ? 16.904 48.202 64.045 1.00 15.25 135 GLU B O 1
ATOM 3194 N N . ASP B 1 148 ? 17.695 46.282 64.932 1.00 13.48 136 ASP B N 1
ATOM 3195 C CA . ASP B 1 148 ? 16.449 45.512 64.776 1.00 10.84 136 ASP B CA 1
ATOM 3196 C C . ASP B 1 148 ? 15.394 46.142 65.682 1.00 13.68 136 ASP B C 1
ATOM 3197 O O . ASP B 1 148 ? 14.253 46.342 65.279 1.00 14.25 136 ASP B O 1
ATOM 3202 N N . ILE B 1 149 ? 15.779 46.450 66.918 1.00 12.93 137 ILE B N 1
ATOM 3203 C CA . ILE B 1 149 ? 14.896 47.126 67.865 1.00 14.24 137 ILE B CA 1
ATOM 3204 C C . ILE B 1 149 ? 14.692 48.590 67.500 1.00 12.31 137 ILE B C 1
ATOM 3205 O O . ILE B 1 149 ? 13.538 49.065 67.463 1.00 9.69 137 ILE B O 1
ATOM 3210 N N . ARG B 1 150 ? 15.798 49.291 67.195 1.00 14.30 138 ARG B N 1
ATOM 3211 C CA . ARG B 1 150 ? 15.765 50.713 66.867 1.00 15.39 138 ARG B CA 1
ATOM 3212 C C . ARG B 1 150 ? 14.833 51.029 65.676 1.00 17.16 138 ARG B C 1
ATOM 3213 O O . ARG B 1 150 ? 14.083 52.030 65.695 1.00 15.07 138 ARG B O 1
ATOM 3221 N N A SER B 1 151 ? 14.887 50.168 64.661 0.50 17.28 139 SER B N 1
ATOM 3222 N N B SER B 1 151 ? 14.863 50.178 64.652 0.50 17.17 139 SER B N 1
ATOM 3223 C CA A SER B 1 151 ? 14.082 50.308 63.457 0.50 17.53 139 SER B CA 1
ATOM 3224 C CA B SER B 1 151 ? 14.038 50.379 63.465 0.50 17.42 139 SER B CA 1
ATOM 3225 C C A SER B 1 151 ? 12.582 50.265 63.783 0.50 16.62 139 SER B C 1
ATOM 3226 C C B SER B 1 151 ? 12.554 50.293 63.802 0.50 16.69 139 SER B C 1
ATOM 3227 O O A SER B 1 151 ? 11.812 51.062 63.245 0.50 17.90 139 SER B O 1
ATOM 3228 O O B SER B 1 151 ? 11.761 51.084 63.289 0.50 18.18 139 SER B O 1
ATOM 3233 N N . VAL B 1 152 ? 12.189 49.355 64.682 1.00 15.45 140 VAL B N 1
ATOM 3234 C CA . VAL B 1 152 ? 10.801 49.237 65.139 1.00 16.13 140 VAL B CA 1
ATOM 3235 C C . VAL B 1 152 ? 10.377 50.436 66.020 1.00 15.54 140 VAL B C 1
ATOM 3236 O O . VAL B 1 152 ? 9.319 51.058 65.776 1.00 12.74 140 VAL B O 1
ATOM 3240 N N . VAL B 1 153 ? 11.220 50.776 67.009 1.00 14.79 141 VAL B N 1
ATOM 3241 C CA . VAL B 1 153 ? 10.970 51.928 67.902 1.00 13.08 141 VAL B CA 1
ATOM 3242 C C . VAL B 1 153 ? 10.715 53.196 67.105 1.00 15.80 141 VAL B C 1
ATOM 3243 O O . VAL B 1 153 ? 9.719 53.935 67.356 1.00 14.71 141 VAL B O 1
ATOM 3247 N N . GLU B 1 154 ? 11.569 53.445 66.109 1.00 15.97 142 GLU B N 1
ATOM 3248 C CA . GLU B 1 154 ? 11.451 54.651 65.300 1.00 17.15 142 GLU B CA 1
ATOM 3249 C C . GLU B 1 154 ? 10.268 54.612 64.313 1.00 17.14 142 GLU B C 1
ATOM 3250 O O . GLU B 1 154 ? 9.685 55.649 63.974 1.00 17.10 142 GLU B O 1
ATOM 3256 N N . SER B 1 155 ? 9.917 53.423 63.850 1.00 14.98 143 SER B N 1
ATOM 3257 C CA . SER B 1 155 ? 8.801 53.249 62.945 1.00 15.50 143 SER B CA 1
ATOM 3258 C C . SER B 1 155 ? 7.458 53.550 63.591 1.00 16.00 143 SER B C 1
ATOM 3259 O O . SER B 1 155 ? 6.504 53.936 62.912 1.00 14.99 143 SER B O 1
ATOM 3262 N N . VAL B 1 156 ? 7.397 53.405 64.907 1.00 16.01 144 VAL B N 1
ATOM 3263 C CA . VAL B 1 156 ? 6.174 53.683 65.673 1.00 18.32 144 VAL B CA 1
ATOM 3264 C C . VAL B 1 156 ? 6.434 54.719 66.782 1.00 18.91 144 VAL B C 1
ATOM 3265 O O . VAL B 1 156 ? 5.926 54.622 67.879 1.00 18.35 144 VAL B O 1
ATOM 3269 N N . LYS B 1 157 ? 7.237 55.725 66.474 1.00 20.96 145 LYS B N 1
ATOM 3270 C CA . LYS B 1 157 ? 7.524 56.835 67.413 1.00 22.07 145 LYS B CA 1
ATOM 3271 C C . LYS B 1 157 ? 6.242 57.366 68.066 1.00 21.41 145 LYS B C 1
ATOM 3272 O O . LYS B 1 157 ? 5.223 57.587 67.401 1.00 21.49 145 LYS B O 1
ATOM 3278 N N . GLY B 1 158 ? 6.282 57.533 69.379 1.00 22.74 146 GLY B N 1
ATOM 3279 C CA . GLY B 1 158 ? 5.110 58.010 70.091 1.00 23.83 146 GLY B CA 1
ATOM 3280 C C . GLY B 1 158 ? 4.273 56.875 70.651 1.00 23.58 146 GLY B C 1
ATOM 3281 O O . GLY B 1 158 ? 3.363 57.132 71.438 1.00 24.23 146 GLY B O 1
ATOM 3282 N N . LYS B 1 159 ? 4.566 55.629 70.258 1.00 19.95 147 LYS B N 1
ATOM 3283 C CA . LYS B 1 159 ? 3.885 54.470 70.834 1.00 20.07 147 LYS B CA 1
ATOM 3284 C C . LYS B 1 159 ? 4.891 53.628 71.611 1.00 18.43 147 LYS B C 1
ATOM 3285 O O . LYS B 1 159 ? 6.044 53.470 71.212 1.00 18.46 147 LYS B O 1
ATOM 3291 N N . VAL B 1 160 ? 4.428 53.075 72.714 1.00 18.98 148 VAL B N 1
ATOM 3292 C CA . VAL B 1 160 ? 5.215 52.190 73.542 1.00 18.42 148 VAL B CA 1
ATOM 3293 C C . VAL B 1 160 ? 5.614 50.895 72.820 1.00 16.32 148 VAL B C 1
ATOM 3294 O O . VAL B 1 160 ? 4.773 50.196 72.206 1.00 14.26 148 VAL B O 1
ATOM 3298 N N . VAL B 1 161 ? 6.918 50.618 72.873 1.00 16.61 149 VAL B N 1
ATOM 3299 C CA . VAL B 1 161 ? 7.477 49.384 72.380 1.00 15.65 149 VAL B CA 1
ATOM 3300 C C . VAL B 1 161 ? 8.083 48.651 73.569 1.00 15.78 149 VAL B C 1
ATOM 3301 O O . VAL B 1 161 ? 8.853 49.233 74.360 1.00 15.30 149 VAL B O 1
ATOM 3305 N N . LYS B 1 162 ? 7.676 47.392 73.700 1.00 15.10 150 LYS B N 1
ATOM 3306 C CA . LYS B 1 162 ? 8.254 46.453 74.637 1.00 14.50 150 LYS B CA 1
ATOM 3307 C C . LYS B 1 162 ? 9.091 45.441 73.891 1.00 15.90 150 LYS B C 1
ATOM 3308 O O . LYS B 1 162 ? 8.639 44.878 72.898 1.00 17.54 150 LYS B O 1
ATOM 3314 N N . VAL B 1 163 ? 10.297 45.175 74.390 1.00 14.88 151 VAL B N 1
ATOM 3315 C CA . VAL B 1 163 ? 11.171 44.169 73.797 1.00 14.83 151 VAL B CA 1
ATOM 3316 C C . VAL B 1 163 ? 11.101 42.884 74.625 1.00 12.90 151 VAL B C 1
ATOM 3317 O O . VAL B 1 163 ? 11.488 42.860 75.798 1.00 13.33 151 VAL B O 1
ATOM 3321 N N . ILE B 1 164 ? 10.572 41.829 74.016 1.00 13.84 152 ILE B N 1
ATOM 3322 C CA . ILE B 1 164 ? 10.573 40.503 74.620 1.00 12.22 152 ILE B CA 1
ATOM 3323 C C . ILE B 1 164 ? 11.958 39.900 74.413 1.00 12.94 152 ILE B C 1
ATOM 3324 O O . ILE B 1 164 ? 12.424 39.709 73.260 1.00 12.39 152 ILE B O 1
ATOM 3329 N N . ILE B 1 165 ? 12.640 39.634 75.522 1.00 13.63 153 ILE B N 1
ATOM 3330 C CA . ILE B 1 165 ? 14.022 39.125 75.466 1.00 14.44 153 ILE B CA 1
ATOM 3331 C C . ILE B 1 165 ? 14.086 37.590 75.465 1.00 12.55 153 ILE B C 1
ATOM 3332 O O . ILE B 1 165 ? 15.107 37.032 75.077 1.00 13.36 153 ILE B O 1
ATOM 3337 N N . GLU B 1 166 ? 12.995 36.940 75.879 1.00 13.22 154 GLU B N 1
ATOM 3338 C CA . GLU B 1 166 ? 12.840 35.476 75.861 1.00 12.53 154 GLU B CA 1
ATOM 3339 C C . GLU B 1 166 ? 13.910 34.844 76.758 1.00 12.54 154 GLU B C 1
ATOM 3340 O O . GLU B 1 166 ? 14.796 34.119 76.311 1.00 15.17 154 GLU B O 1
ATOM 3346 N N . THR B 1 167 ? 13.779 35.155 78.052 1.00 12.13 155 THR B N 1
ATOM 3347 C CA . THR B 1 167 ? 14.705 34.747 79.110 1.00 15.14 155 THR B CA 1
ATOM 3348 C C . THR B 1 167 ? 15.052 33.274 79.149 1.00 13.78 155 THR B C 1
ATOM 3349 O O . THR B 1 167 ? 16.155 32.910 79.576 1.00 14.89 155 THR B O 1
ATOM 3353 N N . CYS B 1 168 ? 14.103 32.426 78.747 1.00 14.56 156 CYS B N 1
ATOM 3354 C CA . CYS B 1 168 ? 14.287 30.981 78.809 1.00 16.81 156 CYS B CA 1
ATOM 3355 C C . CYS B 1 168 ? 15.484 30.507 77.963 1.00 16.49 156 CYS B C 1
ATOM 3356 O O . CYS B 1 168 ? 16.070 29.471 78.237 1.00 16.29 156 CYS B O 1
ATOM 3359 N N . TYR B 1 169 ? 15.842 31.267 76.935 1.00 15.92 157 TYR B N 1
ATOM 3360 C CA . TYR B 1 169 ? 16.970 30.927 76.066 1.00 15.89 157 TYR B CA 1
ATOM 3361 C C . TYR B 1 169 ? 18.302 31.634 76.393 1.00 15.76 157 TYR B C 1
ATOM 3362 O O . TYR B 1 169 ? 19.302 31.448 75.700 1.00 15.01 157 TYR B O 1
ATOM 3371 N N . LEU B 1 170 ? 18.295 32.443 77.429 1.00 13.69 158 LEU B N 1
ATOM 3372 C CA . LEU B 1 170 ? 19.399 33.348 77.750 1.00 14.43 158 LEU B CA 1
ATOM 3373 C C . LEU B 1 170 ? 20.126 33.009 79.059 1.00 15.17 158 LEU B C 1
ATOM 3374 O O . LEU B 1 170 ? 19.521 32.581 80.058 1.00 20.66 158 LEU B O 1
ATOM 3379 N N . ASP B 1 171 ? 21.432 33.213 79.059 1.00 16.18 159 ASP B N 1
ATOM 3380 C CA . ASP B 1 171 ? 22.167 33.220 80.329 1.00 20.33 159 ASP B CA 1
ATOM 3381 C C . ASP B 1 171 ? 22.153 34.629 80.916 1.00 19.16 159 ASP B C 1
ATOM 3382 O O . ASP B 1 171 ? 21.615 35.555 80.303 1.00 16.85 159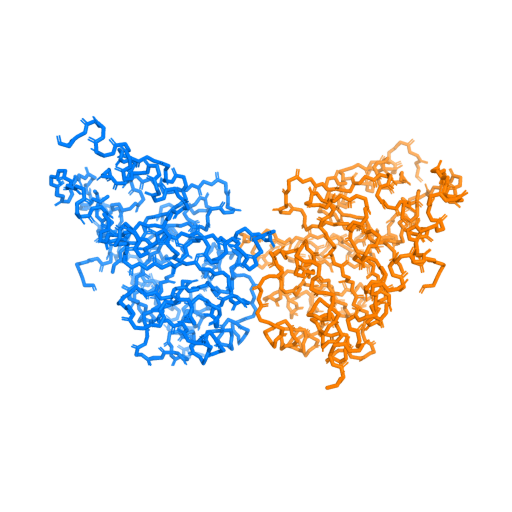 ASP B O 1
ATOM 3387 N N . THR B 1 172 ? 22.753 34.788 82.096 1.00 18.07 160 THR B N 1
ATOM 3388 C CA . THR B 1 172 ? 22.668 36.033 82.845 1.00 19.39 160 THR B CA 1
ATOM 3389 C C . THR B 1 172 ? 23.276 37.207 82.081 1.00 18.72 160 THR B C 1
ATOM 3390 O O . THR B 1 172 ? 22.649 38.251 81.958 1.00 18.18 160 THR B O 1
ATOM 3394 N N . GLU B 1 173 ? 24.466 37.026 81.526 1.00 19.31 161 GLU B N 1
ATOM 3395 C CA . GLU B 1 173 ? 25.099 38.098 80.760 1.00 21.11 161 GLU B CA 1
ATOM 3396 C C . GLU B 1 173 ? 24.277 38.459 79.530 1.00 17.99 161 GLU B C 1
ATOM 3397 O O . GLU B 1 173 ? 24.296 39.605 79.109 1.00 15.42 161 GLU B O 1
ATOM 3403 N N . GLU B 1 174 ? 23.609 37.473 78.927 1.00 16.70 162 GLU B N 1
ATOM 3404 C CA . GLU B 1 174 ? 22.735 37.707 77.784 1.00 17.10 162 GLU B CA 1
ATOM 3405 C C . GLU B 1 174 ? 21.459 38.488 78.147 1.00 15.59 162 GLU B C 1
ATOM 3406 O O . GLU B 1 174 ? 21.003 39.320 77.359 1.00 15.79 162 GLU B O 1
ATOM 3412 N N . LYS B 1 175 ? 20.882 38.193 79.309 1.00 16.10 163 LYS B N 1
ATOM 3413 C CA . LYS B 1 175 ? 19.732 38.933 79.818 1.00 16.40 163 LYS B CA 1
ATOM 3414 C C . LYS B 1 175 ? 20.117 40.426 80.007 1.00 18.64 163 LYS B C 1
ATOM 3415 O O . LYS B 1 175 ? 19.397 41.326 79.554 1.00 16.38 163 LYS B O 1
ATOM 3421 N N . ILE B 1 176 ? 21.290 40.660 80.605 1.00 16.38 164 ILE B N 1
ATOM 3422 C CA . ILE B 1 176 ? 21.796 42.030 80.817 1.00 15.85 164 ILE B CA 1
ATOM 3423 C C . ILE B 1 176 ? 22.010 42.723 79.471 1.00 15.54 164 ILE B C 1
ATOM 3424 O O . ILE B 1 176 ? 21.557 43.872 79.266 1.00 14.25 164 ILE B O 1
ATOM 3429 N N . ALA B 1 177 ? 22.665 42.014 78.540 1.00 13.64 165 ALA B N 1
ATOM 3430 C CA . ALA B 1 177 ? 22.923 42.555 77.201 1.00 15.57 165 ALA B CA 1
ATOM 3431 C C . ALA B 1 177 ? 21.629 42.980 76.481 1.00 13.46 165 ALA B C 1
ATOM 3432 O O . ALA B 1 177 ? 21.563 44.077 75.890 1.00 12.49 165 ALA B O 1
ATOM 3434 N N . ALA B 1 178 ? 20.624 42.106 76.531 1.00 14.39 166 ALA B N 1
ATOM 3435 C CA . ALA B 1 178 ? 19.354 42.345 75.878 1.00 15.63 166 ALA B CA 1
ATOM 3436 C C . ALA B 1 178 ? 18.685 43.592 76.466 1.00 16.68 166 ALA B C 1
ATOM 3437 O O . ALA B 1 178 ? 18.095 44.392 75.736 1.00 14.75 166 ALA B O 1
ATOM 3439 N N . CYS B 1 179 ? 18.770 43.741 77.786 1.00 15.87 167 CYS B N 1
ATOM 3440 C CA . CYS B 1 179 ? 18.209 44.913 78.485 1.00 15.37 167 CYS B CA 1
ATOM 3441 C C . CYS B 1 179 ? 18.937 46.220 78.152 1.00 14.69 167 CYS B C 1
ATOM 3442 O O . CYS B 1 179 ? 18.313 47.265 77.846 1.00 14.42 167 CYS B O 1
ATOM 3445 N N . VAL B 1 180 ? 20.262 46.147 78.148 1.00 14.41 168 VAL B N 1
ATOM 3446 C CA . VAL B 1 180 ? 21.113 47.283 77.822 1.00 13.70 168 VAL B CA 1
ATOM 3447 C C . VAL B 1 180 ? 20.810 47.695 76.389 1.00 15.42 168 VAL B C 1
ATOM 3448 O O . VAL B 1 180 ? 20.581 48.878 76.114 1.00 16.55 168 VAL B O 1
ATOM 3452 N N . ILE B 1 181 ? 20.762 46.718 75.485 1.00 14.87 169 ILE B N 1
ATOM 3453 C CA . ILE B 1 181 ? 20.483 47.044 74.086 1.00 15.32 169 ILE B CA 1
ATOM 3454 C C . ILE B 1 181 ? 19.073 47.632 73.864 1.00 13.43 169 ILE B C 1
ATOM 3455 O O . ILE B 1 181 ? 18.914 48.625 73.146 1.00 14.86 169 ILE B O 1
ATOM 3460 N N . SER B 1 182 ? 18.062 47.053 74.503 1.00 14.84 170 SER B N 1
ATOM 3461 C CA . SER B 1 182 ? 16.699 47.568 74.425 1.00 14.45 170 SER B CA 1
ATOM 3462 C C . SER B 1 182 ? 16.583 49.003 74.926 1.00 13.85 170 SER B C 1
ATOM 3463 O O . SER B 1 182 ? 15.931 49.834 74.304 1.00 13.18 170 SER B O 1
ATOM 3466 N N . LYS B 1 183 ? 17.229 49.278 76.059 1.00 13.77 171 LYS B N 1
ATOM 3467 C CA . LYS B 1 183 ? 17.351 50.630 76.584 1.00 16.26 171 LYS B CA 1
ATOM 3468 C C . LYS B 1 183 ? 18.016 51.585 75.587 1.00 18.53 171 LYS B C 1
ATOM 3469 O O . LYS B 1 183 ? 17.449 52.648 75.273 1.00 17.65 171 LYS B O 1
ATOM 3475 N N . LEU B 1 184 ? 19.181 51.198 75.071 1.00 17.28 172 LEU B N 1
ATOM 3476 C CA . LEU B 1 184 ? 19.923 52.024 74.100 1.00 15.78 172 LEU B CA 1
ATOM 3477 C C . LEU B 1 184 ? 19.147 52.337 72.833 1.00 15.52 172 LEU B C 1
ATOM 3478 O O . LEU B 1 184 ? 19.312 53.437 72.255 1.00 13.58 172 LEU B O 1
ATOM 3483 N N . ALA B 1 185 ? 18.300 51.396 72.406 1.00 12.73 173 ALA B N 1
ATOM 3484 C CA . ALA B 1 185 ? 17.528 51.523 71.154 1.00 17.40 173 ALA B CA 1
ATOM 3485 C C . ALA B 1 185 ? 16.238 52.351 71.304 1.00 17.77 173 ALA B C 1
ATOM 3486 O O . ALA B 1 185 ? 15.533 52.589 70.329 1.00 17.35 173 ALA B O 1
ATOM 3488 N N . GLY B 1 186 ? 15.908 52.736 72.539 1.00 17.81 174 GLY B N 1
ATOM 3489 C CA . GLY B 1 186 ? 14.759 53.592 72.833 1.00 18.41 174 GLY B CA 1
ATOM 3490 C C . GLY B 1 186 ? 13.436 52.900 73.137 1.00 18.10 174 GLY B C 1
ATOM 3491 O O . GLY B 1 186 ? 12.376 53.524 73.069 1.00 17.48 174 GLY B O 1
ATOM 3492 N N . ALA B 1 187 ? 13.480 51.606 73.478 1.00 15.73 175 ALA B N 1
ATOM 3493 C CA . ALA B 1 187 ? 12.281 50.854 73.855 1.00 15.73 175 ALA B CA 1
ATOM 3494 C C . ALA B 1 187 ? 11.878 51.362 75.210 1.00 17.45 175 ALA B C 1
ATOM 3495 O O . ALA B 1 187 ? 12.722 51.802 75.985 1.00 17.42 175 ALA B O 1
ATOM 3497 N N . HIS B 1 188 ? 10.585 51.297 75.508 1.00 17.33 176 HIS B N 1
ATOM 3498 C CA . HIS B 1 188 ? 10.057 51.757 76.781 1.00 19.17 176 HIS B CA 1
ATOM 3499 C C . HIS B 1 188 ? 9.968 50.660 77.843 1.00 16.42 176 HIS B C 1
ATOM 3500 O O . HIS B 1 188 ? 9.936 50.993 79.018 1.00 15.30 176 HIS B O 1
ATOM 3507 N N . PHE B 1 189 ? 9.907 49.389 77.416 1.00 16.82 177 PHE B N 1
ATOM 3508 C CA . PHE B 1 189 ? 9.785 48.205 78.272 1.00 15.66 177 PHE B CA 1
ATOM 3509 C C . PHE B 1 189 ? 10.698 47.099 77.755 1.00 13.94 177 PHE B C 1
ATOM 3510 O O . PHE B 1 189 ? 10.996 47.025 76.554 1.00 13.57 177 PHE B O 1
ATOM 3518 N N . VAL B 1 190 ? 11.126 46.243 78.678 1.00 15.69 178 VAL B N 1
ATOM 3519 C CA . VAL B 1 190 ? 11.577 44.888 78.358 1.00 15.15 178 VAL B CA 1
ATOM 3520 C C . VAL B 1 190 ? 10.538 43.926 78.894 1.00 15.74 178 VAL B C 1
ATOM 3521 O O . VAL B 1 190 ? 9.854 44.227 79.871 1.00 15.07 178 VAL B O 1
ATOM 3525 N N . LYS B 1 191 ? 10.366 42.801 78.209 1.00 14.32 179 LYS B N 1
ATOM 3526 C CA . LYS B 1 191 ? 9.413 41.787 78.618 1.00 13.00 179 LYS B CA 1
ATOM 3527 C C . LYS B 1 191 ? 10.111 40.410 78.727 1.00 12.70 179 LYS B C 1
ATOM 3528 O O . LYS B 1 191 ? 10.992 40.077 77.928 1.00 15.68 179 LYS B O 1
ATOM 3534 N N . THR B 1 192 ? 9.734 39.625 79.727 1.00 14.21 180 THR B N 1
ATOM 3535 C CA . THR B 1 192 ? 10.428 38.341 79.980 1.00 13.32 180 THR B C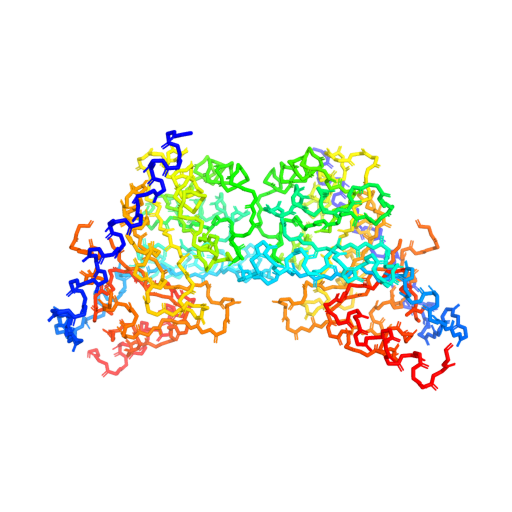A 1
ATOM 3536 C C . THR B 1 192 ? 10.315 37.358 78.798 1.00 15.39 180 THR B C 1
ATOM 3537 O O . THR B 1 192 ? 11.324 36.811 78.308 1.00 14.55 180 THR B O 1
ATOM 3541 N N . SER B 1 193 ? 9.076 37.113 78.366 1.00 12.41 181 SER B N 1
ATOM 3542 C CA . SER B 1 193 ? 8.794 35.901 77.619 1.00 13.59 181 SER B CA 1
ATOM 3543 C C . SER B 1 193 ? 7.709 36.001 76.580 1.00 13.78 181 SER B C 1
ATOM 3544 O O . SER B 1 193 ? 6.860 36.884 76.639 1.00 17.48 181 SER B O 1
ATOM 3547 N N . THR B 1 194 ? 7.680 35.047 75.662 1.00 13.54 182 THR B N 1
ATOM 3548 C CA . THR B 1 194 ? 6.581 34.992 74.671 1.00 15.16 182 THR B CA 1
ATOM 3549 C C . THR B 1 194 ? 5.420 34.131 75.128 1.00 15.73 182 THR B C 1
ATOM 3550 O O . THR B 1 194 ? 4.307 34.311 74.656 1.00 16.90 182 THR B O 1
ATOM 3554 N N . GLY B 1 195 ? 5.699 33.168 76.012 1.00 17.02 183 GLY B N 1
ATOM 3555 C CA . GLY B 1 195 ? 4.748 32.092 76.368 1.00 18.00 183 GLY B CA 1
ATOM 3556 C C . GLY B 1 195 ? 4.846 30.928 75.391 1.00 17.71 183 GLY B C 1
ATOM 3557 O O . GLY B 1 195 ? 4.175 29.912 75.542 1.00 19.79 183 GLY B O 1
ATOM 3558 N N . PHE B 1 196 ? 5.696 31.064 74.382 1.00 16.88 184 PHE B N 1
ATOM 3559 C CA . PHE B 1 196 ? 5.889 30.034 73.361 1.00 18.21 184 PHE B CA 1
ATOM 3560 C C . PHE B 1 196 ? 7.315 29.461 73.401 1.00 18.66 184 PHE B C 1
ATOM 3561 O O . PHE B 1 196 ? 7.721 28.766 72.478 1.00 18.43 184 PHE B O 1
ATOM 3569 N N . GLY B 1 197 ? 8.063 29.765 74.449 1.00 17.23 185 GLY B N 1
ATOM 3570 C CA . GLY B 1 197 ? 9.402 29.209 74.623 1.00 16.02 185 GLY B CA 1
ATOM 3571 C C . GLY B 1 197 ? 9.355 28.042 75.594 1.00 15.45 185 GLY B C 1
ATOM 3572 O O . GLY B 1 197 ? 8.350 27.358 75.720 1.00 18.14 185 GLY B O 1
ATOM 3573 N N . THR B 1 198 ? 10.462 27.829 76.285 1.00 15.65 186 THR B N 1
ATOM 3574 C CA . THR B 1 198 ? 10.623 26.703 77.158 1.00 17.60 186 THR B CA 1
ATOM 3575 C C . THR B 1 198 ? 10.462 27.121 78.616 1.00 18.04 186 THR B C 1
ATOM 3576 O O . THR B 1 198 ? 10.646 26.316 79.502 1.00 22.27 186 THR B O 1
ATOM 3580 N N . GLY B 1 199 ? 10.103 28.375 78.859 1.00 17.37 187 GLY B N 1
ATOM 3581 C CA . GLY B 1 199 ? 9.947 28.887 80.213 1.00 18.57 187 GLY B CA 1
ATOM 3582 C C . GLY B 1 199 ? 9.384 30.302 80.165 1.00 16.67 187 GLY B C 1
ATOM 3583 O O . GLY B 1 199 ? 9.378 30.937 79.121 1.00 19.63 187 GLY B O 1
ATOM 3584 N N . GLY B 1 200 ? 8.926 30.789 81.308 1.00 16.55 188 GLY B N 1
ATOM 3585 C CA . GLY B 1 200 ? 8.245 32.070 81.395 1.00 16.88 188 GLY B CA 1
ATOM 3586 C C . GLY B 1 200 ? 8.876 32.924 82.493 1.00 18.90 188 GLY B C 1
ATOM 3587 O O . GLY B 1 200 ? 10.091 32.824 82.749 1.00 16.51 188 GLY B O 1
ATOM 3588 N N . ALA B 1 201 ? 8.042 33.722 83.167 1.00 17.00 189 ALA B N 1
ATOM 3589 C CA . ALA B 1 201 ? 8.520 34.766 84.061 1.00 16.18 189 ALA B CA 1
ATOM 3590 C C . ALA B 1 201 ? 9.002 34.138 85.352 1.00 15.44 189 ALA B C 1
ATOM 3591 O O . ALA B 1 201 ? 8.367 33.199 85.862 1.00 13.37 189 ALA B O 1
ATOM 3593 N N . THR B 1 202 ? 10.135 34.640 85.842 1.00 16.48 190 THR B N 1
ATOM 3594 C CA . THR B 1 202 ? 10.585 34.405 87.211 1.00 17.36 190 THR B CA 1
ATOM 3595 C C . THR B 1 202 ? 10.864 35.727 87.908 1.00 17.63 190 THR B C 1
ATOM 3596 O O . THR B 1 202 ? 11.232 36.721 87.286 1.00 16.49 190 THR B O 1
ATOM 3600 N N . ALA B 1 203 ? 10.730 35.706 89.219 1.00 16.97 191 ALA B N 1
ATOM 3601 C CA . ALA B 1 203 ? 10.996 36.903 90.031 1.00 20.02 191 ALA B CA 1
ATOM 3602 C C . ALA B 1 203 ? 12.455 37.343 89.918 1.00 20.08 191 ALA B C 1
ATOM 3603 O O . ALA B 1 203 ? 12.755 38.542 89.868 1.00 18.32 191 ALA B O 1
ATOM 3605 N N . GLU B 1 204 ? 13.360 36.373 89.819 1.00 17.65 192 GLU B N 1
ATOM 3606 C CA . GLU B 1 204 ? 14.778 36.667 89.679 1.00 18.35 192 GLU B CA 1
ATOM 3607 C C . GLU B 1 204 ? 15.057 37.403 88.375 1.00 18.80 192 GLU B C 1
ATOM 3608 O O . GLU B 1 204 ? 15.837 38.344 88.347 1.00 18.47 192 GLU B O 1
ATOM 3614 N N . ASP B 1 205 ? 14.420 36.951 87.300 1.00 15.14 193 ASP B N 1
ATOM 3615 C CA . ASP B 1 205 ? 14.561 37.597 85.989 1.00 15.34 193 ASP B CA 1
ATOM 3616 C C . ASP B 1 205 ? 13.966 39.010 85.955 1.00 16.48 193 ASP B C 1
ATOM 3617 O O . ASP B 1 205 ? 14.652 39.957 85.532 1.00 16.04 193 ASP B O 1
ATOM 3622 N N . VAL B 1 206 ? 12.738 39.150 86.460 1.00 13.57 194 VAL B N 1
ATOM 3623 C CA . VAL B 1 206 ? 12.019 40.417 86.528 1.00 13.11 194 VAL B CA 1
ATOM 3624 C C . VAL B 1 206 ? 12.839 41.429 87.291 1.00 15.99 194 VAL B C 1
ATOM 3625 O O . VAL B 1 206 ? 12.989 42.551 86.869 1.00 14.67 194 VAL B O 1
ATOM 3629 N N . HIS B 1 207 ? 13.374 41.012 88.428 1.00 15.79 195 HIS B N 1
ATOM 3630 C CA . HIS B 1 207 ? 14.113 41.919 89.266 1.00 17.65 195 HIS B CA 1
ATOM 3631 C C . HIS B 1 207 ? 15.474 42.318 88.653 1.00 17.60 195 HIS B C 1
ATOM 3632 O O . HIS B 1 207 ? 15.872 43.476 88.752 1.00 18.97 195 HIS B O 1
ATOM 3639 N N . LEU B 1 208 ? 16.184 41.359 88.050 1.00 17.07 196 LEU B N 1
ATOM 3640 C CA . LEU B 1 208 ? 17.439 41.657 87.366 1.00 17.05 196 LEU B CA 1
ATOM 3641 C C . LEU B 1 208 ? 17.183 42.711 86.282 1.00 17.06 196 LEU B C 1
ATOM 3642 O O . LEU B 1 208 ? 17.885 43.718 86.222 1.00 16.30 196 LEU B O 1
ATOM 3655 N N . LYS B 1 210 ? 14.635 44.810 85.861 1.00 14.14 198 LYS B N 1
ATOM 3656 C CA . LYS B 1 210 ? 14.272 46.110 86.431 1.00 17.27 198 LYS B CA 1
ATOM 3657 C C . LYS B 1 210 ? 15.500 46.874 86.963 1.00 18.17 198 LYS B C 1
ATOM 3658 O O . LYS B 1 210 ? 15.608 48.077 86.766 1.00 17.29 198 LYS B O 1
ATOM 3664 N N . TRP B 1 211 ? 16.411 46.153 87.622 1.00 17.79 199 TRP B N 1
ATOM 3665 C CA . TRP B 1 211 ? 17.615 46.726 88.205 1.00 16.77 199 TRP B CA 1
ATOM 3666 C C . TRP B 1 211 ? 18.533 47.274 87.089 1.00 19.21 199 TRP B C 1
ATOM 3667 O O . TRP B 1 211 ? 19.091 48.347 87.219 1.00 18.66 199 TRP B O 1
ATOM 3678 N N . ILE B 1 212 ? 18.642 46.544 85.984 1.00 16.17 200 ILE B N 1
ATOM 3679 C CA . ILE B 1 212 ? 19.433 46.976 84.816 1.00 19.40 200 ILE B CA 1
ATOM 3680 C C . ILE B 1 212 ? 18.816 48.186 84.106 1.00 22.16 200 ILE B C 1
ATOM 3681 O O . ILE B 1 212 ? 19.522 49.186 83.859 1.00 20.56 200 ILE B O 1
ATOM 3686 N N . VAL B 1 213 ? 17.515 48.155 83.871 1.00 21.20 201 VAL B N 1
ATOM 3687 C CA . VAL B 1 213 ? 16.854 49.215 83.070 1.00 21.98 201 VAL B CA 1
ATOM 3688 C C . VAL B 1 213 ? 16.470 50.449 83.856 1.00 21.56 201 VAL B C 1
ATOM 3689 O O . VAL B 1 213 ? 16.402 51.541 83.289 1.00 21.53 201 VAL B O 1
ATOM 3693 N N . GLY B 1 214 ? 16.176 50.279 85.145 1.00 22.53 202 GLY B N 1
ATOM 3694 C CA . GLY B 1 214 ? 15.918 51.415 86.036 1.00 22.75 202 GLY B CA 1
ATOM 3695 C C . GLY B 1 214 ? 14.462 51.854 86.149 1.00 23.58 202 GLY B C 1
ATOM 3696 O O . GLY B 1 214 ? 13.545 51.233 85.565 1.00 22.53 202 GLY B O 1
ATOM 3697 N N . ASP B 1 215 ? 14.275 52.966 86.868 1.00 25.15 203 ASP B N 1
ATOM 3698 C CA . ASP B 1 215 ? 12.949 53.505 87.245 1.00 26.80 203 ASP B CA 1
ATOM 3699 C C . ASP B 1 215 ? 12.146 54.074 86.101 1.00 23.78 203 ASP B C 1
ATOM 3700 O O . ASP B 1 215 ? 10.948 54.240 86.237 1.00 25.54 203 ASP B O 1
ATOM 3705 N N . GLU B 1 216 ? 12.779 54.403 84.986 1.00 21.81 204 GLU B N 1
ATOM 3706 C CA . GLU B 1 216 ? 12.053 55.068 83.916 1.00 23.16 204 GLU B CA 1
ATOM 3707 C C . GLU B 1 216 ? 11.844 54.187 82.690 1.00 23.78 204 GLU B C 1
ATOM 3708 O O . GLU B 1 216 ? 11.379 54.652 81.650 1.00 21.65 204 GLU B O 1
ATOM 3722 N N . GLY B 1 218 ? 9.995 50.300 81.801 1.00 17.90 206 GLY B N 1
ATOM 3723 C CA . GLY B 1 218 ? 9.100 49.299 82.342 1.00 17.79 206 GLY B CA 1
ATOM 3724 C C . GLY B 1 218 ? 9.627 47.878 82.194 1.00 16.63 206 GLY B C 1
ATOM 3725 O O . GLY B 1 218 ? 10.417 47.591 81.305 1.00 15.64 206 GLY B O 1
ATOM 3726 N N . VAL B 1 219 ? 9.160 46.999 83.081 1.00 17.79 207 VAL B N 1
ATOM 3727 C CA . VAL B 1 219 ? 9.336 45.556 82.936 1.00 15.30 207 VAL B CA 1
ATOM 3728 C C . VAL B 1 219 ? 7.948 44.931 82.945 1.00 12.57 207 VAL B C 1
ATOM 3729 O O . VAL B 1 219 ? 7.124 45.181 83.852 1.00 15.96 207 VAL B O 1
ATOM 3733 N N . LYS B 1 220 ? 7.705 44.133 81.922 1.00 13.67 208 LYS B N 1
ATOM 3734 C CA . LYS B 1 220 ? 6.492 43.355 81.767 1.00 12.99 208 LYS B CA 1
ATOM 3735 C C . LYS B 1 220 ? 6.820 41.879 81.994 1.00 14.71 208 LYS B C 1
ATOM 3736 O O . LYS B 1 220 ? 7.600 41.282 81.238 1.00 16.18 208 LYS B O 1
ATOM 3742 N N . ALA B 1 221 ? 6.222 41.312 83.038 1.00 15.59 209 ALA B N 1
ATOM 3743 C CA . ALA B 1 221 ? 6.396 39.904 83.374 1.00 16.03 209 ALA B CA 1
ATOM 3744 C C . ALA B 1 221 ? 5.314 39.105 82.624 1.00 14.60 209 ALA B C 1
ATOM 3745 O O . ALA B 1 221 ? 4.130 39.446 82.697 1.00 15.33 209 ALA B O 1
ATOM 3747 N N . SER B 1 222 ? 5.717 38.066 81.888 1.00 13.27 210 SER B N 1
ATOM 3748 C CA . SER B 1 222 ? 4.753 37.216 81.140 1.00 12.61 210 SER B CA 1
ATOM 3749 C C . SER B 1 222 ? 5.223 35.772 81.057 1.00 13.42 210 SER B C 1
ATOM 3750 O O . SER B 1 222 ? 6.432 35.478 81.202 1.00 15.01 210 SER B O 1
ATOM 3753 N N . GLY B 1 223 ? 4.242 34.878 80.909 1.00 14.87 211 GLY B N 1
ATOM 3754 C CA . GLY B 1 223 ? 4.466 33.458 80.718 1.00 14.83 211 GLY B CA 1
ATOM 3755 C C . GLY B 1 223 ? 4.372 32.747 82.042 1.00 16.12 211 GLY B C 1
ATOM 3756 O O . GLY B 1 223 ? 5.182 32.976 82.907 1.00 17.01 211 GLY B O 1
ATOM 3757 N N . GLY B 1 224 ? 3.359 31.896 82.198 1.00 18.38 212 GLY B N 1
ATOM 3758 C CA . GLY B 1 224 ? 3.208 31.092 83.412 1.00 19.27 212 GLY B CA 1
ATOM 3759 C C . GLY B 1 224 ? 2.540 31.797 84.579 1.00 18.08 212 GLY B C 1
ATOM 3760 O O . GLY B 1 224 ? 2.529 31.246 85.667 1.00 18.59 212 GLY B O 1
ATOM 3761 N N . ILE B 1 225 ? 2.026 33.020 84.380 1.00 16.39 213 ILE B N 1
ATOM 3762 C CA . ILE B 1 225 ? 1.414 33.781 85.482 1.00 20.67 213 ILE B CA 1
ATOM 3763 C C . ILE B 1 225 ? -0.072 33.392 85.504 1.00 21.21 213 ILE B C 1
ATOM 3764 O O . ILE B 1 225 ? -0.889 33.876 84.671 1.00 19.72 213 ILE B O 1
ATOM 3769 N N . ARG B 1 226 ? -0.377 32.474 86.419 1.00 21.22 214 ARG B N 1
ATOM 3770 C CA A ARG B 1 226 ? -1.680 31.804 86.467 0.50 23.01 214 ARG B CA 1
ATOM 3771 C CA B ARG B 1 226 ? -1.678 31.798 86.479 0.50 23.38 214 ARG B CA 1
ATOM 3772 C C . ARG B 1 226 ? -2.547 32.293 87.632 1.00 22.74 214 ARG B C 1
ATOM 3773 O O . ARG B 1 226 ? -3.781 32.250 87.569 1.00 25.00 214 ARG B O 1
ATOM 3788 N N . THR B 1 227 ? -1.913 32.762 88.693 1.00 20.69 215 THR B N 1
ATOM 3789 C CA . THR B 1 227 ? -2.637 33.080 89.918 1.00 21.73 215 THR B CA 1
ATOM 3790 C C . THR B 1 227 ? -2.400 34.524 90.369 1.00 21.52 215 THR B C 1
ATOM 3791 O O . THR B 1 227 ? -1.483 35.193 89.898 1.00 17.29 215 THR B O 1
ATOM 3795 N N . PHE B 1 228 ? -3.215 34.951 91.327 1.00 20.90 216 PHE B N 1
ATOM 3796 C CA . PHE B 1 228 ? -3.115 36.277 91.925 1.00 21.95 216 PHE B CA 1
ATOM 3797 C C . PHE B 1 228 ? -1.780 36.446 92.633 1.00 22.78 216 PHE B C 1
ATOM 3798 O O . PHE B 1 228 ? -1.116 37.494 92.540 1.00 23.29 216 PHE B O 1
ATOM 3806 N N . GLU B 1 229 ? -1.393 35.400 93.352 1.00 24.76 217 GLU B N 1
ATOM 3807 C CA . GLU B 1 229 ? -0.123 35.393 94.072 1.00 24.14 217 GLU B CA 1
ATOM 3808 C C . GLU B 1 229 ? 1.054 35.457 93.086 1.00 22.31 217 GLU B C 1
ATOM 3809 O O . GLU B 1 229 ? 2.033 36.143 93.372 1.00 24.36 217 GLU B O 1
ATOM 3815 N N . ASP B 1 230 ? 0.975 34.735 91.959 1.00 21.12 218 ASP B N 1
ATOM 3816 C CA . ASP B 1 230 ? 2.003 34.845 90.902 1.00 18.18 218 ASP B CA 1
ATO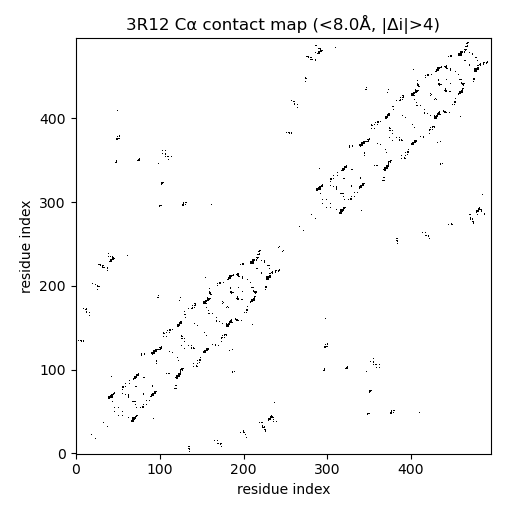M 3817 C C . ASP B 1 230 ? 2.101 36.318 90.470 1.00 18.25 218 ASP B C 1
ATOM 3818 O O . ASP B 1 230 ? 3.203 36.855 90.363 1.00 19.51 218 ASP B O 1
ATOM 3823 N N . ALA B 1 231 ? 0.944 36.957 90.226 1.00 17.12 219 ALA B N 1
ATOM 3824 C CA . ALA B 1 231 ? 0.897 38.353 89.735 1.00 18.57 219 ALA B CA 1
ATOM 3825 C C . ALA B 1 231 ? 1.520 39.311 90.754 1.00 18.84 219 ALA B C 1
ATOM 3826 O O . ALA B 1 231 ? 2.317 40.202 90.400 1.00 17.49 219 ALA B O 1
ATOM 3828 N N . VAL B 1 232 ? 1.151 39.128 92.022 1.00 20.82 220 VAL B N 1
ATOM 3829 C CA . VAL B 1 232 ? 1.651 39.974 93.082 1.00 21.25 220 VAL B CA 1
ATOM 3830 C C . VAL B 1 232 ? 3.168 39.858 93.261 1.00 20.99 220 VAL B C 1
ATOM 3831 O O . VAL B 1 232 ? 3.880 40.873 93.358 1.00 18.34 220 VAL B O 1
ATOM 3835 N N . LYS B 1 233 ? 3.666 38.629 93.258 1.00 19.99 221 LYS B N 1
ATOM 3836 C CA . LYS B 1 233 ? 5.101 38.379 93.332 1.00 20.53 221 LYS B CA 1
ATOM 3837 C C . LYS B 1 233 ? 5.881 39.130 92.252 1.00 18.61 221 LYS B C 1
ATOM 3838 O O . LYS B 1 233 ? 6.888 39.767 92.535 1.00 21.07 221 LYS B O 1
ATOM 3852 N N . ILE B 1 235 ? 5.081 41.768 90.571 1.00 17.95 223 ILE B N 1
ATOM 3853 C CA . ILE B 1 235 ? 4.989 43.221 90.845 1.00 19.08 223 ILE B CA 1
ATOM 3854 C C . ILE B 1 235 ? 5.911 43.606 92.004 1.00 20.42 223 ILE B C 1
ATOM 3855 O O . ILE B 1 235 ? 6.638 44.622 91.952 1.00 18.71 223 ILE B O 1
ATOM 3868 N N . TYR B 1 237 ? 8.638 42.193 92.797 1.00 20.63 225 TYR B N 1
ATOM 3869 C CA . TYR B 1 237 ? 10.006 42.140 92.324 1.00 21.21 225 TYR B CA 1
ATOM 3870 C C . TYR B 1 237 ? 10.352 43.037 91.154 1.00 20.19 225 TYR B C 1
ATOM 3871 O O . TYR B 1 237 ? 11.476 42.984 90.666 1.00 21.06 225 TYR B O 1
ATOM 3880 N N . GLY B 1 238 ? 9.432 43.906 90.737 1.00 19.38 226 GLY B N 1
ATOM 3881 C CA . GLY B 1 238 ? 9.761 44.952 89.771 1.00 17.23 226 GLY B CA 1
ATOM 3882 C C . GLY B 1 238 ? 8.913 45.040 88.504 1.00 18.78 226 GLY B C 1
ATOM 3883 O O . GLY B 1 238 ? 9.138 45.929 87.671 1.00 18.50 226 GLY B O 1
ATOM 3884 N N . ALA B 1 239 ? 7.937 44.139 88.337 1.00 14.81 227 ALA B N 1
ATOM 3885 C CA . ALA B 1 239 ? 7.101 44.209 87.156 1.00 15.30 227 ALA B CA 1
ATOM 3886 C C . ALA B 1 239 ? 6.137 45.392 87.256 1.00 15.90 227 ALA B C 1
ATOM 3887 O O . ALA B 1 239 ? 5.479 45.625 88.272 1.00 18.22 227 ALA B O 1
ATOM 3889 N N . ASP B 1 240 ? 6.099 46.130 86.169 1.00 14.94 228 ASP B N 1
ATOM 3890 C CA . ASP B 1 240 ? 5.177 47.223 85.919 1.00 17.08 228 ASP B CA 1
ATOM 3891 C C . ASP B 1 240 ? 3.921 46.759 85.197 1.00 14.58 228 ASP B C 1
ATOM 3892 O O . ASP B 1 240 ? 2.849 47.343 85.361 1.00 16.03 228 ASP B O 1
ATOM 3897 N N A ARG B 1 241 ? 4.061 45.713 84.380 0.50 15.83 229 ARG B N 1
ATOM 3898 N N B ARG B 1 241 ? 4.056 45.708 84.392 0.50 16.19 229 ARG B N 1
ATOM 3899 C CA A ARG B 1 241 ? 2.945 45.137 83.628 0.50 14.02 229 AR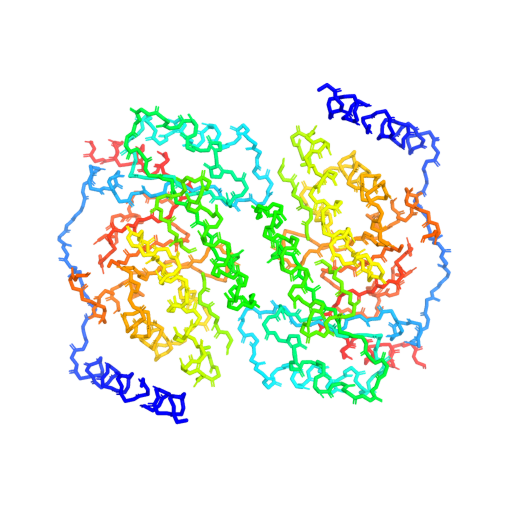G B CA 1
ATOM 3900 C CA B ARG B 1 241 ? 2.920 45.118 83.695 0.50 14.80 229 ARG B CA 1
ATOM 3901 C C A ARG B 1 241 ? 2.987 43.617 83.752 0.50 14.70 229 ARG B C 1
ATOM 3902 C C B ARG B 1 241 ? 2.973 43.610 83.826 0.50 15.26 229 ARG B C 1
ATOM 3903 O O A ARG B 1 241 ? 4.048 43.038 83.973 0.50 14.75 229 ARG B O 1
ATOM 3904 O O B ARG B 1 241 ? 4.016 43.037 84.128 0.50 15.64 229 ARG B O 1
ATOM 3919 N N . ILE B 1 242 ? 1.827 42.981 83.597 1.00 14.17 230 ILE B N 1
ATOM 3920 C CA . ILE B 1 242 ? 1.692 41.530 83.668 1.00 15.89 230 ILE B CA 1
ATOM 3921 C C . ILE B 1 242 ? 1.038 41.056 82.368 1.00 15.95 230 ILE B C 1
ATOM 3922 O O . ILE B 1 242 ? -0.095 41.424 82.078 1.00 16.82 230 ILE B O 1
ATOM 3927 N N . GLY B 1 243 ? 1.749 40.266 81.559 1.00 16.81 231 GLY B N 1
ATOM 3928 C CA . GLY B 1 243 ? 1.110 39.578 80.432 1.00 16.42 231 GLY B CA 1
ATOM 3929 C C . GLY B 1 243 ? 0.562 38.235 80.887 1.00 16.82 231 GLY B C 1
ATOM 3930 O O . GLY B 1 243 ? 1.303 37.390 81.403 1.00 18.23 231 GLY B O 1
ATOM 3931 N N . THR B 1 244 ? -0.736 38.018 80.693 1.00 16.68 232 THR B N 1
ATOM 3932 C CA . THR B 1 244 ? -1.340 36.741 81.045 1.00 14.58 232 THR B CA 1
ATOM 3933 C C . THR B 1 244 ? -2.658 36.512 80.342 1.00 13.51 232 THR B C 1
ATOM 3934 O O . THR B 1 244 ? -3.399 37.451 80.051 1.00 14.87 232 THR B O 1
ATOM 3938 N N . SER B 1 245 ? -2.968 35.254 80.089 1.00 14.58 233 SER B N 1
ATOM 3939 C CA . SER B 1 245 ? -4.301 34.891 79.653 1.00 15.50 233 SER B CA 1
ATOM 3940 C C . SER B 1 245 ? -5.226 34.536 80.829 1.00 16.54 233 SER B C 1
ATOM 3941 O O . SER B 1 245 ? -6.388 34.242 80.608 1.00 19.93 233 SER B O 1
ATOM 3944 N N . SER B 1 246 ? -4.719 34.578 82.060 1.00 17.56 234 SER B N 1
ATOM 3945 C CA . SER B 1 246 ? -5.470 34.107 83.242 1.00 20.27 234 SER B CA 1
ATOM 3946 C C . SER B 1 246 ? -6.016 35.270 84.042 1.00 20.95 234 SER B C 1
ATOM 3947 O O . SER B 1 246 ? -6.345 35.128 85.224 1.00 20.17 234 SER B O 1
ATOM 3950 N N . GLY B 1 247 ? -6.161 36.424 83.392 1.00 21.82 235 GLY B N 1
ATOM 3951 C CA . GLY B 1 247 ? -6.635 37.628 84.074 1.00 22.44 235 GLY B CA 1
ATOM 3952 C C . GLY B 1 247 ? -7.885 37.460 84.936 1.00 22.19 235 GLY B C 1
ATOM 3953 O O . GLY B 1 247 ? -7.930 37.954 86.062 1.00 23.26 235 GLY B O 1
ATOM 3954 N N . VAL B 1 248 ? -8.906 36.767 84.422 1.00 22.61 236 VAL B N 1
ATOM 3955 C CA . VAL B 1 248 ? -10.157 36.635 85.159 1.00 23.62 236 VAL B CA 1
ATOM 3956 C C . VAL B 1 248 ? -9.955 35.813 86.444 1.00 25.28 236 VAL B C 1
ATOM 3957 O O . VAL B 1 248 ? -10.396 36.216 87.519 1.00 23.64 236 VAL B O 1
ATOM 3961 N N . LYS B 1 249 ? -9.283 34.672 86.334 1.00 24.80 237 LYS B N 1
ATOM 3962 C CA . LYS B 1 249 ? -8.977 33.862 87.517 1.00 28.89 237 LYS B CA 1
ATOM 3963 C C . LYS B 1 249 ? -7.997 34.559 88.471 1.00 28.11 237 LYS B C 1
ATOM 3964 O O . LYS B 1 249 ? -8.116 34.420 89.685 1.00 28.80 237 LYS B O 1
ATOM 3970 N N . ILE B 1 250 ? -7.075 35.351 87.940 1.00 25.30 238 ILE B N 1
ATOM 3971 C CA . ILE B 1 250 ? -6.187 36.144 88.808 1.00 26.31 238 ILE B CA 1
ATOM 3972 C C . ILE B 1 250 ? -7.003 37.097 89.713 1.00 26.67 238 ILE B C 1
ATOM 3973 O O . ILE B 1 250 ? -6.845 37.086 90.948 1.00 29.32 238 ILE B O 1
ATOM 3978 N N . VAL B 1 251 ? -7.913 37.857 89.106 1.00 26.22 239 VAL B N 1
ATOM 3979 C CA . VAL B 1 251 ? -8.782 38.789 89.848 1.00 29.36 239 VAL B CA 1
ATOM 3980 C C . VAL B 1 251 ? -9.777 38.126 90.804 1.00 32.37 239 VAL B C 1
ATOM 3981 O O . VAL B 1 251 ? -9.920 38.556 91.965 1.00 31.05 239 VAL B O 1
ATOM 3985 N N . GLN B 1 252 ? -10.461 37.089 90.333 1.00 35.14 240 GLN B N 1
ATOM 3986 C CA . GLN B 1 252 ? -11.382 36.352 91.188 1.00 38.02 240 GLN B CA 1
ATOM 3987 C C . GLN B 1 252 ? -10.605 35.742 92.345 1.00 39.20 240 GLN B C 1
ATOM 3988 O O . GLN B 1 252 ? -11.049 35.768 93.484 1.00 41.11 240 GLN B O 1
ATOM 3994 N N . GLY B 1 253 ? -9.421 35.222 92.041 1.00 39.08 241 GLY B N 1
ATOM 3995 C CA . GLY B 1 253 ? -8.508 34.703 93.050 1.00 38.75 241 GLY B CA 1
ATOM 3996 C C . GLY B 1 253 ? -8.179 35.670 94.174 1.00 39.27 241 GLY B C 1
ATOM 3997 O O . GLY B 1 253 ? -8.176 35.278 95.329 1.00 39.01 241 GLY B O 1
ATOM 3998 N N . GLY B 1 254 ? -7.891 36.926 93.838 1.00 39.09 242 GLY B N 1
ATOM 3999 C CA . GLY B 1 254 ? -7.540 37.937 94.845 1.00 40.93 242 GLY B CA 1
ATOM 4000 C C . GLY B 1 254 ? -8.737 38.472 95.632 1.00 42.80 242 GLY B C 1
ATOM 4001 O O . GLY B 1 254 ? -8.634 38.713 96.847 1.00 41.61 242 GLY B O 1
ATOM 4002 N N . GLU B 1 255 ? -9.862 38.664 94.928 1.00 43.64 243 GLU B N 1
ATOM 4003 C CA . GLU B 1 255 ? -11.138 39.068 95.550 1.00 46.66 243 GLU B CA 1
ATOM 4004 C C . GLU B 1 255 ? -11.565 38.061 96.603 1.00 48.94 243 GLU B C 1
ATOM 4005 O O . GLU B 1 255 ? -11.933 38.445 97.713 1.00 52.09 243 GLU B O 1
ATOM 4011 N N . GLU B 1 256 ? -11.503 36.777 96.259 1.00 50.11 244 GLU B N 1
ATOM 4012 C CA . GLU B 1 256 ? -11.859 35.717 97.202 1.00 53.72 244 GLU B CA 1
ATOM 4013 C C . GLU B 1 256 ? -10.974 35.753 98.442 1.00 54.45 244 GLU B C 1
ATOM 4014 O O . GLU B 1 256 ? -11.456 35.912 99.560 1.00 55.84 244 GLU B O 1
ATOM 4020 N N . ARG B 1 257 ? -9.672 35.623 98.232 1.00 54.55 245 ARG B N 1
ATOM 4021 C CA . ARG B 1 257 ? -8.740 35.388 99.332 1.00 55.04 245 ARG B CA 1
ATOM 4022 C C . ARG B 1 257 ? -8.268 36.656 100.053 1.00 57.01 245 ARG B C 1
ATOM 4023 O O . ARG B 1 257 ? -7.756 36.551 101.167 1.00 57.94 245 ARG B O 1
ATOM 4031 N N . TYR B 1 258 ? -8.442 37.833 99.431 1.00 58.55 246 TYR B N 1
ATOM 4032 C CA . TYR B 1 258 ? -7.926 39.121 99.977 1.00 61.00 246 TYR B CA 1
ATOM 4033 C C . TYR B 1 258 ? -8.929 40.299 100.024 1.00 62.60 246 TYR B C 1
ATOM 4034 O O . TYR B 1 258 ? -8.642 41.313 100.663 1.00 62.11 246 TYR B O 1
ATOM 4043 N N . GLY B 1 259 ? -10.088 40.171 99.373 1.00 64.61 247 GLY B N 1
ATOM 4044 C CA . GLY B 1 259 ? -11.098 41.248 99.347 1.00 66.65 247 GLY B CA 1
ATOM 4045 C C . GLY B 1 259 ? -10.994 42.150 98.121 1.00 66.76 247 GLY B C 1
ATOM 4046 O O . GLY B 1 259 ? -10.949 43.383 98.230 1.00 67.79 247 GLY B O 1
#

Radius of gyration: 23.35 Å; Cα contacts (8 Å, |Δi|>4): 1067; chains: 2; bounding box: 54×58×60 Å

Secondary structure (DSSP, 8-state):
-HHHHHH--HHHHHHHHHHHHHH-----SSS---HHHHHHHEEEEE--TT--HHHHHHHHHHHHHTT-SEEEE-GGGHHHHHHHHTTS--EEEE-SSTTT--S-HHHHHHHHHHHHHHT-SEE-------TT--HHHHHHHHHHHHHHTTTSEEEEE--GGG--HHHHHHHHHHHHHTT-SEEE---SSSS----HHHHH--TTT----EEEESS--SHHHHH-----SEEEES-HHHHHHHHHHHH-/-HHHHHH--HHHHHHHHHHHHHH-----SSS---HHHHHHHEEEEE--TT--HHHHHHHHHHHHHHT-SEEEE-GGGHHHHHHHHTTS--EEEE-SSTTT--S-HHHHHHHHHHHHHHT-SEE-------TT--HHHHHHHHHHHHHHTTTSEEEEE--GGG--HHHHHHHHHHHHHTT-SEEE---SSSS----HHHHH--TTT----EEEESS--SHHHHH-----SEEEES-HHHHHHHHHHHH-

Solvent-accessible surface area: 20382 Å² total

Sequence (496 aa):
KIHHHHHHIEYRIEEAVAKYREEFYEFKPVRRESAGIEDVKSAIEHTNLKPFATPDDIKKLCLEARENRFHGVCVNPCYVKKLAREEELEGTDVKVVTVVGFPLGANETRTKAHEAIFAVESGADEIDVINVGLKAKEWEYVYEDIRSVVESVKKGKVVKVIIETCYLDTEEKIAACVISKLAGAHHFVKTSTGFGTGGATAEDVHLKWIVGDEGVKASGGIRTFEDAVKIYGADRRIGTSSGVKIVQGGEERYGKIHHHHHHIEYRIEEAVAKYREEFYEFKPVRESAGIEDVKSAIEHTNLKPFATPDDIKKLCLEARENRFHGVCVNPCYVKLAREEELEGTDVKVVTVVGFPLGANETRTKAHEAIFAVESGADEIDVINVGLKAKEWEYVYEDIRSSVVESVKGKVVKVIIETCYLDTEEKIAACVISKLAGAHFVKTSTGFGTGGATAEDVHLKWIVGDEGVKASGGIRRTFEDAVKIYGADRRIGTSSGVKIVQGGEERYG

CATH classification: 3.20.20.70

Organism: Thermotoga maritima (strain ATCC 43589 / DSM 3109 / JCM 10099 / NBRC 100826 / MSB8) (NCBI:txid243274)